Protein AF-Q0W1S3-F1 (afdb_monomer_lite)

Structure (mmCIF, N/CA/C/O backbone):
data_AF-Q0W1S3-F1
#
_entry.id   AF-Q0W1S3-F1
#
loop_
_atom_site.group_PDB
_atom_site.id
_atom_site.type_symbol
_atom_site.label_atom_id
_atom_site.label_alt_id
_atom_site.label_comp_id
_atom_site.label_asym_id
_atom_site.label_entity_id
_atom_site.label_seq_id
_atom_site.pdbx_PDB_ins_code
_atom_site.Cartn_x
_atom_site.Cartn_y
_atom_site.Cartn_z
_atom_site.occupancy
_atom_site.B_iso_or_equiv
_atom_site.auth_seq_id
_atom_site.auth_comp_id
_atom_site.auth_asym_id
_atom_site.auth_atom_id
_atom_site.pdbx_PDB_model_num
ATOM 1 N N . MET A 1 1 ? -18.901 55.691 -12.004 1.00 41.94 1 MET A N 1
ATOM 2 C CA . MET A 1 1 ? -18.559 54.252 -11.962 1.00 41.94 1 MET A CA 1
ATOM 3 C C . MET A 1 1 ? -19.424 53.558 -12.997 1.00 41.94 1 MET A C 1
ATOM 5 O O . MET A 1 1 ? -20.628 53.479 -12.797 1.00 41.94 1 MET A O 1
ATOM 9 N N . ASN A 1 2 ? -18.849 53.166 -14.135 1.00 46.31 2 ASN A N 1
ATOM 10 C CA . ASN A 1 2 ? -19.611 52.540 -15.217 1.00 46.31 2 ASN A CA 1
ATOM 11 C C . ASN A 1 2 ? -19.766 51.050 -14.909 1.00 46.31 2 ASN A C 1
ATOM 13 O O . ASN A 1 2 ? -18.772 50.345 -14.745 1.00 46.31 2 ASN A O 1
ATOM 17 N N . ALA A 1 3 ? -21.011 50.596 -14.773 1.00 45.91 3 ALA A N 1
ATOM 18 C CA . ALA A 1 3 ? -21.324 49.197 -14.535 1.00 45.91 3 ALA A CA 1
ATOM 19 C C . ALA A 1 3 ? -20.846 48.355 -15.726 1.00 45.91 3 ALA A C 1
ATOM 21 O O . ALA A 1 3 ? -21.207 48.631 -16.871 1.00 45.91 3 ALA A O 1
ATOM 22 N N . ILE A 1 4 ? -20.036 47.330 -15.455 1.00 48.75 4 ILE A N 1
ATOM 23 C CA . ILE A 1 4 ? -19.637 46.348 -16.465 1.00 48.75 4 ILE A CA 1
ATOM 24 C C . ILE A 1 4 ? -20.923 45.679 -16.977 1.00 48.75 4 ILE A C 1
ATOM 26 O O . ILE A 1 4 ? -21.700 45.167 -16.164 1.00 48.75 4 ILE A O 1
ATOM 30 N N . PRO A 1 5 ? -21.194 45.674 -18.294 1.00 67.50 5 PRO A N 1
ATOM 31 C CA . PRO A 1 5 ? -22.415 45.088 -18.821 1.00 67.50 5 PRO A CA 1
ATOM 32 C C . PRO A 1 5 ? -22.459 43.596 -18.478 1.00 67.50 5 PRO A C 1
ATOM 34 O O . PRO A 1 5 ? -21.521 42.851 -18.757 1.00 67.50 5 PRO A O 1
ATOM 37 N N . VAL A 1 6 ? -23.580 43.148 -17.904 1.00 69.12 6 VAL A N 1
ATOM 38 C CA . VAL A 1 6 ? -23.821 41.782 -17.384 1.00 69.12 6 VAL A CA 1
ATOM 39 C C . VAL A 1 6 ? -23.435 40.671 -18.378 1.00 69.12 6 VAL A C 1
ATOM 41 O O . VAL A 1 6 ? -23.067 39.566 -17.980 1.00 69.12 6 VAL A O 1
ATOM 44 N N . LYS A 1 7 ? -23.461 40.960 -19.685 1.00 60.62 7 LYS A N 1
ATOM 45 C CA . LYS A 1 7 ? -23.043 40.033 -20.747 1.00 60.62 7 LYS A CA 1
ATOM 46 C C . LYS A 1 7 ? -21.528 39.769 -20.770 1.00 60.62 7 LYS A C 1
ATOM 48 O O . LYS A 1 7 ? -21.136 38.629 -20.992 1.00 60.62 7 LYS A O 1
ATOM 53 N N . ALA A 1 8 ? -20.693 40.770 -20.487 1.00 59.50 8 ALA A N 1
ATOM 54 C CA . ALA A 1 8 ? -19.237 40.613 -20.429 1.00 59.50 8 ALA A CA 1
ATOM 55 C C . ALA A 1 8 ? -18.805 39.799 -19.197 1.00 59.50 8 ALA A C 1
ATOM 57 O O . ALA A 1 8 ? -17.958 38.917 -19.307 1.00 59.50 8 ALA A O 1
ATOM 58 N N . ALA A 1 9 ? -19.462 40.011 -18.051 1.00 60.09 9 ALA A N 1
ATOM 59 C CA . ALA A 1 9 ? -19.211 39.235 -16.835 1.00 60.09 9 ALA A CA 1
ATOM 60 C C . ALA A 1 9 ? -19.561 37.742 -17.004 1.00 60.09 9 ALA A C 1
ATOM 62 O O . ALA A 1 9 ? -18.812 36.876 -16.555 1.00 60.09 9 ALA A O 1
ATOM 63 N N . ARG A 1 10 ? -20.654 37.422 -17.716 1.00 64.38 10 ARG A N 1
ATOM 64 C CA . ARG A 1 10 ? -21.034 36.029 -18.018 1.00 64.38 10 ARG A CA 1
ATOM 65 C C . ARG A 1 10 ? -20.042 35.325 -18.947 1.00 64.38 10 ARG A C 1
ATOM 67 O O . ARG A 1 10 ? -19.766 34.150 -18.735 1.00 64.38 10 ARG A O 1
ATOM 74 N N . LEU A 1 11 ? -19.484 36.023 -19.938 1.00 60.88 11 LEU A N 1
ATOM 75 C CA . LEU A 1 11 ? -18.515 35.433 -20.867 1.00 60.88 11 LEU A CA 1
ATOM 76 C C . LEU A 1 11 ? -17.173 35.132 -20.180 1.00 60.88 11 LEU A C 1
ATOM 78 O O . LEU A 1 11 ? -16.616 34.057 -20.375 1.00 60.88 11 LEU A O 1
ATOM 82 N N . VAL A 1 12 ? -16.691 36.040 -19.323 1.00 63.72 12 VAL A N 1
ATOM 83 C CA . VAL A 1 12 ? -15.467 35.827 -18.529 1.00 63.72 12 VAL A CA 1
ATOM 84 C C . VAL A 1 12 ? -15.634 34.649 -17.565 1.00 63.72 12 VAL A C 1
ATOM 86 O O . VAL A 1 12 ? -14.733 33.823 -17.453 1.00 63.72 12 VAL A O 1
ATOM 89 N N . PHE A 1 13 ? -16.803 34.517 -16.931 1.00 63.50 13 PHE A N 1
ATOM 90 C CA . PHE A 1 13 ? -17.100 33.395 -16.038 1.00 63.50 13 PHE A CA 1
ATOM 91 C C . PHE A 1 13 ? -17.148 32.045 -16.779 1.00 63.50 13 PHE A C 1
ATOM 93 O O . PHE A 1 13 ? -16.580 31.065 -16.307 1.00 63.50 13 PHE A O 1
ATOM 100 N N . ILE A 1 14 ? -17.744 31.998 -17.978 1.00 63.59 14 ILE A N 1
ATOM 101 C CA . ILE A 1 14 ? -17.779 30.785 -18.817 1.00 63.59 14 ILE A CA 1
ATOM 102 C C . ILE A 1 14 ? -16.370 30.398 -19.302 1.00 63.59 14 ILE A C 1
ATOM 104 O O . ILE A 1 14 ? -16.016 29.223 -19.254 1.00 63.59 14 ILE A O 1
ATOM 108 N N . CYS A 1 15 ? -15.537 31.363 -19.708 1.00 54.00 15 CYS A N 1
ATOM 109 C CA . CYS A 1 15 ? -14.150 31.093 -20.107 1.00 54.00 15 CYS A CA 1
ATOM 110 C C . CYS A 1 15 ? -13.270 30.638 -18.932 1.00 54.00 15 CYS A C 1
ATOM 112 O O . CYS A 1 15 ? -12.427 29.766 -19.119 1.00 54.00 15 CYS A O 1
ATOM 114 N N . ALA A 1 16 ? -13.477 31.178 -17.726 1.00 53.22 16 ALA A N 1
ATOM 115 C CA . ALA A 1 16 ? -12.776 30.728 -16.524 1.00 53.22 16 ALA A CA 1
ATOM 116 C C . ALA A 1 16 ? -13.145 29.279 -16.161 1.00 53.22 16 ALA A C 1
ATOM 118 O O . ALA A 1 16 ? -12.262 28.491 -15.835 1.00 53.22 16 ALA A O 1
ATOM 119 N N . ILE A 1 17 ? -14.422 28.901 -16.297 1.00 51.66 17 ILE A N 1
ATOM 120 C CA . ILE A 1 17 ? -14.884 27.518 -16.104 1.00 51.66 17 ILE A CA 1
ATOM 121 C C . ILE A 1 17 ? -14.302 26.582 -17.173 1.00 51.66 17 ILE A C 1
ATOM 123 O O . ILE A 1 17 ? -13.844 25.497 -16.836 1.00 51.66 17 ILE A O 1
ATOM 127 N N . LEU A 1 18 ? -14.254 26.997 -18.443 1.00 42.56 18 LEU A N 1
ATOM 128 C CA . LEU A 1 18 ? -13.644 26.209 -19.524 1.00 42.56 18 LEU A CA 1
ATOM 129 C C . LEU A 1 18 ? -12.130 26.021 -19.338 1.00 42.56 18 LEU A C 1
ATOM 131 O O . LEU A 1 18 ? -11.640 24.917 -19.552 1.00 42.56 18 LEU A O 1
ATOM 135 N N . LEU A 1 19 ? -11.404 27.048 -18.881 1.00 45.22 19 LEU A N 1
ATOM 136 C CA . LEU A 1 19 ? -9.971 26.951 -18.568 1.00 45.22 19 LEU A CA 1
ATOM 137 C C . LEU A 1 19 ? -9.699 26.054 -17.348 1.00 45.22 19 LEU A C 1
ATOM 139 O O . LEU A 1 19 ? -8.757 25.259 -17.374 1.00 45.22 19 LEU A O 1
ATOM 143 N N . LEU A 1 20 ? -10.552 26.116 -16.319 1.00 42.28 20 LEU A N 1
ATOM 144 C CA . LEU A 1 20 ? -10.515 25.197 -15.173 1.00 42.28 20 LEU A CA 1
ATOM 145 C C . LEU A 1 20 ? -10.809 23.746 -15.595 1.00 42.28 20 LEU A C 1
ATOM 147 O O . LEU A 1 20 ? -10.109 22.834 -15.161 1.00 42.28 20 LEU A O 1
ATOM 151 N N . LEU A 1 21 ? -11.771 23.525 -16.496 1.00 36.47 21 LEU A N 1
ATOM 152 C CA . LEU A 1 21 ? -12.093 22.196 -17.030 1.00 36.47 21 LEU A CA 1
ATOM 153 C C . LEU A 1 21 ? -10.964 21.619 -17.903 1.00 36.47 21 LEU A C 1
ATOM 155 O O . LEU A 1 21 ? -10.702 20.421 -17.834 1.00 36.47 21 LEU A O 1
ATOM 159 N N . THR A 1 22 ? -10.241 22.445 -18.671 1.00 39.84 22 THR A N 1
ATOM 160 C CA . THR A 1 22 ? -9.073 21.980 -19.447 1.00 39.84 22 THR A CA 1
ATOM 161 C C . THR A 1 22 ? -7.838 21.705 -18.587 1.00 39.84 22 THR A C 1
ATOM 163 O O . THR A 1 22 ? -7.046 20.835 -18.936 1.00 39.84 22 THR A O 1
ATOM 166 N N . GLY A 1 23 ? -7.677 22.402 -17.454 1.00 35.34 23 GLY A N 1
ATOM 167 C CA . GLY A 1 23 ? -6.577 22.164 -16.512 1.00 35.34 23 GLY A CA 1
ATOM 168 C C . GLY A 1 23 ? -6.738 20.871 -15.708 1.00 35.34 23 GLY A C 1
ATOM 169 O O . GLY A 1 23 ? -5.754 20.186 -15.451 1.00 35.34 23 GLY A O 1
ATOM 170 N N . ILE A 1 24 ? -7.976 20.495 -15.371 1.00 39.50 24 ILE A N 1
ATOM 171 C CA . ILE A 1 24 ? -8.270 19.250 -14.641 1.00 39.50 24 ILE A CA 1
ATOM 172 C C . ILE A 1 24 ? -8.212 18.028 -15.579 1.00 39.50 24 ILE A C 1
ATOM 174 O O . ILE A 1 24 ? -7.788 16.954 -15.164 1.00 39.50 24 ILE A O 1
ATOM 178 N N . ALA A 1 25 ? -8.533 18.192 -16.869 1.00 35.47 25 ALA A N 1
ATOM 179 C CA . ALA A 1 25 ? -8.429 17.117 -17.863 1.00 35.47 25 ALA A CA 1
ATOM 180 C C . ALA A 1 25 ? -6.976 16.743 -18.241 1.00 35.47 25 ALA A C 1
ATOM 182 O O . ALA A 1 25 ? -6.735 15.643 -18.734 1.00 35.47 25 ALA A O 1
ATOM 183 N N . ALA A 1 26 ? -5.996 17.624 -18.004 1.00 37.22 26 ALA A N 1
ATOM 184 C CA . ALA A 1 26 ? -4.592 17.394 -18.368 1.00 37.22 26 ALA A CA 1
ATOM 185 C C . ALA A 1 26 ? -3.793 16.568 -17.338 1.00 37.22 26 ALA A C 1
ATOM 187 O O . ALA A 1 26 ? -2.677 16.152 -17.638 1.00 37.22 26 ALA A O 1
ATOM 188 N N . ALA A 1 27 ? -4.362 16.290 -16.160 1.00 43.94 27 ALA A N 1
ATOM 189 C CA . ALA A 1 27 ? -3.829 15.296 -15.224 1.00 43.94 27 ALA A CA 1
ATOM 190 C C . ALA A 1 27 ? -4.342 13.872 -15.526 1.00 43.94 27 ALA A C 1
ATOM 192 O O . ALA A 1 27 ? -4.097 12.950 -14.751 1.00 43.94 27 ALA A O 1
ATOM 193 N N . GLY A 1 28 ? -5.065 13.687 -16.641 1.00 46.91 28 GLY A N 1
ATOM 194 C CA . GLY A 1 28 ? -5.443 12.372 -17.143 1.00 46.91 28 GLY A CA 1
ATOM 195 C C . GLY A 1 28 ? -4.186 11.560 -17.424 1.00 46.91 28 GLY A C 1
ATOM 196 O O . GLY A 1 28 ? -3.419 11.918 -18.315 1.00 46.91 28 GLY A O 1
ATOM 197 N N . SER A 1 29 ? -3.988 10.516 -16.620 1.00 55.06 29 SER A N 1
ATOM 198 C CA . SER A 1 29 ? -2.902 9.533 -16.633 1.00 55.06 29 SER A CA 1
ATOM 199 C C . SER A 1 29 ? -2.258 9.350 -18.009 1.00 55.06 29 SER A C 1
ATOM 201 O O . SER A 1 29 ? -2.631 8.488 -18.814 1.00 55.06 29 SER A O 1
ATOM 203 N N . THR A 1 30 ? -1.245 10.167 -18.297 1.00 71.94 30 THR A N 1
ATOM 204 C CA . THR A 1 30 ? -0.405 9.931 -19.459 1.00 71.94 30 THR A CA 1
ATOM 205 C C . THR A 1 30 ? 0.297 8.606 -19.213 1.00 71.94 30 THR A C 1
ATOM 207 O O . THR A 1 30 ? 0.869 8.366 -18.149 1.00 71.94 30 THR A O 1
ATOM 210 N N . LEU A 1 31 ? 0.175 7.688 -20.175 1.00 80.62 31 LEU A N 1
ATOM 211 C CA . LEU A 1 31 ? 0.948 6.454 -20.144 1.00 80.62 31 LEU A CA 1
ATOM 212 C C . LEU A 1 31 ? 2.422 6.831 -19.938 1.00 80.62 31 LEU A C 1
ATOM 214 O O . LEU A 1 31 ? 2.885 7.749 -20.627 1.00 80.62 31 LEU A O 1
ATOM 218 N N . PRO A 1 32 ? 3.146 6.154 -19.029 1.00 86.25 32 PRO A N 1
ATOM 219 C CA . PRO A 1 32 ? 4.566 6.412 -18.859 1.00 86.25 32 PRO A CA 1
ATOM 220 C C . PRO A 1 32 ? 5.260 6.305 -20.226 1.00 86.25 32 PRO A C 1
ATOM 222 O O . PRO A 1 32 ? 4.961 5.370 -20.987 1.00 86.25 32 PRO A O 1
ATOM 225 N N . PRO A 1 33 ? 6.133 7.262 -20.592 1.00 87.50 33 PRO A N 1
ATOM 226 C CA . PRO A 1 33 ? 6.851 7.195 -21.851 1.00 87.50 33 PRO A CA 1
ATOM 227 C C . PRO A 1 33 ? 7.681 5.914 -21.873 1.00 87.50 33 PRO A C 1
ATOM 229 O O . PRO A 1 33 ? 8.509 5.672 -21.001 1.00 87.50 33 PRO A O 1
ATOM 232 N N . VAL A 1 34 ? 7.456 5.078 -22.882 1.00 90.88 34 VAL A N 1
ATOM 233 C CA . VAL A 1 34 ? 8.276 3.886 -23.100 1.00 90.88 34 VAL A CA 1
ATOM 234 C C . VAL A 1 34 ? 9.537 4.333 -23.834 1.00 90.88 34 VAL A C 1
ATOM 236 O O . VAL A 1 34 ? 9.415 4.817 -24.965 1.00 90.88 34 VAL A O 1
ATOM 239 N N . PRO A 1 35 ? 10.736 4.175 -23.247 1.00 92.62 35 PRO A N 1
ATOM 240 C CA . PRO A 1 35 ? 11.971 4.511 -23.936 1.00 92.62 35 PRO A CA 1
ATOM 241 C C . PRO A 1 35 ? 12.124 3.732 -25.249 1.00 92.62 35 PRO A C 1
ATOM 243 O O . PRO A 1 35 ? 11.800 2.546 -25.327 1.00 92.62 35 PRO A O 1
ATOM 246 N N . GLY A 1 36 ? 12.639 4.395 -26.289 1.00 94.00 36 GLY A N 1
ATOM 247 C CA . GLY A 1 36 ? 12.736 3.819 -27.636 1.00 94.00 36 GLY A CA 1
ATOM 248 C C . GLY A 1 36 ? 13.683 2.619 -27.755 1.00 94.00 36 GLY A C 1
ATOM 249 O O . GLY A 1 36 ? 13.581 1.868 -28.720 1.00 94.00 36 GLY A O 1
ATOM 250 N N . HIS A 1 37 ? 14.577 2.418 -26.782 1.00 94.31 37 HIS A N 1
ATOM 251 C CA . HIS A 1 37 ? 15.509 1.287 -26.737 1.00 94.31 37 HIS A CA 1
ATOM 252 C C . HIS A 1 37 ? 14.895 -0.003 -26.173 1.00 94.31 37 HIS A C 1
ATOM 254 O O . HIS A 1 37 ? 15.541 -1.049 -26.196 1.00 94.31 37 HIS A O 1
ATOM 260 N N . MET A 1 38 ? 13.664 0.038 -25.656 1.00 97.44 38 MET A N 1
ATOM 261 C CA . MET A 1 38 ? 13.041 -1.142 -25.061 1.00 97.44 38 MET A CA 1
ATOM 262 C C . MET A 1 38 ? 12.510 -2.126 -26.105 1.00 97.44 38 MET A C 1
ATOM 264 O O . MET A 1 38 ? 11.839 -1.758 -27.069 1.00 97.44 38 MET A O 1
ATOM 268 N N . THR A 1 39 ? 12.733 -3.413 -25.849 1.00 97.75 39 THR A N 1
ATOM 269 C CA . THR A 1 39 ? 12.135 -4.530 -26.589 1.00 97.75 39 THR A CA 1
ATOM 270 C C . THR A 1 39 ? 10.865 -5.001 -25.884 1.00 97.75 39 THR A C 1
ATOM 272 O O . THR A 1 39 ? 10.743 -4.870 -24.669 1.00 97.75 39 THR A O 1
ATOM 275 N N . THR A 1 40 ? 9.892 -5.530 -26.637 1.00 98.19 40 THR A N 1
ATOM 276 C CA . THR A 1 40 ? 8.634 -6.058 -26.081 1.00 98.19 40 THR A CA 1
ATOM 277 C C . THR A 1 40 ? 8.561 -7.574 -26.240 1.00 98.19 40 THR A C 1
ATOM 279 O O . THR A 1 40 ? 8.515 -8.081 -27.359 1.00 98.19 40 THR A O 1
ATOM 282 N N . LEU A 1 41 ? 8.473 -8.290 -25.121 1.00 97.69 41 LEU A N 1
ATOM 283 C CA . LEU A 1 41 ? 8.043 -9.683 -25.056 1.00 97.69 41 LEU A CA 1
ATOM 284 C C . LEU A 1 41 ? 6.518 -9.722 -24.894 1.00 97.69 41 LEU A C 1
ATOM 286 O O . LEU A 1 41 ? 5.956 -9.059 -24.024 1.00 97.69 41 LEU A O 1
ATOM 290 N N . THR A 1 42 ? 5.838 -10.500 -25.731 1.00 97.94 42 THR A N 1
ATOM 291 C CA . THR A 1 42 ? 4.376 -10.627 -25.704 1.00 97.94 42 THR A CA 1
ATOM 292 C C . THR A 1 42 ? 3.985 -12.016 -25.220 1.00 97.94 42 THR A C 1
ATOM 294 O O . THR A 1 42 ? 4.436 -13.005 -25.789 1.00 97.94 42 THR A O 1
ATOM 297 N N . THR A 1 43 ? 3.126 -12.087 -24.205 1.00 97.50 43 THR A N 1
ATOM 298 C CA . THR A 1 43 ? 2.511 -13.336 -23.718 1.00 97.50 43 THR A CA 1
ATOM 299 C C . THR A 1 43 ? 0.994 -13.257 -23.841 1.00 97.50 43 THR A C 1
ATOM 301 O O . THR A 1 43 ? 0.489 -12.304 -24.433 1.00 97.50 43 THR A O 1
ATOM 304 N N . ASP A 1 44 ? 0.242 -14.209 -23.294 1.00 96.69 44 ASP A N 1
ATOM 305 C CA . ASP A 1 44 ? -1.223 -14.105 -23.255 1.00 96.69 44 ASP A CA 1
ATOM 306 C C . ASP A 1 44 ? -1.687 -12.969 -22.327 1.00 96.69 44 ASP A C 1
ATOM 308 O O . ASP A 1 44 ? -2.621 -12.236 -22.651 1.00 96.69 44 ASP A O 1
ATOM 312 N N . HIS A 1 45 ? -0.961 -12.747 -21.229 1.00 96.88 45 HIS A N 1
ATOM 313 C CA . HIS A 1 45 ? -1.360 -11.845 -20.145 1.00 96.88 45 HIS A CA 1
ATOM 314 C C . HIS A 1 45 ? -0.600 -10.515 -20.116 1.00 96.88 45 HIS A C 1
ATOM 316 O O . HIS A 1 45 ? -1.074 -9.551 -19.513 1.00 96.88 45 HIS A O 1
ATOM 322 N N . PHE A 1 46 ? 0.556 -10.426 -20.786 1.00 98.00 46 PHE A N 1
ATOM 323 C CA . PHE A 1 46 ? 1.422 -9.250 -20.700 1.00 98.00 46 PHE A CA 1
ATOM 324 C C . PHE A 1 46 ? 1.983 -8.766 -22.040 1.00 98.00 46 PHE A C 1
ATOM 326 O O . PHE A 1 46 ? 2.254 -9.544 -22.960 1.00 98.00 46 PHE A O 1
ATOM 333 N N . TYR A 1 47 ? 2.230 -7.457 -22.094 1.00 97.81 47 TYR A N 1
ATOM 334 C CA . TYR A 1 47 ? 3.263 -6.847 -22.932 1.00 97.81 47 TYR A CA 1
ATOM 335 C C . TYR A 1 47 ? 4.428 -6.435 -22.025 1.00 97.81 47 TYR A C 1
ATOM 337 O O . TYR A 1 47 ? 4.372 -5.381 -21.391 1.00 97.81 47 TYR A O 1
ATOM 345 N N . ILE A 1 48 ? 5.463 -7.270 -21.929 1.00 98.12 48 ILE A N 1
ATOM 346 C CA . ILE A 1 48 ? 6.627 -7.021 -21.073 1.00 98.12 48 ILE A CA 1
ATOM 347 C C . ILE A 1 48 ? 7.659 -6.224 -21.866 1.00 98.12 48 ILE A C 1
ATOM 349 O O . ILE A 1 48 ? 8.252 -6.731 -22.816 1.00 98.12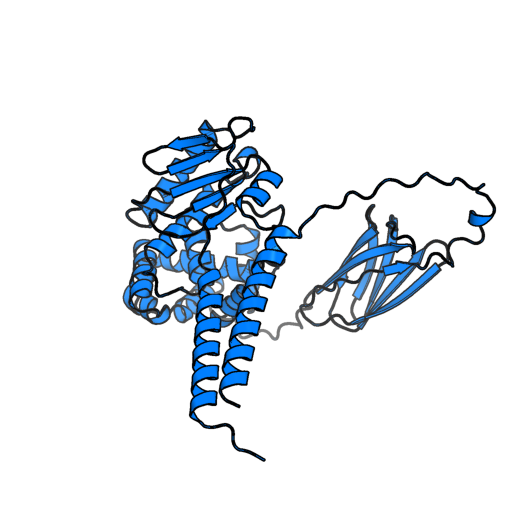 48 ILE A O 1
ATOM 353 N N . LYS A 1 49 ? 7.872 -4.971 -21.480 1.00 98.12 49 LYS A N 1
ATOM 354 C CA . LYS A 1 49 ? 8.857 -4.066 -22.065 1.00 98.12 49 LYS A CA 1
ATOM 355 C C . LYS A 1 49 ? 10.106 -4.037 -21.197 1.00 98.12 49 LYS A C 1
ATOM 357 O O . LYS A 1 49 ? 10.000 -3.817 -19.995 1.00 98.12 49 LYS A O 1
ATOM 362 N N . TYR A 1 50 ? 11.266 -4.267 -21.796 1.00 98.12 50 TYR A N 1
ATOM 363 C CA . TYR A 1 50 ? 12.539 -4.358 -21.082 1.00 98.12 50 TYR A CA 1
ATOM 364 C C . TYR A 1 50 ? 13.694 -3.849 -21.948 1.00 98.12 50 TYR A C 1
ATOM 366 O O . TYR A 1 50 ? 13.600 -3.827 -23.178 1.00 98.12 50 TYR A O 1
ATOM 374 N N . ASN A 1 51 ? 14.794 -3.453 -21.310 1.00 97.31 51 ASN A N 1
ATOM 375 C CA . ASN A 1 51 ? 16.037 -3.123 -21.998 1.00 97.31 51 ASN A CA 1
ATOM 376 C C . ASN A 1 51 ? 16.811 -4.415 -22.341 1.00 97.31 51 ASN A C 1
ATOM 378 O O . ASN A 1 51 ? 17.244 -5.105 -21.415 1.00 97.31 51 ASN A O 1
ATOM 382 N N . PRO A 1 52 ? 17.002 -4.767 -23.629 1.00 96.44 52 PRO A N 1
ATOM 383 C CA . PRO A 1 52 ? 17.705 -5.994 -24.013 1.00 96.44 52 PRO A CA 1
ATOM 384 C C . PRO A 1 52 ? 19.208 -5.971 -23.695 1.00 96.44 52 PRO A C 1
ATOM 386 O O . PRO A 1 52 ? 19.823 -7.031 -23.643 1.00 96.44 52 PRO A O 1
ATOM 389 N N . GLU A 1 53 ? 19.796 -4.791 -23.483 1.00 96.31 53 GLU A N 1
ATOM 390 C CA . GLU A 1 53 ? 21.199 -4.624 -23.075 1.00 96.31 53 GLU A CA 1
ATOM 391 C C . GLU A 1 53 ? 21.369 -4.631 -21.545 1.00 96.31 53 GLU A C 1
ATOM 393 O O . GLU A 1 53 ? 22.492 -4.654 -21.039 1.00 96.31 53 GLU A O 1
ATOM 398 N N . GLY A 1 54 ? 20.255 -4.599 -20.808 1.00 93.12 54 GLY A N 1
ATOM 399 C CA . GLY A 1 54 ? 20.234 -4.609 -19.353 1.00 93.12 54 GLY A CA 1
ATOM 400 C C . GLY A 1 54 ? 20.465 -5.993 -18.740 1.00 93.12 54 GLY A C 1
ATOM 401 O O . GLY A 1 54 ? 20.465 -7.027 -19.405 1.00 93.12 54 GLY A O 1
ATOM 402 N N . LYS A 1 55 ? 20.608 -6.018 -17.418 1.00 90.06 55 LYS A N 1
ATOM 403 C CA . LYS A 1 55 ? 20.711 -7.206 -16.562 1.00 90.06 55 LYS A CA 1
ATOM 404 C C . LYS A 1 55 ? 19.346 -7.739 -16.110 1.00 90.06 55 LYS A C 1
ATOM 406 O O . LYS A 1 55 ? 19.257 -8.395 -15.069 1.00 90.06 55 LYS A O 1
ATOM 411 N N . VAL A 1 56 ? 18.274 -7.488 -16.864 1.00 90.69 56 VAL A N 1
ATOM 412 C CA . VAL A 1 56 ? 16.934 -7.977 -16.518 1.00 90.69 56 VAL A CA 1
ATOM 413 C C . VAL A 1 56 ? 16.911 -9.503 -16.680 1.00 90.69 56 VAL A C 1
ATOM 415 O O . VAL A 1 56 ? 17.062 -9.994 -17.801 1.00 90.69 56 VAL A O 1
ATOM 418 N N . PRO A 1 57 ? 16.704 -10.285 -15.603 1.00 93.19 57 PRO A N 1
ATOM 419 C CA . PRO A 1 57 ? 16.621 -11.739 -15.698 1.00 93.19 57 PRO A CA 1
ATOM 420 C C . PRO A 1 57 ? 15.272 -12.144 -16.313 1.00 93.19 57 PRO A C 1
ATOM 422 O O . PRO A 1 57 ? 14.338 -12.489 -15.595 1.00 93.19 57 PRO A O 1
ATOM 425 N N . LEU A 1 58 ? 15.154 -12.083 -17.646 1.00 95.25 58 LEU A N 1
ATOM 426 C CA . LEU A 1 58 ? 13.871 -12.154 -18.363 1.00 95.25 58 LEU A CA 1
ATOM 427 C C . LEU A 1 58 ? 13.031 -13.395 -18.022 1.00 95.25 58 LEU A C 1
ATOM 429 O O . LEU A 1 58 ? 11.817 -13.273 -17.880 1.00 95.25 58 LEU A O 1
ATOM 433 N N . THR A 1 59 ? 13.658 -14.562 -17.846 1.00 96.56 59 THR A N 1
ATOM 434 C CA . THR A 1 59 ? 12.961 -15.785 -17.414 1.00 96.56 59 THR A CA 1
ATOM 435 C C . THR A 1 59 ? 12.327 -15.602 -16.036 1.00 96.56 59 THR A C 1
ATOM 437 O O . THR A 1 59 ? 11.126 -15.789 -15.893 1.00 96.56 59 THR A O 1
ATOM 440 N N . THR A 1 60 ? 13.098 -15.138 -15.046 1.00 95.69 60 THR A N 1
ATOM 441 C CA . THR A 1 60 ? 12.586 -14.845 -13.698 1.00 95.69 60 THR A CA 1
ATOM 442 C C . THR A 1 60 ? 11.499 -13.776 -13.737 1.00 95.69 60 THR A C 1
ATOM 444 O O . THR A 1 60 ? 10.458 -13.938 -13.116 1.00 95.69 60 THR A O 1
ATOM 447 N N . THR A 1 61 ? 11.695 -12.699 -14.502 1.00 96.56 61 THR A N 1
ATOM 448 C CA . THR A 1 61 ? 10.676 -11.660 -14.692 1.00 96.56 61 THR A CA 1
ATOM 449 C C . THR A 1 61 ? 9.372 -12.248 -15.221 1.00 96.56 61 THR A C 1
ATOM 451 O O . THR A 1 61 ? 8.311 -11.933 -14.687 1.00 96.56 61 THR A O 1
ATOM 454 N N . LEU A 1 62 ? 9.432 -13.095 -16.250 1.00 97.44 62 LEU A N 1
ATOM 455 C CA . LEU A 1 62 ? 8.252 -13.719 -16.836 1.00 97.44 62 LEU A CA 1
ATOM 456 C C . LEU A 1 62 ? 7.553 -14.657 -15.843 1.00 97.44 62 LEU A C 1
ATOM 458 O O . LEU A 1 62 ? 6.347 -14.518 -15.641 1.00 97.44 62 LEU A O 1
ATOM 462 N N . ASP A 1 63 ? 8.300 -15.562 -15.210 1.00 96.81 63 ASP A N 1
ATOM 463 C CA . ASP A 1 63 ? 7.759 -16.550 -14.270 1.00 96.81 63 ASP A CA 1
ATOM 464 C C . ASP A 1 63 ? 7.064 -15.866 -13.084 1.00 96.81 63 ASP A C 1
ATOM 466 O O . ASP A 1 63 ? 5.917 -16.178 -12.756 1.00 96.81 63 ASP A O 1
ATOM 470 N N . GLU A 1 64 ? 7.716 -14.864 -12.487 1.00 97.00 64 GLU A N 1
ATOM 471 C CA . GLU A 1 64 ? 7.154 -14.104 -11.371 1.00 97.00 64 GLU A CA 1
ATOM 472 C C . GLU A 1 64 ? 5.946 -13.252 -11.792 1.00 97.00 64 GLU A C 1
ATOM 474 O O . GLU A 1 64 ? 4.996 -13.100 -11.021 1.00 97.00 64 GLU A O 1
ATOM 479 N N . SER A 1 65 ? 5.933 -12.742 -13.029 1.00 97.75 65 SER A N 1
ATOM 480 C CA . SER A 1 65 ? 4.793 -11.988 -13.569 1.00 97.75 65 SER A CA 1
ATOM 481 C C . SER A 1 65 ? 3.568 -12.863 -13.795 1.00 97.75 65 SER A C 1
ATOM 483 O O . SER A 1 65 ? 2.458 -12.465 -13.446 1.00 97.75 65 SER A O 1
ATOM 485 N N . LEU A 1 66 ? 3.754 -14.064 -14.348 1.00 97.31 66 LEU A N 1
ATOM 486 C CA . LEU A 1 66 ? 2.669 -15.027 -14.534 1.00 97.31 66 LEU A CA 1
ATOM 487 C C . LEU A 1 66 ? 2.125 -15.517 -13.187 1.00 97.31 66 LEU A C 1
ATOM 489 O O . LEU A 1 66 ? 0.910 -15.625 -13.026 1.00 97.31 66 LEU A O 1
ATOM 493 N N . ALA A 1 67 ? 2.998 -15.743 -12.201 1.00 95.25 67 ALA A N 1
ATOM 494 C CA . ALA A 1 67 ? 2.582 -16.102 -10.849 1.00 95.25 67 ALA A CA 1
ATOM 495 C C . ALA A 1 67 ? 1.775 -14.979 -10.172 1.00 95.25 67 ALA A C 1
ATOM 497 O O . ALA A 1 67 ? 0.718 -15.248 -9.602 1.00 95.25 67 ALA A O 1
ATOM 498 N N . ALA A 1 68 ? 2.229 -13.725 -10.270 1.00 97.00 68 ALA A N 1
ATOM 499 C CA . ALA A 1 68 ? 1.495 -12.568 -9.755 1.00 97.00 68 ALA A CA 1
ATOM 500 C C . ALA A 1 68 ? 0.124 -12.409 -10.436 1.00 97.00 68 ALA A C 1
ATOM 502 O O . ALA A 1 68 ? -0.887 -12.205 -9.766 1.00 97.00 68 ALA A O 1
ATOM 503 N N . TYR A 1 69 ? 0.069 -12.569 -11.764 1.00 97.31 69 TYR A N 1
ATOM 504 C CA . TYR A 1 69 ? -1.183 -12.528 -12.518 1.00 97.31 69 TYR A CA 1
ATOM 505 C C . TYR A 1 69 ? -2.172 -13.591 -12.049 1.00 97.31 69 TYR A C 1
ATOM 507 O O . TYR A 1 69 ? -3.329 -13.269 -11.816 1.00 97.31 69 TYR A O 1
ATOM 515 N N . ALA A 1 70 ? -1.722 -14.837 -11.871 1.00 94.50 70 ALA A N 1
ATOM 516 C CA . ALA A 1 70 ? -2.582 -15.937 -11.444 1.00 94.50 70 ALA A CA 1
ATOM 517 C C . ALA A 1 70 ? -3.225 -15.684 -10.067 1.00 94.50 70 ALA A C 1
ATOM 519 O O . ALA A 1 70 ? -4.385 -16.044 -9.861 1.00 94.50 70 ALA A O 1
ATOM 520 N N . ILE A 1 71 ? -2.505 -15.036 -9.140 1.00 94.12 71 ILE A N 1
ATOM 521 C CA . ILE A 1 71 ? -3.050 -14.637 -7.831 1.00 94.12 71 ILE A CA 1
ATOM 522 C C . ILE A 1 71 ? -4.185 -13.621 -8.015 1.00 94.12 71 ILE A C 1
ATOM 524 O O . ILE A 1 71 ? -5.274 -13.816 -7.474 1.00 94.12 71 ILE A O 1
ATOM 528 N N . VAL A 1 72 ? -3.951 -12.568 -8.806 1.00 96.38 72 VAL A N 1
ATOM 529 C CA . VAL A 1 72 ? -4.951 -11.518 -9.070 1.00 96.38 72 VAL A CA 1
ATOM 530 C C . VAL A 1 72 ? -6.155 -12.073 -9.834 1.00 96.38 72 VAL A C 1
ATOM 532 O O . VAL A 1 72 ? -7.289 -11.838 -9.428 1.00 96.38 72 VAL A O 1
ATOM 535 N N . ASP A 1 73 ? -5.926 -12.856 -10.887 1.00 95.25 73 ASP A N 1
ATOM 536 C CA . ASP A 1 73 ? -6.968 -13.521 -11.676 1.00 95.25 73 ASP A CA 1
ATOM 537 C C . ASP A 1 73 ? -7.870 -14.391 -10.792 1.00 95.25 73 ASP A C 1
ATOM 539 O O . ASP A 1 73 ? -9.094 -14.247 -10.810 1.00 95.25 73 ASP A O 1
ATOM 543 N N . THR A 1 74 ? -7.262 -15.215 -9.932 1.00 91.88 74 THR A N 1
ATOM 544 C CA . THR A 1 74 ? -7.997 -16.065 -8.988 1.00 91.88 74 THR A CA 1
ATOM 545 C C . THR A 1 74 ? -8.806 -15.231 -7.996 1.00 91.88 74 THR A C 1
ATOM 547 O O . THR A 1 74 ? -9.980 -15.523 -7.759 1.00 91.88 74 THR A O 1
ATOM 550 N N . PHE A 1 75 ? -8.205 -14.192 -7.406 1.00 95.00 75 PHE A N 1
ATOM 551 C CA . PHE A 1 75 ? -8.867 -13.371 -6.393 1.00 95.00 75 PHE A CA 1
ATOM 552 C C . PHE A 1 75 ? -10.077 -12.617 -6.956 1.00 95.00 75 PHE A C 1
ATOM 554 O O . PHE A 1 75 ? -11.155 -12.638 -6.359 1.00 95.00 75 PHE A O 1
ATOM 561 N N . PHE A 1 76 ? -9.914 -11.983 -8.119 1.00 95.19 76 PHE A N 1
ATOM 562 C CA . PHE A 1 76 ? -10.953 -11.179 -8.761 1.00 95.19 76 PHE A CA 1
ATOM 563 C C . PHE A 1 76 ? -11.906 -11.996 -9.648 1.00 95.19 76 PHE A C 1
ATOM 565 O O . PHE A 1 76 ? -12.758 -11.416 -10.315 1.00 95.19 76 PHE A O 1
ATOM 572 N N . MET A 1 77 ? -11.827 -13.333 -9.598 1.00 93.75 77 MET A N 1
ATOM 573 C CA . MET A 1 77 ? -12.693 -14.259 -10.344 1.00 93.75 77 MET A CA 1
ATOM 574 C C . MET A 1 77 ? -12.626 -14.063 -11.870 1.00 93.75 77 MET A C 1
ATOM 576 O O . MET A 1 77 ? -13.624 -14.260 -12.566 1.00 93.75 77 MET A O 1
ATOM 580 N N . GLY A 1 78 ? -11.454 -13.682 -12.379 1.00 90.69 78 GLY A N 1
ATOM 581 C CA . GLY A 1 78 ? -11.206 -13.418 -13.792 1.00 90.69 78 GLY A CA 1
ATOM 582 C C . GLY A 1 78 ? -10.598 -12.040 -14.032 1.00 90.69 78 GLY A C 1
ATOM 583 O O . GLY A 1 78 ? -11.274 -11.014 -13.975 1.00 90.69 78 GLY A O 1
ATOM 584 N N . PHE A 1 79 ? -9.321 -12.022 -14.386 1.00 87.06 79 PHE A N 1
ATOM 585 C CA . PHE A 1 79 ? -8.625 -10.882 -14.949 1.00 87.06 79 PHE A CA 1
ATOM 586 C C . PHE A 1 79 ? -8.354 -11.199 -16.418 1.00 87.06 79 PHE A C 1
ATOM 588 O O . PHE A 1 79 ? -7.560 -12.068 -16.738 1.00 87.06 79 PHE A O 1
ATOM 595 N N . HIS A 1 80 ? -9.052 -10.535 -17.339 1.00 88.38 80 HIS A N 1
ATOM 596 C CA . HIS A 1 80 ? -8.952 -10.847 -18.777 1.00 88.38 80 HIS A CA 1
ATOM 597 C C . HIS A 1 80 ? -8.143 -9.823 -19.571 1.00 88.38 80 HIS A C 1
ATOM 599 O O . HIS A 1 80 ? -8.016 -9.928 -20.791 1.00 88.38 80 HIS A O 1
ATOM 605 N N . ASN A 1 81 ? -7.607 -8.810 -18.894 1.00 90.75 81 ASN A N 1
ATOM 606 C CA . ASN A 1 81 ? -6.868 -7.754 -19.556 1.00 90.75 81 ASN A CA 1
ATOM 607 C C . ASN A 1 81 ? -5.399 -8.116 -19.696 1.00 90.75 81 ASN A C 1
ATOM 609 O O . ASN A 1 81 ? -4.791 -8.737 -18.821 1.00 90.75 81 ASN A O 1
ATOM 613 N N . LYS A 1 82 ? -4.840 -7.676 -20.820 1.00 96.00 82 LYS A N 1
ATOM 614 C CA . LYS A 1 82 ? -3.417 -7.757 -21.090 1.00 96.00 82 LYS A CA 1
ATOM 615 C C . LYS A 1 82 ? -2.739 -6.503 -20.559 1.00 96.00 82 LYS A C 1
ATOM 617 O O . LYS A 1 82 ? -2.952 -5.417 -21.094 1.00 96.00 82 LYS A O 1
ATOM 622 N N . THR A 1 83 ? -1.939 -6.659 -19.515 1.00 96.81 83 THR A N 1
ATOM 623 C CA . THR A 1 83 ? -1.284 -5.540 -18.829 1.00 96.81 83 THR A CA 1
ATOM 624 C C . THR A 1 83 ? 0.057 -5.228 -19.486 1.00 96.81 83 THR A C 1
ATOM 626 O O . THR A 1 83 ? 0.816 -6.129 -19.851 1.00 96.81 83 THR A O 1
ATOM 629 N N . THR A 1 84 ? 0.389 -3.948 -19.632 1.00 97.88 84 THR A N 1
ATOM 630 C CA . THR A 1 84 ? 1.748 -3.551 -20.023 1.00 97.88 84 THR A CA 1
ATOM 631 C C . THR A 1 84 ? 2.640 -3.541 -18.788 1.00 97.88 84 THR A C 1
ATOM 633 O O . THR A 1 84 ? 2.357 -2.835 -17.828 1.00 97.88 84 THR A O 1
ATOM 636 N N . LEU A 1 85 ? 3.726 -4.305 -18.805 1.00 98.06 85 LEU A N 1
ATOM 637 C CA . LEU A 1 85 ? 4.710 -4.346 -17.728 1.00 98.06 85 LEU A CA 1
ATOM 638 C C . LEU A 1 85 ? 6.016 -3.742 -18.237 1.00 98.06 85 LEU A C 1
ATOM 640 O O . LEU A 1 85 ? 6.648 -4.320 -19.111 1.00 98.06 85 LEU A O 1
ATOM 644 N N . ILE A 1 86 ? 6.420 -2.585 -17.725 1.00 98.00 86 ILE A N 1
ATOM 645 C CA . ILE A 1 86 ? 7.673 -1.920 -18.091 1.00 98.00 86 ILE A CA 1
ATOM 646 C C . ILE A 1 86 ? 8.695 -2.194 -16.989 1.00 98.00 86 ILE A C 1
ATOM 648 O O . ILE A 1 86 ? 8.539 -1.720 -15.865 1.00 98.00 86 ILE A O 1
ATOM 652 N N . VAL A 1 87 ? 9.723 -2.977 -17.307 1.00 98.25 87 VAL A N 1
ATOM 653 C CA . VAL A 1 87 ? 10.719 -3.455 -16.346 1.00 98.25 87 VAL A CA 1
ATOM 654 C C . VAL A 1 87 ? 11.997 -2.643 -16.486 1.00 98.25 87 VAL A C 1
ATOM 656 O O . VAL A 1 87 ? 12.676 -2.712 -17.510 1.00 98.25 87 VAL A O 1
ATOM 659 N N . ALA A 1 88 ? 12.313 -1.877 -15.446 1.00 97.69 88 ALA A N 1
ATOM 660 C CA . ALA A 1 88 ? 13.515 -1.064 -15.366 1.00 97.69 88 ALA A CA 1
ATOM 661 C C . ALA A 1 88 ? 14.697 -1.887 -14.848 1.00 97.69 88 ALA A C 1
ATOM 663 O O . ALA A 1 88 ? 14.614 -2.499 -13.784 1.00 97.69 88 ALA A O 1
ATOM 664 N N . ASP A 1 89 ? 15.819 -1.862 -15.555 1.00 97.06 89 ASP A N 1
ATOM 665 C CA . ASP A 1 89 ? 17.045 -2.558 -15.164 1.00 97.06 89 ASP A CA 1
ATOM 666 C C . ASP A 1 89 ? 17.842 -1.824 -14.075 1.00 97.06 89 ASP A C 1
ATOM 668 O O . ASP A 1 89 ? 18.726 -2.389 -13.441 1.00 97.06 89 ASP A O 1
ATOM 672 N N . SER A 1 90 ? 17.537 -0.547 -13.850 1.00 96.31 90 SER A N 1
ATOM 673 C CA . SER A 1 90 ? 18.191 0.291 -12.847 1.00 96.31 90 SER A CA 1
ATOM 674 C C . SER A 1 90 ? 17.223 1.310 -12.257 1.00 96.31 90 SER A C 1
ATOM 676 O O . SER A 1 90 ? 16.181 1.620 -12.839 1.00 96.31 90 SER A O 1
ATOM 678 N N . TYR A 1 91 ? 17.601 1.897 -11.123 1.00 95.69 91 TYR A N 1
ATOM 679 C CA . TYR A 1 91 ? 16.857 2.999 -10.520 1.00 95.69 91 TYR A CA 1
ATOM 680 C C . TYR A 1 91 ? 16.734 4.225 -11.447 1.00 95.69 91 TYR A C 1
ATOM 682 O O . TYR A 1 91 ? 15.664 4.822 -11.555 1.00 95.69 91 TYR A O 1
ATOM 690 N N . ASN A 1 92 ? 17.797 4.565 -12.181 1.00 95.25 92 ASN A N 1
ATOM 691 C CA . ASN A 1 92 ? 17.769 5.679 -13.133 1.00 95.25 92 ASN A CA 1
ATOM 692 C C . ASN A 1 92 ? 16.827 5.407 -14.309 1.00 95.25 92 ASN A C 1
ATOM 694 O O . ASN A 1 92 ? 16.072 6.290 -14.708 1.00 95.25 92 ASN A O 1
ATOM 698 N N . GLU A 1 93 ? 16.832 4.185 -14.844 1.00 95.25 93 GLU A N 1
ATOM 699 C CA . GLU A 1 93 ? 15.882 3.808 -15.891 1.00 95.25 93 GLU A CA 1
ATOM 700 C C . GLU A 1 93 ? 14.437 3.848 -15.369 1.00 95.25 93 GLU A C 1
ATOM 702 O O . GLU A 1 93 ? 13.553 4.342 -16.065 1.00 95.25 93 GLU A O 1
ATOM 707 N N . PHE A 1 94 ? 14.206 3.435 -14.118 1.00 96.06 94 PHE A N 1
ATOM 708 C CA . PHE A 1 94 ? 12.896 3.528 -13.471 1.00 96.06 94 PHE A CA 1
ATOM 709 C C . PHE A 1 94 ? 12.397 4.978 -13.385 1.00 96.06 94 PHE A C 1
ATOM 711 O O . PHE A 1 94 ? 11.262 5.250 -13.771 1.00 96.06 94 PHE A O 1
ATOM 718 N N . ARG A 1 95 ? 13.249 5.930 -12.977 1.00 93.69 95 ARG A N 1
ATOM 719 C CA . ARG A 1 95 ? 12.930 7.374 -12.990 1.00 93.69 95 ARG A CA 1
ATOM 720 C C . ARG A 1 95 ? 12.579 7.889 -14.386 1.00 93.69 95 ARG A C 1
ATOM 722 O O . ARG A 1 95 ? 11.622 8.642 -14.544 1.00 93.69 95 ARG A O 1
ATOM 729 N N . LEU A 1 96 ? 13.328 7.467 -15.405 1.00 93.44 96 LEU A N 1
ATOM 730 C CA . LEU A 1 96 ? 13.079 7.872 -16.792 1.00 93.44 96 LEU A CA 1
ATOM 731 C C . LEU A 1 96 ? 11.740 7.344 -17.320 1.00 93.44 96 LEU A C 1
ATOM 733 O O . LEU A 1 96 ? 11.009 8.093 -17.961 1.00 93.44 96 LEU A O 1
ATOM 737 N N . ILE A 1 97 ? 11.410 6.080 -17.034 1.00 94.06 97 ILE A N 1
ATOM 738 C CA . ILE A 1 97 ? 10.135 5.463 -17.432 1.00 94.06 97 ILE A CA 1
ATOM 739 C C . ILE A 1 97 ? 8.962 6.170 -16.758 1.00 94.06 97 ILE A C 1
ATOM 741 O O . ILE A 1 97 ? 7.958 6.449 -17.407 1.00 94.06 97 ILE A O 1
ATOM 745 N N . THR A 1 98 ? 9.058 6.437 -15.455 1.00 92.69 98 THR A N 1
ATOM 746 C CA . THR A 1 98 ? 7.944 7.029 -14.700 1.00 92.69 98 THR A CA 1
ATOM 747 C C . THR A 1 98 ? 7.780 8.519 -14.987 1.00 92.69 98 THR A C 1
ATOM 749 O O . THR A 1 98 ? 6.689 9.053 -14.804 1.00 92.69 98 THR A O 1
ATOM 752 N N . GLY A 1 99 ? 8.838 9.194 -15.451 1.00 90.50 99 GLY A N 1
ATOM 753 C CA . GLY A 1 99 ? 8.843 10.638 -15.683 1.00 90.50 99 GLY A CA 1
ATOM 754 C C . GLY A 1 99 ? 8.781 11.458 -14.391 1.00 90.50 99 GLY A C 1
ATOM 755 O O . GLY A 1 99 ? 8.556 12.666 -14.446 1.00 90.50 99 GLY A O 1
ATOM 756 N N . ILE A 1 100 ? 8.971 10.818 -13.233 1.00 85.75 100 ILE A N 1
ATOM 757 C CA . ILE A 1 100 ? 8.939 11.461 -11.921 1.00 85.75 100 ILE A CA 1
ATOM 758 C C . ILE A 1 100 ? 10.371 11.823 -11.536 1.00 85.75 100 ILE A C 1
ATOM 760 O O . ILE A 1 100 ? 11.220 10.949 -11.351 1.00 85.75 100 ILE A O 1
ATOM 764 N N . GLY A 1 101 ? 10.626 13.131 -11.426 1.00 83.94 101 GLY A N 1
ATOM 765 C CA . GLY A 1 101 ? 11.933 13.680 -11.072 1.00 83.94 101 GLY A CA 1
ATOM 766 C C . GLY A 1 101 ? 12.442 13.117 -9.749 1.00 83.94 101 GLY A C 1
ATOM 767 O O . GLY A 1 101 ? 13.456 12.435 -9.748 1.00 83.94 101 GLY A O 1
ATOM 768 N N . ASP A 1 102 ? 11.714 13.307 -8.654 1.00 86.38 102 ASP A N 1
ATOM 769 C CA . ASP A 1 102 ? 12.178 12.949 -7.306 1.00 86.38 102 ASP A CA 1
ATOM 770 C C . ASP A 1 102 ? 11.348 11.816 -6.694 1.00 86.38 102 ASP A C 1
ATOM 772 O O . ASP A 1 102 ? 10.659 11.993 -5.692 1.00 86.38 102 ASP A O 1
ATOM 776 N N . ILE A 1 103 ? 11.395 10.639 -7.321 1.00 87.25 103 ILE A N 1
ATOM 777 C CA . ILE A 1 103 ? 10.887 9.410 -6.699 1.00 87.25 103 ILE A CA 1
ATOM 778 C C . ILE A 1 103 ? 11.880 8.942 -5.619 1.00 87.25 103 ILE A C 1
ATOM 780 O O . ILE A 1 103 ? 13.077 9.135 -5.810 1.00 87.25 103 ILE A O 1
ATOM 784 N N . PRO A 1 104 ? 11.446 8.368 -4.491 1.00 88.69 104 PRO A N 1
ATOM 785 C CA . PRO A 1 104 ? 12.351 7.721 -3.543 1.00 88.69 104 PRO A CA 1
ATOM 786 C C . PRO A 1 104 ? 13.046 6.468 -4.105 1.00 88.69 104 PRO A C 1
ATOM 788 O O . PRO A 1 104 ? 12.518 5.762 -4.972 1.00 88.69 104 PRO A O 1
ATOM 791 N N . GLU A 1 105 ? 14.245 6.159 -3.597 1.00 89.94 105 GLU A N 1
ATOM 792 C CA . GLU A 1 105 ? 15.016 4.985 -4.036 1.00 89.94 105 GLU A CA 1
ATOM 793 C C . GLU A 1 105 ? 14.397 3.658 -3.580 1.00 89.94 105 GLU A C 1
ATOM 795 O O . GLU A 1 105 ? 14.567 2.639 -4.248 1.00 89.94 105 GLU A O 1
ATOM 800 N N . ASP A 1 106 ? 13.613 3.661 -2.509 1.00 90.19 106 ASP A N 1
ATOM 801 C CA . ASP A 1 106 ? 12.872 2.505 -2.007 1.00 90.19 106 ASP A CA 1
ATOM 802 C C . ASP A 1 106 ? 11.555 2.249 -2.760 1.00 90.19 106 ASP A C 1
ATOM 804 O O . ASP A 1 106 ? 11.030 1.139 -2.691 1.00 90.19 106 ASP A O 1
ATOM 808 N N . THR A 1 107 ? 11.056 3.185 -3.582 1.00 91.69 107 THR A N 1
ATOM 809 C CA . THR A 1 107 ? 9.870 2.934 -4.417 1.00 91.69 107 THR A CA 1
ATOM 810 C C . THR A 1 107 ? 10.155 1.840 -5.449 1.00 91.69 107 THR A C 1
ATOM 812 O O . THR A 1 107 ? 10.981 2.008 -6.348 1.00 91.69 107 THR A O 1
ATOM 815 N N . THR A 1 108 ? 9.480 0.698 -5.350 1.00 95.94 108 THR A N 1
ATOM 816 C CA . THR A 1 108 ? 9.777 -0.498 -6.162 1.00 95.94 108 THR A CA 1
ATOM 817 C C . THR A 1 108 ? 9.001 -0.564 -7.479 1.00 95.94 108 THR A C 1
ATOM 819 O O . THR A 1 108 ? 9.508 -1.118 -8.460 1.00 95.94 108 THR A O 1
ATOM 822 N N . GLY A 1 109 ? 7.812 0.037 -7.533 1.00 96.00 109 GLY A N 1
ATOM 823 C CA . GLY A 1 109 ? 6.961 0.074 -8.716 1.00 96.00 109 GLY A CA 1
ATOM 824 C C . GLY A 1 109 ? 5.872 1.141 -8.637 1.00 96.00 109 GLY A C 1
ATOM 825 O O . GLY A 1 109 ? 5.625 1.732 -7.589 1.00 96.00 109 GLY A O 1
ATOM 826 N N . LEU A 1 110 ? 5.229 1.399 -9.774 1.00 95.50 110 LEU A N 1
ATOM 827 C CA . LEU A 1 110 ? 4.071 2.275 -9.933 1.00 95.50 110 LEU A CA 1
ATOM 828 C C . LEU A 1 110 ? 3.088 1.640 -10.917 1.00 95.50 110 LEU A C 1
ATOM 830 O O . LEU A 1 110 ? 3.487 0.939 -11.849 1.00 95.50 110 LEU A O 1
ATOM 834 N N . ASN A 1 111 ? 1.798 1.918 -10.745 1.00 95.81 111 ASN A N 1
ATOM 835 C CA . ASN A 1 111 ? 0.758 1.485 -11.672 1.00 95.81 111 ASN A CA 1
ATOM 836 C C . ASN A 1 111 ? 0.005 2.681 -12.263 1.00 95.81 111 ASN A C 1
ATOM 838 O O . ASN A 1 111 ? -0.104 3.734 -11.645 1.00 95.81 111 ASN A O 1
ATOM 842 N N . PHE A 1 112 ? -0.514 2.493 -13.472 1.00 94.25 112 PHE A N 1
ATOM 843 C CA . PHE A 1 112 ? -1.183 3.512 -14.272 1.00 94.25 112 PHE A CA 1
ATOM 844 C C . PHE A 1 112 ? -2.384 2.894 -14.986 1.00 94.25 112 PHE A C 1
ATOM 846 O O . PHE A 1 112 ? -2.327 1.729 -15.392 1.00 94.25 112 PHE A O 1
ATOM 853 N N . ASN A 1 113 ? -3.424 3.702 -15.211 1.00 92.00 113 ASN A N 1
ATOM 854 C CA . ASN A 1 113 ? -4.630 3.338 -15.965 1.00 92.00 113 ASN A CA 1
ATOM 855 C C . ASN A 1 113 ? -5.328 2.063 -15.442 1.00 92.00 113 ASN A C 1
ATOM 857 O O . ASN A 1 113 ? -5.051 1.560 -14.346 1.00 92.00 113 ASN A O 1
ATOM 861 N N . GLU A 1 114 ? -6.237 1.543 -16.260 1.00 92.12 114 GLU A N 1
ATOM 862 C CA . GLU A 1 114 ? -7.117 0.419 -15.980 1.00 92.12 114 GLU A CA 1
ATOM 863 C C . GLU A 1 114 ? -7.406 -0.387 -17.253 1.00 92.12 114 GLU A C 1
ATOM 865 O O . GLU A 1 114 ? -7.005 -0.027 -18.368 1.00 92.12 114 GLU A O 1
ATOM 870 N N . GLY A 1 115 ? -8.084 -1.520 -17.089 1.00 90.19 115 GLY A N 1
ATOM 871 C CA . GLY A 1 115 ? -8.513 -2.378 -18.182 1.00 90.19 115 GLY A CA 1
ATOM 872 C C . GLY A 1 115 ? -7.351 -2.861 -19.047 1.00 90.19 115 GLY A C 1
ATOM 873 O O . GLY A 1 115 ? -6.252 -3.146 -18.569 1.00 90.19 115 GLY A O 1
ATOM 874 N N . SER A 1 116 ? -7.576 -2.901 -20.360 1.00 91.00 116 SER A N 1
ATOM 875 C CA . SER A 1 116 ? -6.558 -3.259 -21.357 1.00 91.00 116 SER A CA 1
ATOM 876 C C . SER A 1 116 ? -5.442 -2.217 -21.514 1.00 91.00 116 SER A C 1
ATOM 878 O O . SER A 1 116 ? -4.513 -2.427 -22.292 1.00 91.00 116 SER A O 1
ATOM 880 N N . ARG A 1 117 ? -5.550 -1.067 -20.836 1.00 92.69 117 ARG A N 1
ATOM 881 C CA . ARG A 1 117 ? -4.529 -0.008 -20.800 1.00 92.69 117 ARG A CA 1
ATOM 882 C C . ARG A 1 117 ? -3.730 -0.021 -19.498 1.00 92.69 117 ARG A C 1
ATOM 884 O O . ARG A 1 117 ? -2.797 0.777 -19.365 1.00 92.69 117 ARG A O 1
ATOM 891 N N . GLY A 1 118 ? -4.071 -0.917 -18.568 1.00 95.88 118 GLY A N 1
ATOM 892 C CA . GLY A 1 118 ? -3.359 -1.111 -17.315 1.00 95.88 118 GLY A CA 1
ATOM 893 C C . GLY A 1 118 ? -1.862 -1.251 -17.569 1.00 95.88 118 GLY A C 1
ATOM 894 O O . GLY A 1 118 ? -1.429 -2.044 -18.410 1.00 95.88 118 GLY A O 1
ATOM 895 N N . THR A 1 119 ? -1.072 -0.430 -16.885 1.00 97.25 119 THR A N 1
ATOM 896 C CA . THR A 1 119 ? 0.383 -0.404 -17.034 1.00 97.25 119 THR A CA 1
ATOM 897 C C . THR A 1 119 ? 1.041 -0.431 -15.666 1.00 97.25 119 THR A C 1
ATOM 899 O O . THR A 1 119 ? 0.658 0.336 -14.789 1.00 97.25 119 THR A O 1
ATOM 902 N N . VAL A 1 120 ? 2.046 -1.280 -15.486 1.00 97.75 120 VAL A N 1
ATOM 903 C CA . VAL A 1 120 ? 2.915 -1.285 -14.308 1.00 97.75 120 VAL A CA 1
ATOM 904 C C . VAL A 1 120 ? 4.324 -0.936 -14.764 1.00 97.75 120 VAL A C 1
ATOM 906 O O . VAL A 1 120 ? 4.861 -1.606 -15.643 1.00 97.75 120 VAL A O 1
ATOM 909 N N . ALA A 1 121 ? 4.926 0.096 -14.181 1.00 97.69 121 ALA A N 1
ATOM 910 C CA . ALA A 1 121 ? 6.367 0.310 -14.247 1.00 97.69 121 ALA A CA 1
ATOM 911 C C . ALA A 1 121 ? 6.979 -0.271 -12.970 1.00 97.69 121 ALA A C 1
ATOM 913 O O . ALA A 1 121 ? 6.533 0.074 -11.880 1.00 97.69 121 ALA A O 1
ATOM 914 N N . ILE A 1 122 ? 7.971 -1.150 -13.071 1.00 98.06 122 ILE A N 1
ATOM 915 C CA . ILE A 1 122 ? 8.572 -1.821 -11.909 1.00 98.06 122 ILE A CA 1
ATOM 916 C C . ILE A 1 122 ? 10.074 -1.998 -12.114 1.00 98.06 122 ILE A C 1
ATOM 918 O O . ILE A 1 122 ? 10.536 -2.206 -13.237 1.00 98.06 122 ILE A O 1
ATOM 922 N N . LYS A 1 123 ? 10.853 -1.929 -11.036 1.00 97.88 123 LYS A N 1
ATOM 923 C CA . LYS A 1 123 ? 12.272 -2.304 -11.062 1.00 97.88 123 LYS A CA 1
ATOM 924 C C . LYS A 1 123 ? 12.426 -3.810 -11.280 1.00 97.88 123 LYS A C 1
ATOM 926 O O . LYS A 1 123 ? 11.563 -4.588 -10.894 1.00 97.88 123 LYS A O 1
ATOM 931 N N . SER A 1 124 ? 13.515 -4.233 -11.908 1.00 97.81 124 SER A N 1
ATOM 932 C CA . SER A 1 124 ? 13.792 -5.639 -12.211 1.00 97.81 124 SER A CA 1
ATOM 933 C C . SER A 1 124 ? 13.860 -6.520 -10.944 1.00 97.81 124 SER A C 1
ATOM 935 O O . SER A 1 124 ? 14.151 -6.019 -9.855 1.00 97.81 124 SER A O 1
ATOM 937 N N . PRO A 1 125 ? 13.650 -7.848 -11.056 1.00 96.62 125 PRO A N 1
ATOM 938 C CA . PRO A 1 125 ? 13.677 -8.750 -9.899 1.00 96.62 125 PRO A CA 1
ATOM 939 C C . PRO A 1 125 ? 14.973 -8.722 -9.080 1.00 96.62 125 PRO A C 1
ATOM 941 O O . PRO A 1 125 ? 14.941 -8.974 -7.883 1.00 96.62 125 PRO A O 1
ATOM 944 N N . HIS A 1 126 ? 16.117 -8.387 -9.687 1.00 95.12 126 HIS A N 1
ATOM 945 C CA . HIS A 1 126 ? 17.376 -8.289 -8.942 1.00 95.12 126 HIS A CA 1
ATOM 946 C C . HIS A 1 126 ? 17.468 -7.022 -8.067 1.00 95.12 126 HIS A C 1
ATOM 948 O O . HIS A 1 126 ? 18.358 -6.936 -7.225 1.00 95.12 126 HIS A O 1
ATOM 954 N N . LEU A 1 127 ? 16.565 -6.052 -8.257 1.00 95.50 127 LEU A N 1
ATOM 955 C CA . LEU A 1 127 ? 16.434 -4.828 -7.457 1.00 95.50 127 LEU A CA 1
ATOM 956 C C . LEU A 1 127 ? 15.249 -4.877 -6.481 1.00 95.50 127 LEU A C 1
ATOM 958 O O . LEU A 1 127 ? 15.130 -4.004 -5.626 1.00 95.50 127 LEU A O 1
ATOM 962 N N . VAL A 1 128 ? 14.352 -5.860 -6.620 1.00 95.50 128 VAL A N 1
ATOM 963 C CA . VAL A 1 128 ? 13.123 -5.982 -5.824 1.00 95.50 128 VAL A CA 1
ATOM 964 C C . VAL A 1 128 ? 13.054 -7.391 -5.230 1.00 95.50 128 VAL A C 1
ATOM 966 O O . VAL A 1 128 ? 12.557 -8.302 -5.895 1.00 95.50 128 VAL A O 1
ATOM 969 N N . PRO A 1 129 ? 13.511 -7.593 -3.979 1.00 90.44 129 PRO A N 1
ATOM 970 C CA . PRO A 1 129 ? 13.576 -8.919 -3.355 1.00 90.44 129 PRO A CA 1
ATOM 971 C C . PRO A 1 129 ? 12.245 -9.689 -3.358 1.00 90.44 129 PRO A C 1
ATOM 973 O O . PRO A 1 129 ? 12.238 -10.900 -3.551 1.00 90.44 129 PRO A O 1
ATOM 976 N N . ASN A 1 130 ? 11.115 -8.983 -3.231 1.00 93.44 130 ASN A N 1
ATOM 977 C CA . ASN A 1 130 ? 9.765 -9.557 -3.232 1.00 93.44 130 ASN A CA 1
ATOM 978 C C . ASN A 1 130 ? 8.992 -9.219 -4.520 1.00 93.44 130 ASN A C 1
ATOM 980 O O . ASN A 1 130 ? 7.819 -8.848 -4.473 1.00 93.44 130 ASN A O 1
ATOM 984 N N . TYR A 1 131 ? 9.645 -9.324 -5.684 1.00 96.25 131 TYR A N 1
ATOM 985 C CA . TYR A 1 131 ? 9.097 -8.895 -6.980 1.00 96.25 131 TYR A CA 1
ATOM 986 C C . TYR A 1 131 ? 7.655 -9.369 -7.239 1.00 96.25 131 TYR A C 1
ATOM 988 O O . TYR A 1 131 ? 6.808 -8.563 -7.621 1.00 96.25 131 TYR A O 1
ATOM 996 N N . ARG A 1 132 ? 7.343 -10.649 -6.974 1.00 97.31 132 ARG A N 1
ATOM 997 C CA . ARG A 1 132 ? 5.985 -11.209 -7.136 1.00 97.31 132 ARG A CA 1
ATOM 998 C C . ARG A 1 132 ? 4.939 -10.465 -6.324 1.00 97.31 132 ARG A C 1
ATOM 1000 O O . ARG A 1 132 ? 3.873 -10.160 -6.845 1.00 97.31 132 ARG A O 1
ATOM 1007 N N . GLN A 1 133 ? 5.232 -10.220 -5.052 1.00 96.50 133 GLN A N 1
ATOM 1008 C CA . GLN A 1 133 ? 4.317 -9.593 -4.103 1.00 96.50 133 GLN A CA 1
ATOM 1009 C C . GLN A 1 133 ? 4.054 -8.144 -4.515 1.00 96.50 133 GLN A C 1
ATOM 1011 O O . GLN A 1 133 ? 2.900 -7.761 -4.691 1.00 96.50 133 GLN A O 1
ATOM 1016 N N . VAL A 1 134 ? 5.118 -7.386 -4.802 1.00 96.81 134 VAL A N 1
ATOM 1017 C CA . VAL A 1 134 ? 5.026 -6.005 -5.303 1.00 96.81 134 VAL A CA 1
ATOM 1018 C C . VAL A 1 134 ? 4.211 -5.945 -6.599 1.00 96.81 134 VAL A C 1
ATOM 1020 O O . VAL A 1 134 ? 3.307 -5.122 -6.745 1.00 96.81 134 VAL A O 1
ATOM 1023 N N . LEU A 1 135 ? 4.477 -6.848 -7.546 1.00 98.06 135 LEU A N 1
ATOM 1024 C CA . LEU A 1 135 ? 3.731 -6.890 -8.799 1.00 98.06 135 LEU A CA 1
ATOM 1025 C C . LEU A 1 135 ? 2.263 -7.288 -8.582 1.00 98.06 135 LEU A C 1
ATOM 1027 O O . LEU A 1 135 ? 1.383 -6.677 -9.183 1.00 98.06 135 LEU A O 1
ATOM 1031 N N . THR A 1 136 ? 1.984 -8.249 -7.697 1.00 98.19 136 THR A N 1
ATOM 1032 C CA . THR A 1 136 ? 0.612 -8.630 -7.312 1.00 98.19 136 THR A CA 1
ATOM 1033 C C . THR A 1 136 ? -0.151 -7.427 -6.771 1.00 98.19 136 THR A C 1
ATOM 1035 O O . THR A 1 136 ? -1.275 -7.182 -7.206 1.00 98.19 136 THR A O 1
ATOM 1038 N N . TYR A 1 137 ? 0.476 -6.629 -5.900 1.00 97.62 137 TYR A N 1
ATOM 1039 C CA . TYR A 1 137 ? -0.115 -5.405 -5.357 1.00 97.62 137 TYR A CA 1
ATOM 1040 C C . TYR A 1 137 ? -0.483 -4.425 -6.483 1.00 97.62 137 TYR A C 1
ATOM 1042 O O . TYR A 1 137 ? -1.628 -3.982 -6.589 1.00 97.62 137 TYR A O 1
ATOM 1050 N N . HIS A 1 138 ? 0.446 -4.127 -7.397 1.00 97.75 138 HIS A N 1
ATOM 1051 C CA . HIS A 1 138 ? 0.175 -3.181 -8.485 1.00 97.75 138 HIS A CA 1
ATOM 1052 C C . HIS A 1 138 ? -0.869 -3.690 -9.489 1.00 97.75 138 HIS A C 1
ATOM 1054 O O . HIS A 1 138 ? -1.666 -2.893 -9.991 1.00 97.75 138 HIS A O 1
ATOM 1060 N N . LEU A 1 139 ? -0.891 -4.995 -9.773 1.00 97.69 139 LEU A N 1
ATOM 1061 C CA . LEU A 1 139 ? -1.911 -5.619 -10.616 1.00 97.69 139 LEU A CA 1
ATOM 1062 C C . LEU A 1 139 ? -3.291 -5.595 -9.947 1.00 97.69 139 LEU A C 1
ATOM 1064 O O . LEU A 1 139 ? -4.276 -5.314 -10.627 1.00 97.69 139 LEU A O 1
ATOM 1068 N N . ALA A 1 140 ? -3.366 -5.801 -8.628 1.00 97.56 140 ALA A N 1
ATOM 1069 C CA . ALA A 1 140 ? -4.609 -5.663 -7.874 1.00 97.56 140 ALA A CA 1
ATOM 1070 C C . ALA A 1 140 ? -5.167 -4.232 -7.970 1.00 97.56 140 ALA A C 1
ATOM 1072 O O . ALA A 1 140 ? -6.338 -4.074 -8.301 1.00 97.56 140 ALA A O 1
ATOM 1073 N N . ARG A 1 141 ? -4.330 -3.190 -7.837 1.00 96.81 141 ARG A N 1
ATOM 1074 C CA . ARG A 1 141 ? -4.755 -1.782 -8.028 1.00 96.81 141 ARG A CA 1
ATOM 1075 C C . ARG A 1 141 ? -5.291 -1.508 -9.444 1.00 96.81 141 ARG A C 1
ATOM 1077 O O . ARG A 1 141 ? -6.256 -0.763 -9.608 1.00 96.81 141 ARG A O 1
ATOM 1084 N N . ILE A 1 142 ? -4.693 -2.106 -10.481 1.00 96.19 142 ILE A N 1
ATOM 1085 C CA . ILE A 1 142 ? -5.221 -2.022 -11.860 1.00 96.19 142 ILE A CA 1
ATOM 1086 C C . ILE A 1 142 ? -6.581 -2.714 -11.953 1.00 96.19 142 ILE A C 1
ATOM 1088 O O . ILE A 1 142 ? -7.500 -2.177 -12.577 1.00 96.19 142 ILE A O 1
ATOM 1092 N N . MET A 1 143 ? -6.726 -3.892 -11.346 1.00 96.12 143 MET A N 1
ATOM 1093 C CA . MET A 1 143 ? -7.980 -4.638 -11.371 1.00 96.12 143 MET A CA 1
ATOM 1094 C C . MET A 1 143 ? -9.090 -3.910 -10.614 1.00 96.12 143 MET A C 1
ATOM 1096 O O . MET A 1 143 ? -10.209 -3.831 -11.112 1.00 96.12 143 MET A O 1
ATOM 1100 N N . GLU A 1 144 ? -8.770 -3.293 -9.477 1.00 95.88 144 GLU A N 1
ATOM 1101 C CA . GLU A 1 144 ? -9.687 -2.427 -8.741 1.00 95.88 144 GLU A CA 1
ATOM 1102 C C . GLU A 1 144 ? -10.267 -1.353 -9.654 1.00 95.88 144 GLU A C 1
ATOM 1104 O O . GLU A 1 144 ? -11.480 -1.304 -9.851 1.00 95.88 144 GLU A O 1
ATOM 1109 N N . ARG A 1 145 ? -9.399 -0.552 -10.290 1.00 94.00 145 ARG A N 1
ATOM 1110 C CA . ARG A 1 145 ? -9.803 0.484 -11.259 1.00 94.00 145 ARG A CA 1
ATOM 1111 C C . ARG A 1 145 ? -10.530 -0.061 -12.477 1.00 94.00 145 ARG A C 1
ATOM 1113 O O . ARG A 1 145 ? -11.324 0.650 -13.062 1.00 94.00 145 ARG A O 1
ATOM 1120 N N . THR A 1 146 ? -10.289 -1.311 -12.848 1.00 93.00 146 THR A N 1
ATOM 1121 C CA . THR A 1 146 ? -10.997 -1.953 -13.960 1.00 93.00 146 THR A CA 1
ATOM 1122 C C . THR A 1 146 ? -12.431 -2.329 -13.585 1.00 93.00 146 THR A C 1
ATOM 1124 O O . THR A 1 146 ? -13.323 -2.233 -14.423 1.00 93.00 146 THR A O 1
ATOM 1127 N N . LEU A 1 147 ? -12.660 -2.792 -12.350 1.00 91.94 147 LEU A N 1
ATOM 1128 C CA . LEU A 1 147 ? -14.003 -3.133 -11.864 1.00 91.94 147 LEU A CA 1
ATOM 1129 C C . LEU A 1 147 ? -14.835 -1.895 -11.544 1.00 91.94 147 LEU A C 1
ATOM 1131 O O . LEU A 1 14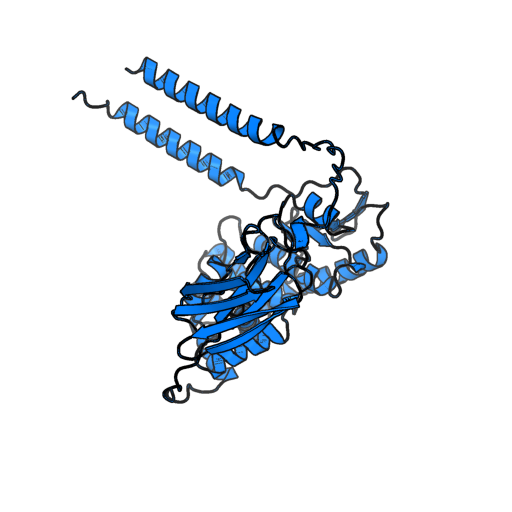7 ? -16.063 -1.937 -11.618 1.00 91.94 147 LEU A O 1
ATOM 1135 N N . MET A 1 148 ? -14.175 -0.800 -11.189 1.00 88.94 148 MET A N 1
ATOM 1136 C CA . MET A 1 148 ? -14.833 0.474 -10.956 1.00 88.94 148 MET A CA 1
ATOM 1137 C C . MET A 1 148 ? -15.064 1.160 -12.297 1.00 88.94 148 MET A C 1
ATOM 1139 O O . MET A 1 148 ? -14.136 1.423 -13.052 1.00 88.94 148 MET A O 1
ATOM 1143 N N . GLN A 1 149 ? -16.324 1.431 -12.621 1.00 74.06 149 GLN A N 1
ATOM 1144 C CA . GLN A 1 149 ? -16.656 2.233 -13.797 1.00 74.06 149 GLN A CA 1
ATOM 1145 C C . GLN A 1 149 ? -16.101 3.660 -13.608 1.00 74.06 149 GLN A C 1
ATOM 1147 O O . GLN A 1 149 ? -15.980 4.110 -12.470 1.00 74.06 149 GLN A O 1
ATOM 1152 N N . GLU A 1 150 ? -15.788 4.367 -14.704 1.00 70.06 150 GLU A N 1
ATOM 1153 C CA . GLU A 1 150 ? -14.985 5.616 -14.776 1.00 70.06 150 GLU A CA 1
ATOM 1154 C C . GLU A 1 150 ? -15.375 6.776 -13.823 1.00 70.06 150 GLU A C 1
ATOM 1156 O O . GLU A 1 150 ? -14.690 7.796 -13.777 1.00 70.06 150 GLU A O 1
ATOM 1161 N N . TYR A 1 151 ? -16.462 6.672 -13.058 1.00 74.19 151 TYR A N 1
ATOM 1162 C CA . TYR A 1 151 ? -17.054 7.781 -12.310 1.00 74.19 151 TYR A CA 1
ATOM 1163 C C . TYR A 1 151 ? -16.779 7.782 -10.803 1.00 74.19 151 TYR A C 1
ATOM 1165 O O . TYR A 1 151 ? -17.097 8.778 -10.145 1.00 74.19 151 TYR A O 1
ATOM 1173 N N . HIS A 1 152 ? -16.203 6.718 -10.233 1.00 88.25 152 HIS A N 1
ATOM 1174 C CA . HIS A 1 152 ? -16.051 6.607 -8.781 1.00 88.25 152 HIS A CA 1
ATOM 1175 C C . HIS A 1 152 ? -14.663 6.122 -8.355 1.00 88.25 152 HIS A C 1
ATOM 1177 O O . HIS A 1 152 ? -14.188 5.085 -8.806 1.00 88.25 152 HIS A O 1
ATOM 1183 N N . ASN A 1 153 ? -14.061 6.848 -7.407 1.00 90.88 153 ASN A N 1
ATOM 1184 C CA . ASN A 1 153 ? -12.859 6.433 -6.687 1.00 90.88 153 ASN A CA 1
ATOM 1185 C C . ASN A 1 153 ? -13.251 6.080 -5.242 1.00 90.88 153 ASN A C 1
ATOM 1187 O O . ASN A 1 153 ? -13.839 6.930 -4.567 1.00 90.88 153 ASN A O 1
ATOM 1191 N N . PRO A 1 154 ? -12.974 4.859 -4.756 1.00 93.44 154 PRO A N 1
ATOM 1192 C CA . PRO A 1 154 ? -13.159 4.506 -3.362 1.00 93.44 154 PRO A CA 1
ATOM 1193 C C . PRO A 1 154 ? -12.201 5.302 -2.488 1.00 93.44 154 PRO A C 1
ATOM 1195 O O . PRO A 1 154 ? -11.208 5.837 -2.986 1.00 93.44 154 PRO A O 1
ATOM 1198 N N . PRO A 1 155 ? -12.454 5.301 -1.173 1.00 96.56 155 PRO A N 1
ATOM 1199 C CA . PRO A 1 155 ? -11.456 5.714 -0.201 1.00 96.56 155 PRO A CA 1
ATOM 1200 C C . PRO A 1 155 ? -10.122 4.993 -0.434 1.00 96.56 155 PRO A C 1
ATOM 1202 O O . PRO A 1 155 ? -10.103 3.773 -0.639 1.00 96.56 155 PRO A O 1
ATOM 1205 N N . GLU A 1 156 ? -9.010 5.725 -0.364 1.00 96.19 156 GLU A N 1
ATOM 1206 C CA . GLU A 1 156 ? -7.681 5.169 -0.657 1.00 96.19 156 GLU A CA 1
ATOM 1207 C C . GLU A 1 156 ? -7.315 4.044 0.323 1.00 96.19 156 GLU A C 1
ATOM 1209 O O . GLU A 1 156 ? -6.689 3.068 -0.075 1.00 96.19 156 GLU A O 1
ATOM 1214 N N . TRP A 1 157 ? -7.780 4.101 1.576 1.00 97.69 157 TRP A N 1
ATOM 1215 C CA . TRP A 1 157 ? -7.555 3.017 2.539 1.00 97.69 157 TRP A CA 1
ATOM 1216 C C . TRP A 1 157 ? -8.195 1.697 2.117 1.00 97.69 157 TRP A C 1
ATOM 1218 O O . TRP A 1 157 ? -7.645 0.632 2.383 1.00 97.69 157 TRP A O 1
ATOM 1228 N N . PHE A 1 158 ? -9.359 1.738 1.463 1.00 98.12 158 PHE A N 1
ATOM 1229 C CA . PHE A 1 158 ? -10.031 0.521 1.016 1.00 98.12 158 PHE A CA 1
ATOM 1230 C C . PHE A 1 158 ? -9.242 -0.109 -0.126 1.00 98.12 158 PHE A C 1
ATOM 1232 O O . PHE A 1 158 ? -8.986 -1.307 -0.125 1.00 98.12 158 PHE A O 1
ATOM 1239 N N . GLN A 1 159 ? -8.827 0.727 -1.070 1.00 97.12 159 GLN A N 1
ATOM 1240 C CA . GLN A 1 159 ? -8.027 0.342 -2.219 1.00 97.12 159 GLN A CA 1
ATOM 1241 C C . GLN A 1 159 ? -6.640 -0.197 -1.836 1.00 97.12 159 GLN A C 1
ATOM 1243 O O . GLN A 1 159 ? -6.266 -1.302 -2.211 1.00 97.12 159 GLN A O 1
ATOM 1248 N N . ASP A 1 160 ? -5.878 0.564 -1.053 1.00 97.12 160 ASP A N 1
ATOM 1249 C CA . ASP A 1 160 ? -4.547 0.164 -0.598 1.00 97.12 160 ASP A CA 1
ATOM 1250 C C . ASP A 1 160 ? -4.620 -1.086 0.288 1.00 97.12 160 ASP A C 1
ATOM 1252 O O . ASP A 1 160 ? -3.855 -2.029 0.093 1.00 97.12 160 ASP A O 1
ATOM 1256 N N . GLY A 1 161 ? -5.593 -1.136 1.206 1.00 98.19 161 GLY A N 1
ATOM 1257 C CA . GLY A 1 161 ? -5.837 -2.298 2.054 1.00 98.19 161 GLY A CA 1
ATOM 1258 C C . GLY A 1 161 ? -6.218 -3.548 1.260 1.00 98.19 161 GLY A C 1
ATOM 1259 O O . GLY A 1 161 ? -5.754 -4.639 1.595 1.00 98.19 161 GLY A O 1
ATOM 1260 N N . LEU A 1 162 ? -7.034 -3.417 0.207 1.00 98.44 162 LEU A N 1
ATOM 1261 C CA . LEU A 1 162 ? -7.459 -4.546 -0.625 1.00 98.44 162 LEU A CA 1
ATOM 1262 C C . LEU A 1 162 ? -6.296 -5.065 -1.465 1.00 98.44 162 LEU A C 1
ATOM 1264 O O . LEU A 1 162 ? -6.012 -6.260 -1.417 1.00 98.44 162 LEU A O 1
ATOM 1268 N N . ALA A 1 163 ? -5.573 -4.188 -2.159 1.00 98.12 163 ALA A N 1
ATOM 1269 C CA . ALA A 1 163 ? -4.388 -4.573 -2.914 1.00 98.12 163 ALA A CA 1
ATOM 1270 C C . ALA A 1 163 ? -3.316 -5.218 -2.021 1.00 98.12 163 ALA A C 1
ATOM 1272 O O . ALA A 1 163 ? -2.753 -6.253 -2.389 1.00 98.12 163 ALA A O 1
ATOM 1273 N N . ALA A 1 164 ? -3.079 -4.664 -0.827 1.00 97.88 164 ALA A N 1
ATOM 1274 C CA . ALA A 1 164 ? -2.172 -5.248 0.155 1.00 97.88 164 ALA A CA 1
ATOM 1275 C C . ALA A 1 164 ? -2.658 -6.628 0.622 1.00 97.88 164 ALA A C 1
ATOM 1277 O O . ALA A 1 164 ? -1.862 -7.560 0.694 1.00 97.88 164 ALA A O 1
ATOM 1278 N N . TYR A 1 165 ? -3.960 -6.803 0.867 1.00 98.00 165 TYR A N 1
ATOM 1279 C CA . TYR A 1 165 ? -4.543 -8.099 1.216 1.00 98.00 165 TYR A CA 1
ATOM 1280 C C . TYR A 1 165 ? -4.352 -9.148 0.111 1.00 98.00 165 TYR A C 1
ATOM 1282 O O . TYR A 1 165 ? -3.862 -10.242 0.390 1.00 98.00 165 TYR A O 1
ATOM 1290 N N . VAL A 1 166 ? -4.650 -8.807 -1.149 1.00 97.44 166 VAL A N 1
ATOM 1291 C CA . VAL A 1 166 ? -4.469 -9.713 -2.302 1.00 97.44 166 VAL A CA 1
ATOM 1292 C C . VAL A 1 166 ? -3.008 -10.120 -2.466 1.00 97.44 166 VAL A C 1
ATOM 1294 O O . VAL A 1 166 ? -2.703 -11.289 -2.697 1.00 97.44 166 VAL A O 1
ATOM 1297 N N . ALA A 1 167 ? -2.097 -9.161 -2.323 1.00 97.00 167 ALA A N 1
ATOM 1298 C CA . ALA A 1 167 ? -0.666 -9.396 -2.443 1.00 97.00 167 ALA A CA 1
ATOM 1299 C C . ALA A 1 167 ? -0.045 -10.061 -1.209 1.00 97.00 167 ALA A C 1
ATOM 1301 O O . ALA A 1 167 ? 1.112 -10.475 -1.261 1.00 97.00 167 ALA A O 1
ATOM 1302 N N . SER A 1 168 ? -0.783 -10.147 -0.095 1.00 95.12 168 SER A N 1
ATOM 1303 C CA . SER A 1 168 ? -0.202 -10.374 1.233 1.00 95.12 168 SER A CA 1
ATOM 1304 C C . SER A 1 168 ? 0.939 -9.385 1.540 1.00 95.12 168 SER A C 1
ATOM 1306 O O . SER A 1 168 ? 1.902 -9.746 2.206 1.00 95.12 168 SER A O 1
ATOM 1308 N N . ASP A 1 169 ? 0.863 -8.160 1.008 1.00 93.56 169 ASP A N 1
ATOM 1309 C CA . ASP A 1 169 ? 1.879 -7.100 1.093 1.00 93.56 169 ASP A CA 1
ATOM 1310 C C . ASP A 1 169 ? 1.695 -6.253 2.358 1.00 93.56 169 ASP A C 1
ATOM 1312 O O . ASP A 1 169 ? 1.288 -5.086 2.319 1.00 93.56 169 ASP A O 1
ATOM 1316 N N . ILE A 1 170 ? 1.959 -6.894 3.496 1.00 93.62 170 ILE A N 1
ATOM 1317 C CA . ILE A 1 170 ? 2.038 -6.262 4.811 1.00 93.62 170 ILE A CA 1
ATOM 1318 C C . ILE A 1 170 ? 3.345 -6.665 5.493 1.00 93.62 170 ILE A C 1
ATOM 1320 O O . ILE A 1 170 ? 3.705 -7.843 5.513 1.00 93.62 170 ILE A O 1
ATOM 1324 N N . THR A 1 171 ? 4.051 -5.696 6.072 1.00 91.12 171 THR A N 1
ATOM 1325 C CA . THR A 1 171 ? 5.242 -5.972 6.886 1.00 91.12 171 THR A CA 1
ATOM 1326 C C . THR A 1 171 ? 4.858 -6.313 8.326 1.00 91.12 171 THR A C 1
ATOM 1328 O O . THR A 1 171 ? 3.814 -5.880 8.827 1.00 91.12 171 THR A O 1
ATOM 1331 N N . ASP A 1 172 ? 5.722 -7.051 9.028 1.00 88.94 172 ASP A N 1
ATOM 1332 C CA . ASP A 1 172 ? 5.539 -7.313 10.462 1.00 88.94 172 ASP A CA 1
ATOM 1333 C C . ASP A 1 172 ? 5.438 -6.001 11.256 1.00 88.94 172 ASP A C 1
ATOM 1335 O O . ASP A 1 172 ? 4.576 -5.874 12.120 1.00 88.94 172 ASP A O 1
ATOM 1339 N N . GLU A 1 173 ? 6.226 -4.987 10.884 1.00 90.62 173 GLU A N 1
ATOM 1340 C CA . GLU A 1 173 ? 6.193 -3.649 11.485 1.00 90.62 173 GLU A CA 1
ATOM 1341 C C . GLU A 1 173 ? 4.837 -2.947 11.301 1.00 90.62 173 GLU A C 1
ATOM 1343 O O . GLU A 1 173 ? 4.303 -2.380 12.253 1.00 90.62 173 GLU A O 1
ATOM 1348 N N . GLN A 1 174 ? 4.233 -2.999 10.109 1.00 92.88 174 GLN A N 1
ATOM 1349 C CA . GLN A 1 174 ? 2.905 -2.416 9.861 1.00 92.88 174 GLN A CA 1
ATOM 1350 C C . GLN A 1 174 ? 1.831 -3.113 10.701 1.00 92.88 174 GLN A C 1
ATOM 1352 O O . GLN A 1 174 ? 0.986 -2.453 11.317 1.00 92.88 174 GLN A O 1
ATOM 1357 N N . ARG A 1 175 ? 1.874 -4.451 10.757 1.00 90.38 175 ARG A N 1
ATOM 1358 C CA . ARG A 1 175 ? 0.942 -5.251 11.559 1.00 90.38 175 ARG A CA 1
ATOM 1359 C C . ARG A 1 175 ? 1.119 -4.968 13.053 1.00 90.38 175 ARG A C 1
ATOM 1361 O O . ARG A 1 175 ? 0.129 -4.763 13.756 1.00 90.38 175 ARG A O 1
ATOM 1368 N N . GLU A 1 176 ? 2.360 -4.919 13.530 1.00 89.00 176 GLU A N 1
ATOM 1369 C CA . GLU A 1 176 ? 2.700 -4.632 14.924 1.00 89.00 176 GLU A CA 1
ATOM 1370 C C . GLU A 1 176 ? 2.310 -3.207 15.321 1.00 89.00 176 GLU A C 1
ATOM 1372 O O . GLU A 1 176 ? 1.703 -3.015 16.373 1.00 89.00 176 GLU A O 1
ATOM 1377 N N . THR A 1 177 ? 2.558 -2.218 14.459 1.00 91.50 177 THR A N 1
ATOM 1378 C CA . THR A 1 177 ? 2.193 -0.817 14.710 1.00 91.50 177 THR A CA 1
ATOM 1379 C C . THR A 1 177 ? 0.676 -0.659 14.826 1.00 91.50 177 THR A C 1
ATOM 1381 O O . THR A 1 177 ? 0.190 -0.032 15.771 1.00 91.50 177 THR A O 1
ATOM 1384 N N . ALA A 1 178 ? -0.101 -1.266 13.922 1.00 91.88 178 ALA A N 1
ATOM 1385 C CA . ALA A 1 178 ? -1.561 -1.259 14.017 1.00 91.88 178 ALA A CA 1
ATOM 1386 C C . ALA A 1 178 ? -2.048 -1.953 15.305 1.00 91.88 178 ALA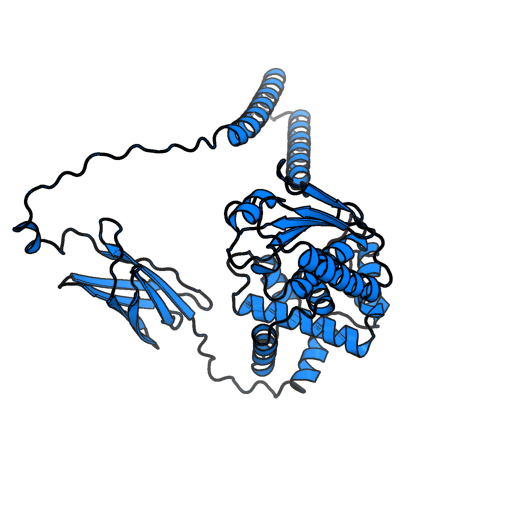 A C 1
ATOM 1388 O O . ALA A 1 178 ? -2.935 -1.442 15.997 1.00 91.88 178 ALA A O 1
ATOM 1389 N N . ALA A 1 179 ? -1.430 -3.079 15.677 1.00 87.50 179 ALA A N 1
ATOM 1390 C CA . ALA A 1 179 ? -1.747 -3.782 16.915 1.00 87.50 179 ALA A CA 1
ATOM 1391 C C . ALA A 1 179 ? -1.391 -2.970 18.176 1.00 87.50 179 ALA A C 1
ATOM 1393 O O . ALA A 1 179 ? -2.170 -2.940 19.127 1.00 87.50 179 ALA A O 1
ATOM 1394 N N . GLU A 1 180 ? -0.253 -2.276 18.201 1.00 88.44 180 GLU A N 1
ATOM 1395 C CA . GLU A 1 180 ? 0.160 -1.390 19.297 1.00 88.44 180 GLU A CA 1
ATOM 1396 C C . GLU A 1 180 ? -0.811 -0.216 19.468 1.00 88.44 180 GLU A C 1
ATOM 1398 O O . GLU A 1 180 ? -1.270 0.062 20.581 1.00 88.44 180 GLU A O 1
ATOM 1403 N N . LYS A 1 181 ? -1.192 0.446 18.366 1.00 89.00 181 LYS A N 1
ATOM 1404 C CA . LYS A 1 181 ? -2.191 1.529 18.383 1.00 89.00 181 LYS A CA 1
ATOM 1405 C C . LYS A 1 181 ? -3.490 1.063 19.014 1.00 89.00 181 LYS A C 1
ATOM 1407 O O . LYS A 1 181 ? -4.067 1.740 19.858 1.00 89.00 181 LYS A O 1
ATOM 1412 N N . ALA A 1 182 ? -3.920 -0.134 18.668 1.00 88.19 182 ALA A N 1
ATOM 1413 C CA . ALA A 1 182 ? -5.127 -0.697 19.219 1.00 88.19 182 ALA A CA 1
ATOM 1414 C C . ALA A 1 182 ? -5.004 -1.096 20.705 1.00 88.19 182 ALA A C 1
ATOM 1416 O O . ALA A 1 182 ? -5.921 -0.798 21.475 1.00 88.19 182 ALA A O 1
ATOM 1417 N N . ARG A 1 183 ? -3.868 -1.678 21.135 1.00 85.69 183 ARG A N 1
ATOM 1418 C CA . ARG A 1 183 ? -3.569 -1.972 22.557 1.00 85.69 183 ARG A CA 1
ATOM 1419 C C . ARG A 1 183 ? -3.572 -0.719 23.424 1.00 85.69 183 ARG A C 1
ATOM 1421 O O . ARG A 1 183 ? -4.031 -0.761 24.561 1.00 85.69 183 ARG A O 1
ATOM 1428 N N . THR A 1 184 ? -3.079 0.391 22.886 1.00 86.56 184 THR A N 1
ATOM 1429 C CA . THR A 1 184 ? -2.949 1.669 23.603 1.00 86.56 184 THR A CA 1
ATOM 1430 C C . THR A 1 184 ? -4.199 2.545 23.543 1.00 86.56 184 THR A C 1
ATOM 1432 O O . THR A 1 184 ? -4.188 3.659 24.062 1.00 86.56 184 THR A O 1
ATOM 1435 N N . GLY A 1 185 ? -5.287 2.063 22.930 1.00 87.94 185 GLY A N 1
ATOM 1436 C CA . GLY A 1 185 ? -6.519 2.838 22.762 1.00 87.94 185 GLY A CA 1
ATOM 1437 C C . GLY A 1 185 ? -6.437 3.927 21.686 1.00 87.94 185 GLY A C 1
ATOM 1438 O O . GLY A 1 185 ? -7.367 4.712 21.554 1.00 87.94 185 GLY A O 1
ATOM 1439 N N . ASN A 1 186 ? -5.367 3.938 20.891 1.00 92.62 186 ASN A N 1
ATOM 1440 C CA . ASN A 1 186 ? -5.124 4.844 19.767 1.00 92.62 186 ASN A CA 1
ATOM 1441 C C . ASN A 1 186 ? -5.531 4.220 18.415 1.00 92.62 186 ASN A C 1
ATOM 1443 O O . ASN A 1 186 ? -4.913 4.501 17.389 1.00 92.62 186 ASN A O 1
ATOM 1447 N N . TRP A 1 187 ? -6.520 3.319 18.411 1.00 94.50 187 TRP A N 1
ATOM 1448 C CA . TRP A 1 187 ? -7.061 2.732 17.182 1.00 94.50 187 TRP A CA 1
ATOM 1449 C C . TRP A 1 187 ? -7.750 3.806 16.348 1.00 94.50 187 TRP A C 1
ATOM 1451 O O . TRP A 1 187 ? -8.627 4.499 16.864 1.00 94.50 187 TRP A O 1
ATOM 1461 N N . MET A 1 188 ? -7.400 3.913 15.068 1.00 97.06 188 MET A N 1
ATOM 1462 C CA . MET A 1 188 ? -7.950 4.968 14.226 1.00 97.06 188 MET A CA 1
ATOM 1463 C C . MET A 1 188 ? -9.407 4.674 13.863 1.00 97.06 188 MET A C 1
ATOM 1465 O O . MET A 1 188 ? -9.812 3.539 13.594 1.00 97.06 188 MET A O 1
ATOM 1469 N N . THR A 1 189 ? -10.220 5.713 13.807 1.00 96.94 189 THR A N 1
ATOM 1470 C CA . THR A 1 189 ? -11.474 5.710 13.058 1.00 96.94 189 THR A CA 1
ATOM 1471 C C . THR A 1 189 ? -11.181 5.701 11.555 1.00 96.94 189 THR A C 1
ATOM 1473 O O . THR A 1 189 ? -10.100 6.088 11.114 1.00 96.94 189 THR A O 1
ATOM 1476 N N . LEU A 1 190 ? -12.156 5.308 10.728 1.00 96.94 190 LEU A N 1
ATOM 1477 C CA . LEU A 1 190 ? -11.978 5.357 9.269 1.00 96.94 190 LEU A CA 1
ATOM 1478 C C . LEU A 1 190 ? -11.761 6.782 8.747 1.00 96.94 190 LEU A C 1
ATOM 1480 O O . LEU A 1 190 ? -11.054 6.966 7.765 1.00 96.94 190 LEU A O 1
ATOM 1484 N N . ALA A 1 191 ? -12.327 7.791 9.414 1.00 96.88 191 ALA A N 1
ATOM 1485 C CA . ALA A 1 191 ? -12.107 9.191 9.061 1.00 96.88 191 ALA A CA 1
ATOM 1486 C C . ALA A 1 191 ? -10.665 9.644 9.352 1.00 96.88 191 ALA A C 1
ATOM 1488 O O . ALA A 1 191 ? -10.101 10.430 8.595 1.00 96.88 191 ALA A O 1
ATOM 1489 N N . GLU A 1 192 ? -10.059 9.145 10.433 1.00 97.75 192 GLU A N 1
ATOM 1490 C CA . GLU A 1 192 ? -8.646 9.394 10.734 1.00 97.75 192 GLU A CA 1
ATOM 1491 C C . GLU A 1 192 ? -7.742 8.686 9.728 1.00 97.75 192 GLU A C 1
ATOM 1493 O O . GLU A 1 192 ? -6.849 9.331 9.188 1.00 97.75 192 GLU A O 1
ATOM 1498 N N . ILE A 1 193 ? -8.025 7.422 9.391 1.00 98.00 193 ILE A N 1
ATOM 1499 C CA . ILE A 1 193 ? -7.301 6.710 8.329 1.00 98.00 193 ILE A CA 1
ATOM 1500 C C . ILE A 1 193 ? -7.379 7.495 7.014 1.00 98.00 193 ILE A C 1
ATOM 1502 O O . ILE A 1 193 ? -6.350 7.758 6.399 1.00 98.00 193 ILE A O 1
ATOM 1506 N N . GLU A 1 194 ? -8.575 7.925 6.603 1.00 96.75 194 GLU A N 1
ATOM 1507 C CA . GLU A 1 194 ? -8.767 8.717 5.383 1.00 96.75 194 GLU A CA 1
ATOM 1508 C C . GLU A 1 194 ? -7.918 9.993 5.397 1.00 96.75 194 GLU A C 1
ATOM 1510 O O . GLU A 1 194 ? -7.274 10.330 4.406 1.00 96.75 194 GLU A O 1
ATOM 1515 N N . LYS A 1 195 ? -7.854 10.685 6.540 1.00 96.56 195 LYS A N 1
ATOM 1516 C CA . LYS A 1 195 ? -7.018 11.877 6.703 1.00 96.56 195 LYS A CA 1
ATOM 1517 C C . LYS A 1 195 ? -5.525 11.560 6.567 1.00 96.56 195 LYS A C 1
ATOM 1519 O O . LYS A 1 195 ? -4.800 12.356 5.973 1.00 96.56 195 LYS A O 1
ATOM 1524 N N . VAL A 1 196 ? -5.061 10.431 7.105 1.00 96.62 196 VAL A N 1
ATOM 1525 C CA . VAL A 1 196 ? -3.665 9.989 6.958 1.00 96.62 196 VAL A CA 1
ATOM 1526 C C . VAL A 1 196 ? -3.347 9.719 5.490 1.00 96.62 196 VAL A C 1
ATOM 1528 O O . VAL A 1 196 ? -2.363 10.249 4.980 1.00 96.62 196 VAL A O 1
ATOM 1531 N N . TYR A 1 197 ? -4.211 8.989 4.779 1.00 96.00 197 TYR A N 1
ATOM 1532 C CA . TYR A 1 197 ? -4.039 8.730 3.346 1.00 96.00 197 TYR A CA 1
ATOM 1533 C C . TYR A 1 197 ? -4.104 10.005 2.498 1.00 96.00 197 TYR A C 1
ATOM 1535 O O . TYR A 1 197 ? -3.293 10.165 1.591 1.00 96.00 197 TYR A O 1
ATOM 1543 N N . ALA A 1 198 ? -4.991 10.950 2.819 1.00 93.69 198 ALA A N 1
ATOM 1544 C CA . ALA A 1 198 ? -5.067 12.237 2.127 1.00 93.69 198 ALA A CA 1
ATOM 1545 C C . ALA A 1 198 ? -3.785 13.080 2.281 1.00 93.69 198 ALA A C 1
ATOM 1547 O O . ALA A 1 198 ? -3.472 13.889 1.410 1.00 93.69 198 ALA A O 1
ATOM 1548 N N . ASN A 1 199 ? -3.038 12.879 3.373 1.00 92.62 199 ASN A N 1
ATOM 1549 C CA . ASN A 1 199 ? -1.750 13.526 3.631 1.00 92.62 199 ASN A CA 1
ATOM 1550 C C . ASN A 1 199 ? -0.546 12.650 3.242 1.00 92.62 199 ASN A C 1
ATOM 1552 O O . ASN A 1 199 ? 0.603 13.061 3.447 1.00 92.62 199 ASN A O 1
ATOM 1556 N N . ARG A 1 200 ? -0.780 11.441 2.713 1.00 92.19 200 ARG A N 1
ATOM 1557 C CA . ARG A 1 200 ? 0.285 10.532 2.298 1.00 92.19 200 ARG A CA 1
ATOM 1558 C C . ARG A 1 200 ? 0.943 11.069 1.033 1.00 92.19 200 ARG A C 1
ATOM 1560 O O . ARG A 1 200 ? 0.305 11.424 0.049 1.00 92.19 200 ARG A O 1
ATOM 1567 N N . THR A 1 201 ? 2.260 11.076 1.065 1.00 87.00 201 THR A N 1
ATOM 1568 C CA . THR A 1 201 ? 3.163 11.393 -0.031 1.00 87.00 201 THR A CA 1
ATOM 1569 C C . THR A 1 201 ? 4.222 10.301 -0.088 1.00 87.00 201 THR A C 1
ATOM 1571 O O . THR A 1 201 ? 4.389 9.531 0.858 1.00 87.00 201 THR A O 1
ATOM 1574 N N . VAL A 1 202 ? 4.996 10.270 -1.167 1.00 79.88 202 VAL A N 1
ATOM 1575 C CA . VAL A 1 202 ? 6.153 9.371 -1.273 1.00 79.88 202 VAL A CA 1
ATOM 1576 C C . VAL A 1 202 ? 7.211 9.626 -0.183 1.00 79.88 202 VAL A C 1
ATOM 1578 O O . VAL A 1 202 ? 7.986 8.740 0.135 1.00 79.88 202 VAL A O 1
ATOM 1581 N N . TYR A 1 203 ? 7.232 10.807 0.447 1.00 80.00 203 TYR A N 1
ATOM 1582 C CA . TYR A 1 203 ? 8.235 11.159 1.463 1.00 80.00 203 TYR A CA 1
ATOM 1583 C C . TYR A 1 203 ? 7.852 10.769 2.894 1.00 80.00 203 TYR A C 1
ATOM 1585 O O . TYR A 1 203 ? 8.716 10.697 3.763 1.00 80.00 203 TYR A O 1
ATOM 1593 N N . ASN A 1 204 ? 6.565 10.550 3.171 1.00 86.56 204 ASN A N 1
ATOM 1594 C CA . ASN A 1 204 ? 6.069 10.214 4.511 1.00 86.56 204 ASN A CA 1
ATOM 1595 C C . ASN A 1 204 ? 5.326 8.871 4.543 1.00 86.56 204 ASN A C 1
ATOM 1597 O O . ASN A 1 204 ? 4.616 8.577 5.511 1.00 86.56 204 ASN A O 1
ATOM 1601 N N . GLU A 1 205 ? 5.481 8.042 3.507 1.00 88.38 205 GLU A N 1
ATOM 1602 C CA . GLU A 1 205 ? 4.821 6.738 3.449 1.00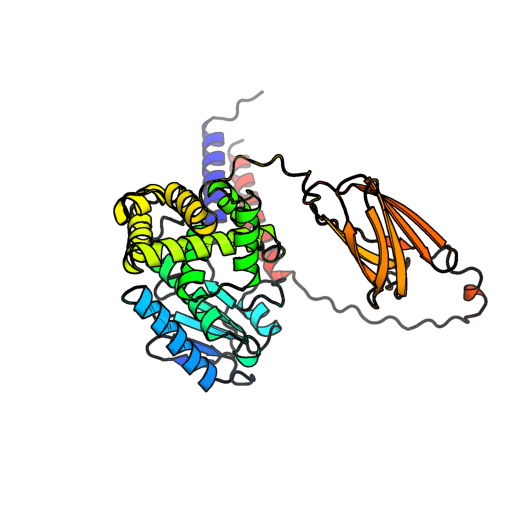 88.38 205 GLU A CA 1
ATOM 1603 C C . GLU A 1 205 ? 5.323 5.754 4.509 1.00 88.38 205 GLU A C 1
ATOM 1605 O O . GLU A 1 205 ? 4.557 4.914 4.975 1.00 88.38 205 GLU A O 1
ATOM 1610 N N . ASN A 1 206 ? 6.561 5.946 4.963 1.00 88.25 206 ASN A N 1
ATOM 1611 C CA . ASN A 1 206 ? 7.181 5.180 6.042 1.00 88.25 206 ASN A CA 1
ATOM 1612 C C . ASN A 1 206 ? 7.023 5.854 7.419 1.00 88.25 206 ASN A C 1
ATOM 1614 O O . ASN A 1 206 ? 7.659 5.443 8.386 1.00 88.25 206 ASN A O 1
ATOM 1618 N N . SER A 1 207 ? 6.209 6.912 7.540 1.00 91.75 207 SER A N 1
ATOM 1619 C CA . SER A 1 207 ? 5.946 7.510 8.854 1.00 91.75 207 SER A CA 1
ATOM 1620 C C . SER A 1 207 ? 5.155 6.535 9.742 1.00 91.75 207 SER A C 1
ATOM 1622 O O . SER A 1 207 ? 4.299 5.812 9.224 1.00 91.75 207 SER A O 1
ATOM 1624 N N . PRO A 1 208 ? 5.350 6.533 11.076 1.00 92.75 208 PRO A N 1
ATOM 1625 C CA . PRO A 1 208 ? 4.617 5.633 11.971 1.00 92.75 208 PRO A CA 1
ATOM 1626 C C . PRO A 1 208 ? 3.090 5.736 11.848 1.00 92.75 208 PRO A C 1
ATOM 1628 O O . PRO A 1 208 ? 2.379 4.748 12.023 1.00 92.75 208 PRO A O 1
ATOM 1631 N N . GLU A 1 209 ? 2.567 6.926 11.541 1.00 94.44 209 GLU A N 1
ATOM 1632 C CA . GLU A 1 209 ? 1.133 7.139 11.335 1.00 94.44 209 GLU A CA 1
ATOM 1633 C C . GLU A 1 209 ? 0.649 6.506 10.022 1.00 94.44 209 GLU A C 1
ATOM 1635 O O . GLU A 1 209 ? -0.358 5.797 10.029 1.00 94.44 209 GLU A O 1
ATOM 1640 N N . THR A 1 210 ? 1.401 6.657 8.926 1.00 95.12 210 THR A N 1
ATOM 1641 C CA . THR A 1 210 ? 1.090 5.990 7.651 1.00 95.12 210 THR A CA 1
ATOM 1642 C C . THR A 1 210 ? 1.208 4.469 7.758 1.00 95.12 210 THR A C 1
ATOM 1644 O O . THR A 1 210 ? 0.322 3.758 7.284 1.00 95.12 210 THR A O 1
ATOM 1647 N N . LEU A 1 211 ? 2.251 3.955 8.422 1.00 94.31 211 LEU A N 1
ATOM 1648 C CA . LEU A 1 211 ? 2.433 2.516 8.648 1.00 94.31 211 LEU A CA 1
ATOM 1649 C C . LEU A 1 211 ? 1.274 1.927 9.460 1.00 94.31 211 LEU A C 1
ATOM 1651 O O . LEU A 1 211 ? 0.749 0.870 9.107 1.00 94.31 211 LEU A O 1
ATOM 1655 N N . ALA A 1 212 ? 0.826 2.634 10.502 1.00 96.06 212 ALA A N 1
ATOM 1656 C CA . ALA A 1 212 ? -0.330 2.239 11.296 1.00 96.06 212 ALA A CA 1
ATOM 1657 C C . ALA A 1 212 ? -1.629 2.235 10.474 1.00 96.06 212 ALA A C 1
ATOM 1659 O O . ALA A 1 212 ? -2.388 1.268 10.539 1.00 96.06 212 ALA A O 1
ATOM 1660 N N . ALA A 1 213 ? -1.878 3.292 9.692 1.00 97.69 213 ALA A N 1
ATOM 1661 C CA . ALA A 1 213 ? -3.067 3.410 8.852 1.00 97.69 213 ALA A CA 1
ATOM 1662 C C . ALA A 1 213 ? -3.121 2.302 7.788 1.00 97.69 213 ALA A C 1
ATOM 1664 O O . ALA A 1 213 ? -4.157 1.653 7.631 1.00 97.69 213 ALA A O 1
ATOM 1665 N N . ARG A 1 214 ? -1.992 2.025 7.121 1.00 97.25 214 ARG A N 1
ATOM 1666 C CA . ARG A 1 214 ? -1.868 0.944 6.134 1.00 97.25 214 ARG A CA 1
ATOM 1667 C C . ARG A 1 214 ? -2.024 -0.438 6.762 1.00 97.25 214 ARG A C 1
ATOM 1669 O O . ARG A 1 214 ? -2.784 -1.258 6.248 1.00 97.25 214 ARG A O 1
ATOM 1676 N N . GLY A 1 215 ? -1.374 -0.684 7.901 1.00 96.81 215 GLY A N 1
ATOM 1677 C CA . GLY A 1 215 ? -1.539 -1.927 8.656 1.00 96.81 215 GLY A CA 1
ATOM 1678 C C . GLY A 1 215 ? -2.996 -2.159 9.067 1.00 96.81 215 GLY A C 1
ATOM 1679 O O . GLY A 1 215 ? -3.532 -3.249 8.883 1.00 96.81 215 GLY A O 1
ATOM 1680 N N . GLN A 1 216 ? -3.681 -1.120 9.551 1.00 97.81 216 GLN A N 1
ATOM 1681 C CA . GLN A 1 216 ? -5.092 -1.195 9.925 1.00 97.81 216 GLN A CA 1
ATOM 1682 C C . GLN A 1 216 ? -6.016 -1.428 8.718 1.00 97.81 216 GLN A C 1
ATOM 1684 O O . GLN A 1 216 ? -6.938 -2.240 8.809 1.00 97.81 216 GLN A O 1
ATOM 1689 N N . ALA A 1 217 ? -5.765 -0.765 7.587 1.00 98.19 217 ALA A N 1
ATOM 1690 C CA . ALA A 1 217 ? -6.521 -0.961 6.353 1.00 98.19 217 ALA A CA 1
ATOM 1691 C C . ALA A 1 217 ? -6.401 -2.399 5.818 1.00 98.19 217 ALA A C 1
ATOM 1693 O O . ALA A 1 217 ? -7.412 -3.018 5.479 1.00 98.19 217 ALA A O 1
ATOM 1694 N N . PHE A 1 218 ? -5.189 -2.965 5.826 1.00 97.69 218 PHE A N 1
ATOM 1695 C CA . PHE A 1 218 ? -4.960 -4.376 5.508 1.00 97.69 218 PHE A CA 1
ATOM 1696 C C . PHE A 1 218 ? -5.731 -5.299 6.461 1.00 97.69 218 PHE A C 1
ATOM 1698 O O . PHE A 1 218 ? -6.463 -6.177 6.006 1.00 97.69 218 PHE A O 1
ATOM 1705 N N . LEU A 1 219 ? -5.609 -5.094 7.781 1.00 96.56 219 LEU A N 1
ATOM 1706 C CA . LEU A 1 219 ? -6.263 -5.943 8.786 1.00 96.56 219 LEU A CA 1
ATOM 1707 C C . LEU A 1 219 ? -7.790 -5.909 8.650 1.00 96.56 219 LEU A C 1
ATOM 1709 O O . LEU A 1 219 ? -8.459 -6.911 8.893 1.00 96.56 219 LEU A O 1
ATOM 1713 N N . LEU A 1 220 ? -8.350 -4.772 8.229 1.00 97.69 220 LEU A N 1
ATOM 1714 C CA . LEU A 1 220 ? -9.774 -4.639 7.944 1.00 97.69 220 LEU A CA 1
ATOM 1715 C C . LEU A 1 220 ? -10.199 -5.499 6.747 1.00 97.69 220 LEU A C 1
ATOM 1717 O O . LEU A 1 220 ? -11.218 -6.187 6.833 1.00 97.69 220 LEU A O 1
ATOM 1721 N N . MET A 1 221 ? -9.423 -5.505 5.658 1.00 98.12 221 MET A N 1
ATOM 1722 C CA . MET A 1 221 ? -9.702 -6.368 4.503 1.00 98.12 221 MET A CA 1
ATOM 1723 C C . MET A 1 221 ? -9.508 -7.844 4.841 1.00 98.12 221 MET A C 1
ATOM 1725 O O . MET A 1 221 ? -10.352 -8.662 4.480 1.00 98.12 221 MET A O 1
ATOM 1729 N N . GLU A 1 222 ? -8.458 -8.176 5.595 1.00 95.81 222 GLU A N 1
ATOM 1730 C CA . GLU A 1 222 ? -8.207 -9.526 6.101 1.00 95.81 222 GLU A CA 1
ATOM 1731 C C . GLU A 1 222 ? -9.385 -10.019 6.951 1.00 95.81 222 GLU A C 1
ATOM 1733 O O . GLU A 1 222 ? -9.896 -11.113 6.717 1.00 95.81 222 GLU A O 1
ATOM 1738 N N . TYR A 1 223 ? -9.891 -9.190 7.868 1.00 95.88 223 TYR A N 1
ATOM 1739 C CA . TYR A 1 223 ? -11.036 -9.530 8.712 1.00 95.88 223 TYR A CA 1
ATOM 1740 C C . TYR A 1 223 ? -12.313 -9.782 7.903 1.00 95.88 223 TYR A C 1
ATOM 1742 O O . TYR A 1 223 ? -13.009 -10.776 8.128 1.00 95.88 223 TYR A O 1
ATOM 1750 N N . VAL A 1 224 ? -12.619 -8.918 6.931 1.00 95.81 224 VAL A N 1
ATOM 1751 C CA . VAL A 1 224 ? -13.790 -9.084 6.057 1.00 95.81 224 VAL A CA 1
ATOM 1752 C C . VAL A 1 224 ? -13.635 -10.322 5.171 1.00 95.81 224 VAL A C 1
ATOM 1754 O O . VAL A 1 224 ? -14.572 -11.115 5.073 1.00 95.81 224 VAL A O 1
ATOM 1757 N N . GLY A 1 225 ? -12.457 -10.532 4.579 1.00 93.25 225 GLY A N 1
ATOM 1758 C CA . GLY A 1 225 ? -12.148 -11.697 3.749 1.00 93.25 225 GLY A CA 1
ATOM 1759 C C . GLY A 1 225 ? -12.233 -13.013 4.523 1.00 93.25 225 GLY A C 1
ATOM 1760 O O . GLY A 1 225 ? -12.835 -13.969 4.042 1.00 93.25 225 GLY A O 1
ATOM 1761 N N . GLN A 1 226 ? -11.729 -13.060 5.757 1.00 90.44 226 GLN A N 1
ATOM 1762 C CA . GLN A 1 226 ? -11.828 -14.242 6.621 1.00 90.44 226 GLN A CA 1
ATOM 1763 C C . GLN A 1 226 ? -13.261 -14.506 7.102 1.00 90.44 226 GLN A C 1
ATOM 1765 O O . GLN A 1 226 ? -13.666 -15.661 7.213 1.00 90.44 226 GLN A O 1
ATOM 1770 N N . THR A 1 227 ? -14.038 -13.454 7.377 1.00 91.56 227 THR A N 1
ATOM 1771 C CA . THR A 1 227 ? -15.391 -13.594 7.941 1.00 91.56 227 THR A CA 1
ATOM 1772 C C . THR A 1 227 ? -16.446 -13.887 6.869 1.00 91.56 227 THR A C 1
ATOM 1774 O O . THR A 1 227 ? -17.348 -14.689 7.100 1.00 91.56 227 THR A O 1
ATOM 1777 N N . TYR A 1 228 ? -16.341 -13.260 5.693 1.00 94.62 228 TYR A N 1
ATOM 1778 C CA . TYR A 1 228 ? -17.359 -13.316 4.631 1.00 94.62 228 TYR A CA 1
ATOM 1779 C C . TYR A 1 228 ? -16.837 -13.882 3.301 1.00 94.62 228 TYR A C 1
ATOM 1781 O O . TYR A 1 228 ? -17.604 -14.000 2.343 1.00 94.62 228 TYR A O 1
ATOM 1789 N N . GLY A 1 229 ? -15.553 -14.230 3.211 1.00 92.12 229 GLY A N 1
ATOM 1790 C CA . GLY A 1 229 ? -14.909 -14.740 2.000 1.00 92.12 229 GLY A CA 1
ATOM 1791 C C . GLY A 1 229 ? -14.482 -13.649 1.011 1.00 92.12 229 GLY A C 1
ATOM 1792 O O . GLY A 1 229 ? -15.103 -12.593 0.902 1.00 92.12 229 GLY A O 1
ATOM 1793 N N . ASN A 1 230 ? -13.454 -13.941 0.208 1.00 92.44 230 ASN A N 1
ATOM 1794 C CA . ASN A 1 230 ? -12.877 -13.006 -0.775 1.00 92.44 230 ASN A CA 1
ATOM 1795 C C . ASN A 1 230 ? -13.897 -12.481 -1.793 1.00 92.44 230 ASN A C 1
ATOM 1797 O O . ASN A 1 230 ? -13.847 -11.318 -2.187 1.00 92.44 230 ASN A O 1
ATOM 1801 N N . ARG A 1 231 ? -14.881 -13.308 -2.173 1.00 94.44 231 ARG A N 1
ATOM 1802 C CA . ARG A 1 231 ? -15.964 -12.897 -3.079 1.00 94.44 231 ARG A CA 1
ATOM 1803 C C . ARG A 1 231 ? -16.744 -11.694 -2.544 1.00 94.44 231 ARG A C 1
ATOM 1805 O O . ARG A 1 231 ? -17.197 -10.869 -3.330 1.00 94.44 231 ARG A O 1
ATOM 1812 N N . THR A 1 232 ? -16.872 -11.568 -1.226 1.00 96.62 232 THR A N 1
ATOM 1813 C CA . THR A 1 232 ? -17.542 -10.430 -0.593 1.00 96.62 232 THR A CA 1
ATOM 1814 C C . THR A 1 232 ? -16.762 -9.134 -0.806 1.00 96.62 232 THR A C 1
ATOM 1816 O O . THR A 1 232 ? -17.376 -8.119 -1.116 1.00 96.62 232 THR A O 1
ATOM 1819 N N . LEU A 1 233 ? -15.426 -9.156 -0.739 1.00 97.69 233 LEU A N 1
ATOM 1820 C CA . LEU A 1 233 ? -14.593 -7.979 -1.029 1.00 97.69 233 LEU A CA 1
ATOM 1821 C C . LEU A 1 233 ? -14.756 -7.512 -2.484 1.00 97.69 233 LEU A C 1
ATOM 1823 O O . LEU A 1 233 ? -14.931 -6.321 -2.737 1.00 97.69 233 LEU A O 1
ATOM 1827 N N . VAL A 1 234 ? -14.792 -8.453 -3.433 1.00 96.75 234 VAL A N 1
ATOM 1828 C CA . VAL A 1 234 ? -15.039 -8.144 -4.852 1.00 96.75 234 VAL A CA 1
ATOM 1829 C C . VAL A 1 234 ? -16.451 -7.588 -5.069 1.00 96.75 234 VAL A C 1
ATOM 1831 O O . VAL A 1 234 ? -16.627 -6.641 -5.837 1.00 96.75 234 VAL A O 1
ATOM 1834 N N . ASN A 1 235 ? -17.458 -8.121 -4.367 1.00 96.81 235 ASN A N 1
ATOM 1835 C CA . ASN A 1 235 ? -18.827 -7.601 -4.422 1.00 96.81 235 ASN A CA 1
ATOM 1836 C C . ASN A 1 235 ? -18.919 -6.170 -3.872 1.00 96.81 235 ASN A C 1
ATOM 1838 O O . ASN A 1 235 ? -19.579 -5.344 -4.493 1.00 96.81 235 ASN A O 1
ATOM 1842 N N . ILE A 1 236 ? -18.232 -5.859 -2.764 1.00 97.50 236 ILE A N 1
ATOM 1843 C CA . ILE A 1 236 ? -18.172 -4.499 -2.202 1.00 97.50 236 ILE A CA 1
ATOM 1844 C C . ILE A 1 236 ? -17.586 -3.530 -3.228 1.00 97.50 236 ILE A C 1
ATOM 1846 O O . ILE A 1 236 ? -18.171 -2.484 -3.487 1.00 97.50 236 ILE A O 1
ATOM 1850 N N . LEU A 1 237 ? -16.452 -3.885 -3.832 1.00 96.75 237 LEU A N 1
ATOM 1851 C CA . LEU A 1 237 ? -15.799 -3.064 -4.849 1.00 96.75 237 LEU A CA 1
ATOM 1852 C C . LEU A 1 237 ? -16.694 -2.861 -6.085 1.00 96.75 237 LEU A C 1
ATOM 1854 O O . LEU A 1 237 ? -16.809 -1.750 -6.598 1.00 96.75 237 LEU A O 1
ATOM 1858 N N . THR A 1 238 ? -17.356 -3.924 -6.543 1.00 95.12 238 THR A N 1
ATOM 1859 C CA . THR A 1 238 ? -18.261 -3.877 -7.700 1.00 95.12 238 THR A CA 1
ATOM 1860 C C . THR A 1 238 ? -19.483 -3.003 -7.412 1.00 95.12 238 THR A C 1
ATOM 1862 O O . THR A 1 238 ? -19.812 -2.131 -8.211 1.00 95.12 238 THR A O 1
ATOM 1865 N N . ASP A 1 239 ? -20.135 -3.187 -6.261 1.00 96.00 239 ASP A N 1
ATOM 1866 C CA . ASP A 1 239 ? -21.287 -2.378 -5.841 1.00 96.00 239 ASP A CA 1
ATOM 1867 C C . ASP A 1 239 ? -20.900 -0.910 -5.611 1.00 96.00 239 ASP A C 1
ATOM 1869 O O . ASP A 1 239 ? -21.667 0.001 -5.935 1.00 96.00 239 ASP A O 1
ATOM 1873 N N . PHE A 1 240 ? -19.672 -0.654 -5.149 1.00 96.38 240 PHE A N 1
ATOM 1874 C CA . PHE A 1 240 ? -19.126 0.697 -5.069 1.00 96.38 240 PHE A CA 1
ATOM 1875 C C . PHE A 1 240 ? -18.997 1.329 -6.456 1.00 96.38 240 PHE A C 1
ATOM 1877 O O . PHE A 1 240 ? -19.399 2.476 -6.638 1.00 96.38 240 PHE A O 1
ATOM 1884 N N . GLY A 1 241 ? -18.515 0.575 -7.447 1.00 94.00 241 GLY A N 1
ATOM 1885 C CA . GLY A 1 241 ? -18.437 1.025 -8.838 1.00 94.00 241 GLY A CA 1
ATOM 1886 C C . GLY A 1 241 ? -19.785 1.459 -9.428 1.00 94.00 241 GLY A C 1
ATOM 1887 O O . GLY A 1 241 ? -19.803 2.314 -10.307 1.00 94.00 241 GLY A O 1
ATOM 1888 N N . TYR A 1 242 ? -20.906 0.925 -8.928 1.00 93.62 242 TYR A N 1
ATOM 1889 C CA . TYR A 1 242 ? -22.257 1.340 -9.329 1.00 93.62 242 TYR A CA 1
ATOM 1890 C C . TYR A 1 242 ? -22.843 2.463 -8.466 1.00 93.62 242 TYR A C 1
ATOM 1892 O O . TYR A 1 242 ? -23.580 3.307 -8.972 1.00 93.62 242 TYR A O 1
ATOM 1900 N N . SER A 1 243 ? -22.585 2.444 -7.158 1.00 94.62 243 SER A N 1
ATOM 1901 C CA . SER A 1 243 ? -23.257 3.324 -6.194 1.00 94.62 243 SER A CA 1
ATOM 1902 C C . SER A 1 243 ? -22.471 4.587 -5.842 1.00 94.62 243 SER A C 1
ATOM 1904 O O . SER A 1 243 ? -23.060 5.553 -5.352 1.00 94.62 243 SER A O 1
ATOM 1906 N N . GLY A 1 244 ? -21.145 4.561 -5.997 1.00 94.88 244 GLY A N 1
ATOM 1907 C CA . GLY A 1 244 ? -20.228 5.575 -5.478 1.00 94.88 244 GLY A CA 1
ATOM 1908 C C . GLY A 1 244 ? -20.239 5.701 -3.949 1.00 94.88 244 GLY A C 1
ATOM 1909 O O . GLY A 1 244 ? -19.736 6.688 -3.415 1.00 94.88 244 GLY A O 1
ATOM 1910 N N . ASN A 1 245 ? -20.835 4.745 -3.221 1.00 96.19 245 ASN A N 1
ATOM 1911 C CA . ASN A 1 245 ? -21.026 4.820 -1.774 1.00 96.19 245 ASN A CA 1
ATOM 1912 C C . ASN A 1 245 ? -20.488 3.568 -1.075 1.00 96.19 245 ASN A C 1
ATOM 1914 O O . ASN A 1 245 ? -21.122 2.510 -1.055 1.00 96.19 245 ASN A O 1
ATOM 1918 N N . ILE A 1 246 ? -19.317 3.707 -0.450 1.00 96.50 246 ILE A N 1
ATOM 1919 C CA . ILE A 1 246 ? -18.612 2.579 0.165 1.00 96.50 246 ILE A CA 1
ATOM 1920 C C . ILE A 1 246 ? -19.394 1.995 1.345 1.00 96.50 246 ILE A C 1
ATOM 1922 O O . ILE A 1 246 ? -19.539 0.780 1.447 1.00 96.50 246 ILE A O 1
ATOM 1926 N N . SER A 1 247 ? -19.999 2.833 2.192 1.00 97.31 247 SER A N 1
ATOM 1927 C CA . SER A 1 247 ? -20.775 2.362 3.340 1.00 97.31 247 SER A CA 1
ATOM 1928 C C . SER A 1 247 ? -22.013 1.579 2.903 1.00 97.31 247 SER A C 1
ATOM 1930 O O . SER A 1 247 ? -22.348 0.573 3.529 1.00 97.31 247 SER A O 1
ATOM 1932 N N . GLN A 1 248 ? -22.679 2.004 1.824 1.00 97.56 248 GLN A N 1
ATOM 1933 C CA . GLN A 1 248 ? -23.790 1.256 1.235 1.00 97.56 248 GLN A CA 1
ATOM 1934 C C . GLN A 1 248 ? -23.315 -0.069 0.628 1.00 97.56 248 GLN A C 1
ATOM 1936 O O . GLN A 1 248 ? -23.977 -1.085 0.819 1.00 97.56 248 GLN A O 1
ATOM 1941 N N . SER A 1 249 ? -22.146 -0.076 -0.011 1.00 97.50 249 SER A N 1
ATOM 1942 C CA . SER A 1 249 ? -21.579 -1.267 -0.653 1.00 97.50 249 SER A CA 1
ATOM 1943 C C . SER A 1 249 ? -21.221 -2.368 0.340 1.00 97.50 249 SER A C 1
ATOM 1945 O O . SER A 1 249 ? -21.550 -3.544 0.149 1.00 97.50 249 SER A O 1
ATOM 1947 N N . PHE A 1 250 ? -20.638 -1.973 1.472 1.00 98.19 250 PHE A N 1
ATOM 1948 C CA . PHE A 1 250 ? -20.442 -2.851 2.622 1.00 98.19 250 PHE A CA 1
ATOM 1949 C C . PHE A 1 250 ? -21.774 -3.383 3.161 1.00 98.19 250 PHE A C 1
ATOM 1951 O O . PHE A 1 250 ? -21.909 -4.596 3.336 1.00 98.19 250 PHE A O 1
ATOM 1958 N N . LYS A 1 251 ? -22.780 -2.518 3.363 1.00 98.12 251 LYS A N 1
ATOM 1959 C CA . LYS A 1 251 ? -24.099 -2.946 3.863 1.00 98.12 251 LYS A CA 1
ATOM 1960 C C . LYS A 1 251 ? -24.771 -3.943 2.926 1.00 98.12 251 LYS A C 1
ATOM 1962 O O . LYS A 1 251 ? -25.301 -4.940 3.403 1.00 98.12 251 LYS A O 1
ATOM 1967 N N . ASN A 1 252 ? -24.730 -3.697 1.620 1.00 98.00 252 ASN A N 1
ATOM 1968 C CA . ASN A 1 252 ? -25.315 -4.579 0.614 1.00 98.00 252 ASN A CA 1
ATOM 1969 C C . ASN A 1 252 ? -24.647 -5.959 0.609 1.00 98.00 252 ASN A C 1
ATOM 1971 O O . ASN A 1 252 ? -25.330 -6.971 0.479 1.00 98.00 252 ASN A O 1
ATOM 1975 N N . SER A 1 253 ? -23.326 -6.002 0.794 1.00 97.62 253 SER A N 1
ATOM 1976 C CA . SER A 1 253 ? -22.558 -7.247 0.710 1.00 97.62 253 SER A CA 1
ATOM 1977 C C . SER A 1 253 ? -22.497 -8.032 2.025 1.00 97.62 253 SER A C 1
ATOM 1979 O O . SER A 1 253 ? -22.343 -9.248 1.999 1.00 97.62 253 SER A O 1
ATOM 1981 N N . THR A 1 254 ? -22.594 -7.358 3.175 1.00 97.19 254 THR A N 1
ATOM 1982 C CA . THR A 1 254 ? -22.319 -7.964 4.497 1.00 97.19 254 THR A CA 1
ATOM 1983 C C . THR A 1 254 ? -23.409 -7.725 5.545 1.00 97.19 254 THR A C 1
ATOM 1985 O O . THR A 1 254 ? -23.384 -8.344 6.604 1.00 97.19 254 THR A O 1
ATOM 1988 N N . GLY A 1 255 ? -24.341 -6.798 5.304 1.00 97.50 255 GLY A N 1
ATOM 1989 C CA . GLY A 1 255 ? -25.292 -6.312 6.310 1.00 97.50 255 GLY A CA 1
ATOM 1990 C C . GLY A 1 255 ? -24.725 -5.274 7.292 1.00 97.50 255 GLY A C 1
ATOM 1991 O O . GLY A 1 255 ? -25.470 -4.762 8.128 1.00 97.50 255 GLY A O 1
ATOM 1992 N N . HIS A 1 256 ? -23.440 -4.917 7.193 1.00 97.44 256 HIS A N 1
ATOM 1993 C CA . HIS A 1 256 ? -22.752 -4.016 8.123 1.00 97.44 256 HIS A CA 1
ATOM 1994 C C . HIS A 1 256 ? -22.054 -2.854 7.407 1.00 97.44 256 HIS A C 1
ATOM 1996 O O . HIS A 1 256 ? -21.820 -2.901 6.206 1.00 97.44 256 HIS A O 1
ATOM 2002 N N . THR A 1 257 ? -21.739 -1.783 8.139 1.00 97.81 257 THR A N 1
ATOM 2003 C CA . THR A 1 257 ? -20.939 -0.661 7.621 1.00 97.81 257 THR A CA 1
ATOM 2004 C C . THR A 1 257 ? -19.446 -0.909 7.821 1.00 97.81 257 THR A C 1
ATOM 2006 O O . THR A 1 257 ? -19.079 -1.691 8.703 1.00 97.81 257 THR A O 1
ATOM 2009 N N . PRO A 1 258 ? -18.560 -0.226 7.074 1.00 97.00 258 PRO A N 1
ATOM 2010 C CA . PRO A 1 258 ? -17.128 -0.341 7.317 1.00 97.00 258 PRO A CA 1
ATOM 2011 C C . PRO A 1 258 ? -16.750 0.152 8.727 1.00 97.00 258 PRO A C 1
ATOM 2013 O O . PRO A 1 258 ? -15.867 -0.431 9.351 1.00 97.00 258 PRO A O 1
ATOM 2016 N N . GLU A 1 259 ? -17.459 1.134 9.303 1.00 97.00 259 GLU A N 1
ATOM 2017 C CA . GLU A 1 259 ? -17.224 1.587 10.685 1.00 97.00 259 GLU A CA 1
ATOM 2018 C C . GLU A 1 259 ? -17.500 0.473 11.699 1.00 97.00 259 GLU A C 1
ATOM 2020 O O . GLU A 1 259 ? -16.727 0.280 12.637 1.00 97.00 259 GLU A O 1
ATOM 2025 N N . LYS A 1 260 ? -18.566 -0.309 11.483 1.00 95.44 260 LYS A N 1
ATOM 2026 C CA . LYS A 1 260 ? -18.897 -1.455 12.333 1.00 95.44 260 LYS A CA 1
ATOM 2027 C C . LYS A 1 260 ? -17.799 -2.517 12.281 1.00 95.44 260 LYS A C 1
ATOM 2029 O O . LYS A 1 260 ? -17.428 -3.045 13.327 1.00 95.44 260 LYS A O 1
ATOM 2034 N N . PHE A 1 261 ? -17.247 -2.790 11.098 1.00 94.62 261 PHE A N 1
ATOM 2035 C CA . PHE A 1 261 ? -16.108 -3.698 10.960 1.00 94.62 261 PHE A CA 1
ATOM 2036 C C . PHE A 1 261 ? -14.857 -3.174 11.646 1.00 94.62 261 PHE A C 1
ATOM 2038 O O . PHE A 1 261 ? -14.187 -3.936 12.335 1.00 94.62 261 PHE A O 1
ATOM 2045 N N . ASN A 1 262 ? -14.572 -1.880 11.517 1.00 95.44 262 ASN A N 1
ATOM 2046 C CA . ASN A 1 262 ? -13.440 -1.263 12.191 1.00 95.44 262 ASN A CA 1
ATOM 2047 C C . ASN A 1 262 ? -13.547 -1.395 13.722 1.00 95.44 262 ASN A C 1
ATOM 2049 O O . ASN A 1 262 ? -12.569 -1.709 14.399 1.00 95.44 262 ASN A O 1
ATOM 2053 N N . GLU A 1 263 ? -14.746 -1.207 14.279 1.00 92.88 263 GLU A N 1
ATOM 2054 C CA . GLU A 1 263 ? -15.006 -1.420 15.704 1.00 92.88 263 GLU A CA 1
ATOM 2055 C C . GLU A 1 263 ? -14.910 -2.888 16.130 1.00 92.88 263 GLU A C 1
ATOM 2057 O O . GLU A 1 263 ? -14.402 -3.179 17.215 1.00 92.88 263 GLU A O 1
ATOM 2062 N N . ASP A 1 264 ? -15.435 -3.809 15.323 1.00 92.75 264 ASP A N 1
ATOM 2063 C CA . ASP A 1 264 ? -15.429 -5.235 15.644 1.00 92.75 264 ASP A CA 1
ATOM 2064 C C . ASP A 1 264 ? -14.031 -5.826 15.550 1.00 92.75 264 ASP A C 1
ATOM 2066 O O . ASP A 1 264 ? -13.623 -6.529 16.470 1.00 92.75 264 ASP A O 1
ATOM 2070 N N . LEU A 1 265 ? -13.257 -5.461 14.529 1.00 92.81 265 LEU A N 1
ATOM 2071 C CA . LEU A 1 265 ? -11.847 -5.817 14.419 1.00 92.81 265 LEU A CA 1
ATOM 2072 C C . LEU A 1 265 ? -11.066 -5.351 15.655 1.00 92.81 265 LEU A C 1
ATOM 2074 O O . LEU A 1 265 ? -10.346 -6.139 16.272 1.00 92.81 265 LEU A O 1
ATOM 2078 N N . ARG A 1 266 ? -11.278 -4.102 16.092 1.00 91.69 266 ARG A N 1
ATOM 2079 C CA . ARG A 1 266 ? -10.672 -3.584 17.325 1.00 91.69 266 ARG A CA 1
ATOM 2080 C C . ARG A 1 266 ? -11.025 -4.445 18.545 1.00 91.69 266 ARG A C 1
ATOM 2082 O O . ARG A 1 266 ? -10.164 -4.696 19.385 1.00 91.69 266 ARG A O 1
ATOM 2089 N N . LYS A 1 267 ? -12.275 -4.912 18.655 1.00 89.06 267 LYS A N 1
ATOM 2090 C CA . LYS A 1 267 ? -12.717 -5.802 19.747 1.00 89.06 267 LYS A CA 1
ATOM 2091 C C . LYS A 1 267 ? -12.149 -7.213 19.627 1.00 89.06 267 LYS A C 1
ATOM 2093 O O . LYS A 1 267 ? -11.823 -7.804 20.647 1.00 89.06 267 LYS A O 1
ATOM 2098 N N . VAL A 1 268 ? -12.048 -7.766 18.419 1.00 87.06 268 VAL A N 1
ATOM 2099 C CA . VAL A 1 268 ? -11.493 -9.108 18.183 1.00 87.06 268 VAL A CA 1
ATOM 2100 C C . VAL A 1 268 ? -10.029 -9.147 18.591 1.00 87.06 268 VAL A C 1
ATOM 2102 O O . VAL A 1 268 ? -9.606 -10.083 19.262 1.00 87.06 268 VAL A O 1
ATOM 2105 N N . MET A 1 269 ? -9.268 -8.114 18.240 1.00 84.62 269 MET A N 1
ATOM 2106 C CA . MET A 1 269 ? -7.844 -8.099 18.540 1.00 84.62 269 MET A CA 1
ATOM 2107 C C . MET A 1 269 ? -7.527 -7.785 20.014 1.00 84.62 269 MET A C 1
ATOM 2109 O O . MET A 1 269 ? -6.509 -8.256 20.514 1.00 84.62 269 MET A O 1
ATOM 2113 N N . PHE A 1 270 ? -8.373 -7.023 20.728 1.00 80.06 270 PHE A N 1
ATOM 2114 C CA . PHE A 1 270 ? -8.022 -6.502 22.069 1.00 80.06 270 PHE A CA 1
ATOM 2115 C C . PHE A 1 270 ? -9.088 -6.684 23.151 1.00 80.06 270 PHE A C 1
ATOM 2117 O O . PHE A 1 270 ? -8.920 -6.211 24.273 1.00 80.06 270 PHE A O 1
ATOM 2124 N N . GLY A 1 271 ? -10.177 -7.385 22.845 1.00 67.94 271 GLY A N 1
ATOM 2125 C CA . GLY A 1 271 ? -11.315 -7.527 23.744 1.00 67.94 271 GLY A CA 1
ATOM 2126 C C . GLY A 1 271 ? -12.149 -6.241 23.877 1.00 67.94 271 GLY A C 1
ATOM 2127 O O . GLY A 1 271 ? -11.955 -5.260 23.148 1.00 67.94 271 GLY A O 1
ATOM 2128 N N . PRO A 1 272 ? -13.142 -6.222 24.788 1.00 61.66 272 PRO A N 1
ATOM 2129 C CA . PRO A 1 272 ? -13.831 -4.986 25.147 1.00 61.66 272 PRO A CA 1
ATOM 2130 C C . PRO A 1 272 ? -12.811 -3.970 25.673 1.00 61.66 272 PRO A C 1
ATOM 2132 O O . PRO A 1 272 ? -11.886 -4.349 26.385 1.00 61.66 272 PRO A O 1
ATOM 2135 N N . VAL A 1 273 ? -12.986 -2.686 25.330 1.00 53.53 273 VAL A N 1
ATOM 2136 C CA . VAL A 1 273 ? -12.149 -1.591 25.856 1.00 53.53 273 VAL A CA 1
ATOM 2137 C C . VAL A 1 273 ? -12.128 -1.739 27.369 1.00 53.53 273 VAL A C 1
ATOM 2139 O O . VAL A 1 273 ? -13.161 -1.531 28.008 1.00 53.53 273 VAL A O 1
ATOM 2142 N N . ALA A 1 274 ? -10.988 -2.127 27.944 1.00 49.06 274 ALA A N 1
ATOM 2143 C CA . ALA A 1 274 ? -10.793 -1.951 29.370 1.00 49.06 274 ALA A CA 1
ATOM 2144 C C . ALA A 1 274 ? -11.052 -0.465 29.620 1.00 49.06 274 ALA A C 1
ATOM 2146 O O . ALA A 1 274 ? -10.448 0.364 28.936 1.00 49.06 274 ALA A O 1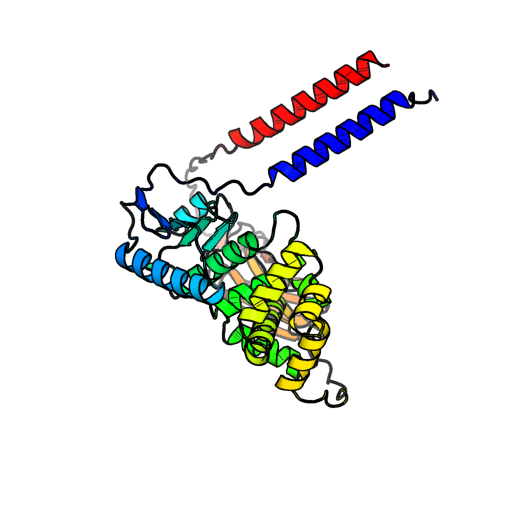
ATOM 2147 N N . THR A 1 275 ? -12.020 -0.146 30.492 1.00 46.84 275 THR A N 1
ATOM 2148 C CA . THR A 1 275 ? -12.346 1.232 30.900 1.00 46.84 275 THR A CA 1
ATOM 2149 C C . THR A 1 275 ? -11.059 2.030 30.930 1.00 46.84 275 THR A C 1
ATOM 2151 O O . THR A 1 275 ? -10.149 1.535 31.602 1.00 46.84 275 THR A O 1
ATOM 2154 N N . PRO A 1 276 ? -10.953 3.149 30.184 1.00 44.03 276 PRO A N 1
ATOM 2155 C CA . PRO A 1 276 ? -9.685 3.813 29.935 1.00 44.03 276 PRO A CA 1
ATOM 2156 C C . PRO A 1 276 ? -8.982 3.977 31.272 1.00 44.03 276 PRO A C 1
ATOM 2158 O O . PRO A 1 276 ? -9.395 4.778 32.112 1.00 44.03 276 PRO A O 1
ATOM 2161 N N . VAL A 1 277 ? -7.979 3.128 31.504 1.00 42.03 277 VAL A N 1
ATOM 2162 C CA . VAL A 1 277 ? -7.047 3.331 32.600 1.00 42.03 277 VAL A CA 1
ATOM 2163 C C . VAL A 1 277 ? -6.486 4.701 32.272 1.00 42.03 277 VAL A C 1
ATOM 2165 O O . VAL A 1 277 ? -6.052 4.853 31.130 1.00 42.03 277 VAL A O 1
ATOM 2168 N N . PRO A 1 278 ? -6.589 5.709 33.158 1.00 39.75 278 PRO A N 1
ATOM 2169 C CA . PRO A 1 278 ? -6.044 7.025 32.881 1.00 39.75 278 PRO A CA 1
ATOM 2170 C C . PRO A 1 278 ? -4.592 6.809 32.497 1.00 39.75 278 PRO A C 1
ATOM 2172 O O . PRO A 1 278 ? -3.765 6.449 33.337 1.00 39.75 278 PRO A O 1
ATOM 2175 N N . THR A 1 279 ? -4.335 6.880 31.194 1.00 39.28 279 THR A N 1
ATOM 2176 C CA . THR A 1 279 ? -3.054 6.494 30.646 1.00 39.28 279 THR A CA 1
ATOM 2177 C C . THR A 1 279 ? -2.090 7.496 31.256 1.00 39.28 279 THR A C 1
ATOM 2179 O O . THR A 1 279 ? -2.341 8.703 31.137 1.00 39.28 279 THR A O 1
ATOM 2182 N N . PRO A 1 280 ? -1.030 7.053 31.960 1.00 45.41 280 PRO A N 1
ATOM 2183 C CA . PRO A 1 280 ? 0.054 7.962 32.288 1.00 45.41 280 PRO A CA 1
ATOM 2184 C C . PRO A 1 280 ? 0.395 8.693 30.987 1.00 45.41 280 PRO A C 1
ATOM 2186 O O . PRO A 1 280 ? 0.426 8.020 29.953 1.00 45.41 280 PRO A O 1
ATOM 2189 N N . PRO A 1 281 ? 0.535 10.031 30.994 1.00 48.62 281 PRO A N 1
ATOM 2190 C CA . PRO A 1 281 ? 0.668 10.813 29.773 1.00 48.62 281 PRO A CA 1
ATOM 2191 C C . PRO A 1 281 ? 1.700 10.144 28.875 1.00 48.62 281 PRO A C 1
ATOM 2193 O O . PRO A 1 281 ? 2.872 10.053 29.246 1.00 48.62 281 PRO A O 1
ATOM 2196 N N . VAL A 1 282 ? 1.226 9.595 27.752 1.00 47.72 282 VAL A N 1
ATOM 2197 C CA . VAL A 1 282 ? 2.075 8.904 26.789 1.00 47.72 282 VAL A CA 1
ATOM 2198 C C . VAL A 1 282 ? 3.076 9.949 26.334 1.00 47.72 282 VAL A C 1
ATOM 2200 O O . VAL A 1 282 ? 2.699 10.959 25.738 1.00 47.72 282 VAL A O 1
ATOM 2203 N N . ILE A 1 283 ? 4.341 9.760 26.700 1.00 56.75 283 ILE A N 1
ATOM 2204 C CA . ILE A 1 283 ? 5.419 10.601 26.201 1.00 56.75 283 ILE A CA 1
ATOM 2205 C C . ILE A 1 283 ? 5.581 10.190 24.741 1.00 56.75 283 ILE A C 1
ATOM 2207 O O . ILE A 1 283 ? 6.227 9.187 24.445 1.00 56.75 283 ILE A O 1
ATOM 2211 N N . VAL A 1 284 ? 4.906 10.906 23.843 1.00 63.50 284 VAL A N 1
ATOM 2212 C CA . VAL A 1 284 ? 5.121 10.762 22.404 1.00 63.50 284 VAL A CA 1
ATOM 2213 C C . VAL A 1 284 ? 6.566 11.181 22.150 1.00 63.50 284 VAL A C 1
ATOM 2215 O O . VAL A 1 284 ? 6.964 12.295 22.499 1.00 63.50 284 VAL A O 1
ATOM 2218 N N . LYS A 1 285 ? 7.369 10.236 21.659 1.00 76.50 285 LYS A N 1
ATOM 2219 C CA . LYS A 1 285 ? 8.736 10.504 21.223 1.00 76.50 285 LYS A CA 1
ATOM 2220 C C . LYS A 1 285 ? 8.655 11.220 19.880 1.00 76.50 285 LYS A C 1
ATOM 2222 O O . LYS A 1 285 ? 8.108 10.666 18.932 1.00 76.50 285 LYS A O 1
ATOM 2227 N N . GLU A 1 286 ? 9.179 12.432 19.836 1.00 87.62 286 GLU A N 1
ATOM 2228 C CA . GLU A 1 286 ? 9.366 13.225 18.622 1.00 87.62 286 GLU A CA 1
ATOM 2229 C C . GLU A 1 286 ? 10.799 13.041 18.112 1.00 87.62 286 GLU A C 1
ATOM 2231 O O . GLU A 1 286 ? 11.649 12.486 18.815 1.00 87.62 286 GLU A O 1
ATOM 2236 N N . TYR A 1 287 ? 11.104 13.550 16.921 1.00 91.81 287 TYR A N 1
ATOM 2237 C CA . TYR A 1 287 ? 12.461 13.518 16.377 1.00 91.81 287 TYR A CA 1
ATOM 2238 C C . TYR A 1 287 ? 12.931 14.910 15.979 1.00 91.81 287 TYR A C 1
ATOM 2240 O O . TYR A 1 287 ? 12.183 15.686 15.389 1.00 91.81 287 TYR A O 1
ATOM 2248 N N . ILE A 1 288 ? 14.199 15.209 16.253 1.00 96.94 288 ILE A N 1
ATOM 2249 C CA . ILE A 1 288 ? 14.921 16.318 15.626 1.00 96.94 288 ILE A CA 1
ATOM 2250 C C . ILE A 1 288 ? 16.105 15.750 14.849 1.00 96.94 288 ILE A C 1
ATOM 2252 O O . ILE A 1 288 ? 16.832 14.893 15.349 1.00 96.94 288 ILE A O 1
ATOM 2256 N N . SER A 1 289 ? 16.293 16.207 13.618 1.00 96.94 289 SER A N 1
ATOM 2257 C CA . SER A 1 289 ? 17.398 15.790 12.754 1.00 96.94 289 SER A CA 1
ATOM 2258 C C . SER A 1 289 ? 17.878 16.942 11.886 1.00 96.94 289 SER A C 1
ATOM 2260 O O . SER A 1 289 ? 17.161 17.925 11.718 1.00 96.94 289 SER A O 1
ATOM 2262 N N . GLY A 1 290 ? 19.077 16.839 11.332 1.00 97.12 290 GLY A N 1
ATOM 2263 C CA . GLY A 1 290 ? 19.608 17.856 10.433 1.00 97.12 290 GLY A CA 1
ATOM 2264 C C . GLY A 1 290 ? 21.067 17.622 10.094 1.00 97.12 290 GLY A C 1
ATOM 2265 O O . GLY A 1 290 ? 21.654 16.603 10.464 1.00 97.12 290 GLY A O 1
ATOM 2266 N N . TYR A 1 291 ? 21.650 18.579 9.383 1.00 97.56 291 TYR A N 1
ATOM 2267 C CA . TYR A 1 291 ? 23.059 18.586 9.020 1.00 97.56 291 TYR A CA 1
ATOM 2268 C C . TYR A 1 291 ? 23.797 19.718 9.722 1.00 97.56 291 TYR A C 1
ATOM 2270 O O . TYR A 1 291 ? 23.319 20.850 9.785 1.00 97.56 291 TYR A O 1
ATOM 2278 N N . VAL A 1 292 ? 25.007 19.425 10.188 1.00 96.94 292 VAL A N 1
ATOM 2279 C CA . VAL A 1 292 ? 25.963 20.428 10.646 1.00 96.94 292 VAL A CA 1
ATOM 2280 C C . VAL A 1 292 ? 26.952 20.715 9.525 1.00 96.94 292 VAL A C 1
ATOM 2282 O O . VAL A 1 292 ? 27.643 19.811 9.046 1.00 96.94 292 VAL A O 1
ATOM 2285 N N . ARG A 1 293 ? 27.021 21.979 9.106 1.00 95.69 293 ARG A N 1
ATOM 2286 C CA . ARG A 1 293 ? 27.920 22.452 8.049 1.00 95.69 293 ARG A CA 1
ATOM 2287 C C . ARG A 1 293 ? 28.722 23.663 8.501 1.00 95.69 293 ARG A C 1
ATOM 2289 O O . ARG A 1 293 ? 28.255 24.446 9.325 1.00 95.69 293 ARG A O 1
ATOM 2296 N N . ASP A 1 294 ? 29.919 23.823 7.953 1.00 94.38 294 ASP A N 1
ATOM 2297 C CA . ASP A 1 294 ? 30.690 25.059 8.091 1.00 94.38 294 ASP A CA 1
ATOM 2298 C C . ASP A 1 294 ? 30.153 26.163 7.154 1.00 94.38 294 ASP A C 1
ATOM 2300 O O . ASP A 1 294 ? 29.230 25.951 6.360 1.00 94.38 294 ASP A O 1
ATOM 2304 N N . GLY A 1 295 ? 30.733 27.362 7.237 1.00 88.88 295 GLY A N 1
ATOM 2305 C CA . GLY A 1 295 ? 30.347 28.501 6.399 1.00 88.88 295 GLY A CA 1
ATOM 2306 C C . GLY A 1 295 ? 30.677 28.326 4.911 1.00 88.88 295 GLY A C 1
ATOM 2307 O O . GLY A 1 295 ? 30.167 29.088 4.092 1.00 88.88 295 GLY A O 1
ATOM 2308 N N . ALA A 1 296 ? 31.488 27.327 4.552 1.00 89.56 296 ALA A N 1
ATOM 2309 C CA . ALA A 1 296 ? 31.778 26.932 3.176 1.00 89.56 296 ALA A CA 1
ATOM 2310 C C . ALA A 1 296 ? 30.849 25.805 2.673 1.00 89.56 296 ALA A C 1
ATOM 2312 O O . ALA A 1 296 ? 30.913 25.427 1.503 1.00 89.56 296 ALA A O 1
ATOM 2313 N N . GLY A 1 297 ? 29.958 25.290 3.527 1.00 90.81 297 GLY A N 1
ATOM 2314 C CA . GLY A 1 297 ? 29.014 24.221 3.213 1.00 90.81 297 GLY A CA 1
ATOM 2315 C C . GLY A 1 297 ? 29.571 22.804 3.383 1.00 90.81 297 GLY A C 1
ATOM 2316 O O . GLY A 1 297 ? 28.844 21.842 3.099 1.00 90.81 297 GLY A O 1
ATOM 2317 N N . ASN A 1 298 ? 30.810 22.641 3.860 1.00 93.88 298 ASN A N 1
ATOM 2318 C CA . ASN A 1 298 ? 31.389 21.325 4.126 1.00 93.88 298 ASN A CA 1
ATOM 2319 C C . ASN A 1 298 ? 30.768 20.706 5.388 1.00 93.88 298 ASN A C 1
ATOM 2321 O O . ASN A 1 298 ? 30.409 21.432 6.318 1.00 93.88 298 ASN A O 1
ATOM 2325 N N . PRO A 1 299 ? 30.630 19.371 5.445 1.00 94.44 299 PRO A N 1
ATOM 2326 C CA . PRO A 1 299 ? 30.079 18.694 6.612 1.00 94.44 299 PRO A CA 1
ATOM 2327 C C . PRO A 1 299 ? 31.023 18.757 7.821 1.00 94.44 299 PRO A C 1
ATOM 2329 O O . PRO A 1 299 ? 32.228 18.543 7.695 1.00 94.44 299 PRO A O 1
ATOM 2332 N N . VAL A 1 300 ? 30.458 18.977 9.010 1.00 95.56 300 VAL A N 1
ATOM 2333 C CA . VAL A 1 300 ? 31.188 18.946 10.288 1.00 95.56 300 VAL A CA 1
ATOM 2334 C C . VAL A 1 300 ? 30.930 17.605 10.978 1.00 95.56 300 VAL A C 1
ATOM 2336 O O . VAL A 1 300 ? 29.960 17.435 11.717 1.00 95.56 300 VAL A O 1
ATOM 2339 N N . ALA A 1 301 ? 31.785 16.624 10.694 1.00 96.38 301 ALA A N 1
ATOM 2340 C CA . ALA A 1 301 ? 31.662 15.249 11.183 1.00 96.38 301 ALA A CA 1
ATOM 2341 C C . ALA A 1 301 ? 32.295 15.037 12.570 1.00 96.38 301 ALA A C 1
ATOM 2343 O O . ALA A 1 301 ? 33.231 15.744 12.942 1.00 96.38 301 ALA A O 1
ATOM 2344 N N . GLY A 1 302 ? 31.822 14.033 13.315 1.00 96.06 302 GLY A N 1
ATOM 2345 C CA . GLY A 1 302 ? 32.434 13.563 14.562 1.00 96.06 302 GLY A CA 1
ATOM 2346 C C . GLY A 1 302 ? 32.234 14.464 15.785 1.00 96.06 302 GLY A C 1
ATOM 2347 O O . GLY A 1 302 ? 32.916 14.264 16.786 1.00 96.06 302 GLY A O 1
ATOM 2348 N N . HIS A 1 303 ? 31.329 15.442 15.721 1.00 97.19 303 HIS A N 1
ATOM 2349 C CA . HIS A 1 303 ? 31.089 16.398 16.806 1.00 97.19 303 HIS A CA 1
ATOM 2350 C C . HIS A 1 303 ? 29.775 16.111 17.532 1.00 97.19 303 HIS A C 1
ATOM 2352 O O . HIS A 1 303 ? 28.811 15.628 16.938 1.00 97.19 303 HIS A O 1
ATOM 2358 N N . GLU A 1 304 ? 29.742 16.401 18.832 1.00 98.06 304 GLU A N 1
ATOM 2359 C CA . GLU A 1 304 ? 28.576 16.172 19.683 1.00 98.06 304 GLU A CA 1
ATOM 2360 C C . GLU A 1 304 ? 27.564 17.322 19.591 1.00 98.06 304 GLU A C 1
ATOM 2362 O O . GLU A 1 304 ? 27.880 18.480 19.865 1.00 98.06 304 GLU A O 1
ATOM 2367 N N . VAL A 1 305 ? 26.317 16.979 19.273 1.00 97.94 305 VAL A N 1
ATOM 2368 C CA . VAL A 1 305 ? 25.144 17.852 19.342 1.00 97.94 305 VAL A CA 1
ATOM 2369 C C . VAL A 1 305 ? 24.338 17.454 20.574 1.00 97.94 305 VAL A C 1
ATOM 2371 O O . VAL A 1 305 ? 23.804 16.348 20.654 1.00 97.94 305 VAL A O 1
ATOM 2374 N N . THR A 1 306 ? 24.254 18.355 21.548 1.00 98.06 306 THR A N 1
ATOM 2375 C CA . THR A 1 306 ? 23.514 18.162 22.799 1.00 98.06 306 THR A CA 1
ATOM 2376 C C . THR A 1 306 ? 22.177 18.886 22.738 1.00 98.06 306 THR A C 1
ATOM 2378 O O . THR A 1 306 ? 22.119 20.097 22.538 1.00 98.06 306 THR A O 1
ATOM 2381 N N . ILE A 1 307 ? 21.089 18.150 22.944 1.00 98.06 307 ILE A N 1
ATOM 2382 C CA . ILE A 1 307 ? 19.720 18.654 22.892 1.00 98.06 307 ILE A CA 1
ATOM 2383 C C . ILE A 1 307 ? 19.100 18.533 24.281 1.00 98.06 307 ILE A C 1
ATOM 2385 O O . ILE A 1 307 ? 18.982 17.440 24.838 1.00 98.06 307 ILE A O 1
ATOM 2389 N N . THR A 1 308 ? 18.691 19.671 24.837 1.00 97.62 308 THR A N 1
ATOM 2390 C CA . THR A 1 308 ? 18.110 19.766 26.181 1.00 97.62 308 THR A CA 1
ATOM 2391 C C . THR A 1 308 ? 16.733 20.415 26.150 1.00 97.62 308 THR A C 1
ATOM 2393 O O . THR A 1 308 ? 16.493 21.367 25.418 1.00 97.62 308 THR A O 1
ATOM 2396 N N . GLY A 1 309 ? 15.816 19.917 26.967 1.00 94.38 309 GLY A N 1
ATOM 2397 C CA . GLY A 1 309 ? 14.476 20.458 27.170 1.00 94.38 309 GLY A CA 1
ATOM 2398 C C . GLY A 1 309 ? 13.923 19.993 28.515 1.00 94.38 309 GLY A C 1
ATOM 2399 O O . GLY A 1 309 ? 14.603 19.284 29.254 1.00 94.38 309 GLY A O 1
ATOM 2400 N N . ASP A 1 310 ? 12.679 20.347 28.833 1.00 88.31 310 ASP A N 1
ATOM 2401 C CA . ASP A 1 310 ? 12.075 20.065 30.149 1.00 88.31 310 ASP A CA 1
ATOM 2402 C C . ASP A 1 310 ? 12.100 18.577 30.544 1.00 88.31 310 ASP A C 1
ATOM 2404 O O . ASP A 1 310 ? 12.128 18.241 31.728 1.00 88.31 310 ASP A O 1
ATOM 2408 N N . LYS A 1 311 ? 12.068 17.676 29.552 1.00 88.06 311 LYS A N 1
ATOM 2409 C CA . LYS A 1 311 ? 12.024 16.215 29.739 1.00 88.06 311 LYS A CA 1
ATOM 2410 C C . LYS A 1 311 ? 13.048 15.448 28.901 1.00 88.06 311 LYS A C 1
ATOM 2412 O O . LYS A 1 311 ? 12.990 14.223 28.858 1.00 88.06 311 LYS A O 1
ATOM 2417 N N . VAL A 1 312 ? 13.966 16.144 28.232 1.00 91.62 312 VAL A N 1
ATOM 2418 C CA . VAL A 1 312 ? 14.975 15.524 27.366 1.00 91.62 312 VAL A CA 1
ATOM 2419 C C . VAL A 1 312 ? 16.350 16.115 27.648 1.00 91.62 312 VAL A C 1
ATOM 2421 O O . VAL A 1 312 ? 16.502 17.323 27.799 1.00 91.62 312 VAL A O 1
ATOM 2424 N N . ASN A 1 313 ? 17.352 15.249 27.726 1.00 96.31 313 ASN A N 1
ATOM 2425 C CA . ASN A 1 313 ? 18.762 15.611 27.716 1.00 96.31 313 ASN A CA 1
ATOM 2426 C C . ASN A 1 313 ? 19.499 14.490 26.986 1.00 96.31 313 ASN A C 1
ATOM 2428 O O . ASN A 1 313 ? 19.668 13.404 27.541 1.00 96.31 313 ASN A O 1
ATOM 2432 N N . THR A 1 314 ? 19.833 14.722 25.723 1.00 96.12 314 THR A N 1
ATOM 2433 C CA . THR A 1 314 ? 20.454 13.720 24.857 1.00 96.12 314 THR A CA 1
ATOM 2434 C C . THR A 1 314 ? 21.604 14.338 24.081 1.00 96.12 314 THR A C 1
ATOM 2436 O O . THR A 1 314 ? 21.559 15.518 23.736 1.00 96.12 314 THR A O 1
ATOM 2439 N N . THR A 1 315 ? 22.619 13.533 23.797 1.00 97.38 315 THR A N 1
ATOM 2440 C CA . THR A 1 315 ? 23.795 13.935 23.029 1.00 97.38 315 THR A CA 1
ATOM 2441 C C . THR A 1 315 ? 23.995 12.932 21.907 1.00 97.38 315 THR A C 1
ATOM 2443 O O . THR A 1 315 ? 23.989 11.724 22.142 1.00 97.38 315 THR A O 1
ATOM 2446 N N . VAL A 1 316 ? 24.144 13.432 20.683 1.00 97.25 316 VAL A N 1
ATOM 2447 C CA . VAL A 1 316 ? 24.345 12.617 19.480 1.00 97.25 316 VAL A CA 1
ATOM 2448 C C . VAL A 1 316 ? 25.561 13.112 18.715 1.00 97.25 316 VAL A C 1
ATOM 2450 O O . VAL A 1 316 ? 25.844 14.305 18.703 1.00 97.25 316 VAL A O 1
ATOM 2453 N N . THR A 1 317 ? 26.293 12.205 18.078 1.00 97.62 317 THR A N 1
ATOM 2454 C CA . THR A 1 317 ? 27.495 12.548 17.307 1.00 97.62 317 THR A CA 1
ATOM 2455 C C . THR A 1 317 ? 27.160 12.646 15.824 1.00 97.62 317 THR A C 1
ATOM 2457 O O . THR A 1 317 ? 26.497 11.760 15.281 1.00 97.62 317 THR A O 1
ATOM 2460 N N . THR A 1 318 ? 27.627 13.700 15.153 1.00 96.50 318 THR A N 1
ATOM 2461 C CA . THR A 1 318 ? 27.463 13.845 13.703 1.00 96.50 318 THR A CA 1
ATOM 2462 C C . THR A 1 318 ? 28.246 12.775 12.941 1.00 96.50 318 THR A C 1
ATOM 2464 O O . THR A 1 318 ? 29.387 12.453 13.281 1.00 96.50 318 THR A O 1
ATOM 2467 N N . ASN A 1 319 ? 27.654 12.226 11.879 1.00 93.44 319 ASN A N 1
ATOM 2468 C CA . ASN A 1 319 ? 28.337 11.269 11.003 1.00 93.44 319 ASN A CA 1
ATOM 2469 C C . ASN A 1 319 ? 29.245 11.970 9.967 1.00 93.44 319 ASN A C 1
ATOM 2471 O O . ASN A 1 319 ? 29.372 13.192 9.965 1.00 93.44 319 ASN A O 1
ATOM 2475 N N . GLU A 1 320 ? 29.851 11.209 9.047 1.00 93.31 320 GLU A N 1
ATOM 2476 C CA . GLU A 1 320 ? 30.751 11.727 7.995 1.00 93.31 320 GLU A CA 1
ATOM 2477 C C . GLU A 1 320 ? 30.112 12.794 7.087 1.00 93.31 320 GLU A C 1
ATOM 2479 O O . GLU A 1 320 ? 30.798 13.677 6.580 1.00 93.31 320 GLU A O 1
ATOM 2484 N N . SER A 1 321 ? 28.789 12.747 6.910 1.00 87.69 321 SER A N 1
ATOM 2485 C CA . SER A 1 321 ? 28.031 13.739 6.137 1.00 87.69 321 SER A CA 1
ATOM 2486 C C . SER A 1 321 ? 27.595 14.957 6.960 1.00 87.69 321 SER A C 1
ATOM 2488 O O . SER A 1 321 ? 26.907 15.832 6.437 1.00 87.69 321 SER A O 1
ATOM 2490 N N . GLY A 1 322 ? 27.968 15.020 8.243 1.00 95.69 322 GLY A N 1
ATOM 2491 C CA . GLY A 1 322 ? 27.514 16.038 9.190 1.00 95.69 322 GLY A CA 1
ATOM 2492 C C . GLY A 1 322 ? 26.090 15.805 9.704 1.00 95.69 322 GLY A C 1
ATOM 2493 O O . GLY A 1 322 ? 25.551 16.664 10.394 1.00 95.69 322 GLY A O 1
ATOM 2494 N N . TYR A 1 323 ? 25.460 14.676 9.372 1.00 95.69 323 TYR A N 1
ATOM 2495 C CA . TYR A 1 323 ? 24.086 14.381 9.771 1.00 95.69 323 TYR A CA 1
ATOM 2496 C C . TYR A 1 323 ? 24.002 13.973 11.241 1.00 95.69 323 TYR A C 1
ATOM 2498 O O . TYR A 1 323 ? 24.833 13.195 11.721 1.00 95.69 323 TYR A O 1
ATOM 2506 N N . TYR A 1 324 ? 22.960 14.446 11.920 1.00 97.44 324 TYR A N 1
ATOM 2507 C CA . TYR A 1 324 ? 22.574 14.019 13.259 1.00 97.44 324 TYR A CA 1
ATOM 2508 C C . TYR A 1 324 ? 21.060 13.780 13.342 1.00 97.44 324 TYR A C 1
ATOM 2510 O O . TYR A 1 324 ? 20.274 14.394 12.618 1.00 97.44 324 TYR A O 1
ATOM 2518 N N . ALA A 1 325 ? 20.649 12.904 14.260 1.00 94.81 325 ALA A N 1
ATOM 2519 C CA . ALA A 1 325 ? 19.251 12.673 14.603 1.00 94.81 325 ALA A CA 1
ATOM 2520 C C . ALA A 1 325 ? 19.129 12.250 16.067 1.00 94.81 325 ALA A C 1
ATOM 2522 O O . ALA A 1 325 ? 19.945 11.466 16.547 1.00 94.81 325 ALA A O 1
ATOM 2523 N N . ALA A 1 326 ? 18.112 12.753 16.762 1.00 95.69 326 ALA A N 1
ATOM 2524 C CA . ALA A 1 326 ? 17.845 12.429 18.156 1.00 95.69 326 ALA A CA 1
ATOM 2525 C C . ALA A 1 326 ? 16.341 12.311 18.431 1.00 95.69 326 ALA A C 1
ATOM 2527 O O . ALA A 1 326 ? 15.545 13.116 17.942 1.00 95.69 326 ALA A O 1
ATOM 2528 N N . GLU A 1 327 ? 15.974 11.338 19.267 1.00 92.44 327 GLU A N 1
ATOM 2529 C CA . GLU A 1 327 ? 14.648 11.265 19.883 1.00 92.44 327 GLU A CA 1
ATOM 2530 C C . GLU A 1 327 ? 14.509 12.365 20.945 1.00 92.44 327 GLU A C 1
ATOM 2532 O O . GLU A 1 327 ? 15.367 12.516 21.821 1.00 92.44 327 GLU A O 1
ATOM 2537 N N . VAL A 1 328 ? 13.421 13.127 20.886 1.00 94.31 328 VAL A N 1
ATOM 2538 C CA . VAL A 1 328 ? 13.142 14.254 21.782 1.00 94.31 328 VAL A CA 1
ATOM 2539 C C . VAL A 1 328 ? 11.682 14.266 22.230 1.00 94.31 328 VAL A C 1
ATOM 2541 O O . VAL A 1 328 ? 10.875 13.430 21.834 1.00 94.31 328 VAL A O 1
ATOM 2544 N N . THR A 1 329 ? 11.329 15.210 23.097 1.00 90.56 329 THR A N 1
ATOM 2545 C CA . THR A 1 329 ? 9.932 15.527 23.415 1.00 90.56 329 THR A CA 1
ATOM 2546 C C . THR A 1 329 ? 9.541 16.837 22.745 1.00 90.56 329 THR A C 1
ATOM 2548 O O . THR A 1 329 ? 10.399 17.696 22.537 1.00 90.56 329 THR A O 1
ATOM 2551 N N . PHE A 1 330 ? 8.251 17.043 22.484 1.00 89.94 330 PHE A N 1
ATOM 2552 C CA . PHE A 1 330 ? 7.760 18.354 22.063 1.00 89.94 330 PHE A CA 1
ATOM 2553 C C . PHE A 1 330 ? 8.043 19.427 23.128 1.00 89.94 330 PHE A C 1
ATOM 2555 O O . PHE A 1 330 ? 8.158 19.142 24.324 1.00 89.94 330 PHE A O 1
ATOM 2562 N N . GLY A 1 331 ? 8.125 20.676 22.688 1.00 92.81 331 GLY A N 1
ATOM 2563 C CA . GLY A 1 331 ? 8.424 21.830 23.519 1.00 92.81 331 GLY A CA 1
ATOM 2564 C C . GLY A 1 331 ? 9.565 22.665 22.957 1.00 92.81 331 GLY A C 1
ATOM 2565 O O . GLY A 1 331 ? 9.945 22.563 21.792 1.00 92.81 331 GLY A O 1
ATOM 2566 N N . LEU A 1 332 ? 10.086 23.542 23.806 1.00 96.25 332 LEU A N 1
ATOM 2567 C CA . LEU A 1 332 ? 11.170 24.442 23.461 1.00 96.25 332 LEU A CA 1
ATOM 2568 C C . LEU A 1 332 ? 12.507 23.765 23.797 1.00 96.25 332 LEU A C 1
ATOM 2570 O O . LEU A 1 332 ? 12.844 23.610 24.970 1.00 96.25 332 LEU A O 1
ATOM 2574 N N . LEU A 1 333 ? 13.243 23.332 22.775 1.00 97.25 333 LEU A N 1
ATOM 2575 C CA . LEU A 1 333 ? 14.497 22.596 22.927 1.00 97.25 333 LEU A CA 1
ATOM 2576 C C . LEU A 1 333 ? 15.695 23.526 22.746 1.00 97.25 333 LEU A C 1
ATOM 2578 O O . LEU A 1 333 ? 15.713 24.330 21.822 1.00 97.25 333 LEU A O 1
ATOM 2582 N N . LYS A 1 334 ? 16.721 23.401 23.584 1.00 97.94 334 LYS A N 1
ATOM 2583 C CA . LYS A 1 334 ? 18.027 24.035 23.385 1.00 97.94 334 LYS A CA 1
ATOM 2584 C C . LYS A 1 334 ? 18.964 23.057 22.695 1.00 97.94 334 LYS A C 1
ATOM 2586 O O . LYS A 1 334 ? 19.194 21.965 23.213 1.00 97.94 334 LYS A O 1
ATOM 2591 N N . VAL A 1 335 ? 19.505 23.469 21.559 1.00 97.75 335 VAL A N 1
ATOM 2592 C CA . VAL A 1 335 ? 20.479 22.726 20.763 1.00 97.75 335 VAL A CA 1
ATOM 2593 C C . VAL A 1 335 ? 21.837 23.388 20.953 1.00 97.75 335 VAL A C 1
ATOM 2595 O O . VAL A 1 335 ? 22.031 24.539 20.560 1.00 97.75 335 VAL A O 1
ATOM 2598 N N . ASN A 1 336 ? 22.753 22.651 21.574 1.00 97.38 336 ASN A N 1
ATOM 2599 C CA . ASN A 1 336 ? 24.105 23.087 21.884 1.00 97.38 336 ASN A CA 1
ATOM 2600 C C . ASN A 1 336 ? 25.119 22.214 21.156 1.00 97.38 336 ASN A C 1
ATOM 2602 O O . ASN A 1 336 ? 24.951 20.999 21.067 1.00 97.38 336 ASN A O 1
ATOM 2606 N N . MET A 1 337 ? 26.199 22.814 20.685 1.00 96.38 337 MET A N 1
ATOM 2607 C CA . MET A 1 337 ? 27.307 22.090 20.072 1.00 96.38 337 MET A CA 1
ATOM 2608 C C . MET A 1 337 ? 28.590 22.884 20.285 1.00 96.38 337 MET A C 1
ATOM 2610 O O . MET A 1 337 ? 28.577 24.111 20.193 1.00 96.38 337 MET A O 1
ATOM 2614 N N . GLN A 1 338 ? 29.695 22.188 20.543 1.00 94.19 338 GLN A N 1
ATOM 2615 C CA . GLN A 1 338 ? 31.013 22.804 20.647 1.00 94.19 338 GLN A CA 1
ATOM 2616 C C . GLN A 1 338 ? 31.956 22.207 19.601 1.00 94.19 338 GLN A C 1
ATOM 2618 O O . GLN A 1 338 ? 32.117 20.992 19.524 1.00 94.19 338 GLN A O 1
ATOM 2623 N N . VAL A 1 339 ? 32.577 23.065 18.793 1.00 92.88 339 VAL A N 1
ATOM 2624 C CA . VAL A 1 339 ? 33.480 22.667 17.702 1.00 92.88 339 VAL A CA 1
ATOM 2625 C C . VAL A 1 339 ? 34.714 23.549 17.770 1.00 92.88 339 VAL A C 1
ATOM 2627 O O . VAL A 1 339 ? 34.618 24.747 17.536 1.00 92.88 339 VAL A O 1
ATOM 2630 N N . ASN A 1 340 ? 35.873 22.982 18.113 1.00 88.81 340 ASN A N 1
ATOM 2631 C CA . ASN A 1 340 ? 37.158 23.700 18.147 1.00 88.81 340 ASN A CA 1
ATOM 2632 C C . ASN A 1 340 ? 37.112 25.055 18.890 1.00 88.81 340 ASN A C 1
ATOM 2634 O O . ASN A 1 340 ? 37.666 26.047 18.430 1.00 88.81 340 ASN A O 1
ATOM 2638 N N . GLY A 1 341 ? 36.419 25.110 20.031 1.00 86.25 341 GLY A N 1
ATOM 2639 C CA . GLY A 1 341 ? 36.267 26.335 20.828 1.00 86.25 341 GLY A CA 1
ATOM 2640 C C . GLY A 1 341 ? 35.106 27.247 20.413 1.00 86.25 341 GLY A C 1
ATOM 2641 O O . GLY A 1 341 ? 34.733 28.113 21.199 1.00 86.25 341 GLY A O 1
ATOM 2642 N N . TYR A 1 342 ? 34.479 27.021 19.256 1.00 86.25 342 TYR A N 1
ATOM 2643 C CA . TYR A 1 342 ? 33.215 27.659 18.894 1.00 86.25 342 TYR A CA 1
ATOM 2644 C C . TYR A 1 342 ? 32.053 27.012 19.648 1.00 86.25 342 TYR A C 1
ATOM 2646 O O . TYR A 1 342 ? 31.934 25.785 19.666 1.00 86.25 342 TYR A O 1
ATOM 2654 N N . GLU A 1 343 ? 31.182 27.830 20.234 1.00 93.25 343 GLU A N 1
ATOM 2655 C CA . GLU A 1 343 ? 29.959 27.388 20.901 1.00 93.25 343 GLU A CA 1
ATOM 2656 C C . GLU A 1 343 ? 28.737 27.804 20.073 1.00 93.25 343 GLU A C 1
ATOM 2658 O O . GLU A 1 343 ? 28.459 28.989 19.886 1.00 93.25 343 GLU A O 1
ATOM 2663 N N . TYR A 1 344 ? 27.988 26.815 19.590 1.00 94.69 344 TYR A N 1
ATOM 2664 C CA . TYR A 1 344 ? 26.653 27.006 19.044 1.00 94.69 344 TYR A CA 1
ATOM 2665 C C . TYR A 1 344 ? 25.627 26.774 20.149 1.00 94.69 344 TYR A C 1
ATOM 2667 O O . TYR A 1 344 ? 25.649 25.726 20.793 1.00 94.69 344 TYR A O 1
ATOM 2675 N N . ASN A 1 345 ? 24.707 27.718 20.336 1.00 96.19 345 ASN A N 1
ATOM 2676 C CA . ASN A 1 345 ? 23.630 27.611 21.314 1.00 96.19 345 ASN A CA 1
ATOM 2677 C C . ASN A 1 345 ? 22.381 28.301 20.765 1.00 96.19 345 ASN A C 1
ATOM 2679 O O . ASN A 1 345 ? 22.340 29.527 20.638 1.00 96.19 345 ASN A O 1
ATOM 2683 N N . ASN A 1 346 ? 21.372 27.514 20.399 1.00 97.50 346 ASN A N 1
ATOM 2684 C CA . ASN A 1 346 ? 20.119 28.044 19.879 1.00 97.50 346 ASN A CA 1
ATOM 2685 C C . ASN A 1 346 ? 18.918 27.278 20.425 1.00 97.50 346 ASN A C 1
ATOM 2687 O O . ASN A 1 346 ? 19.032 26.171 20.945 1.00 97.50 346 ASN A O 1
ATOM 2691 N N . THR A 1 347 ? 17.745 27.890 20.325 1.00 97.00 347 THR A N 1
ATOM 2692 C CA . THR A 1 347 ? 16.495 27.335 20.825 1.00 97.00 347 THR A CA 1
ATOM 2693 C C . THR A 1 347 ? 15.537 27.049 19.672 1.00 97.00 347 THR A C 1
ATOM 2695 O O . THR A 1 347 ? 15.286 27.911 18.833 1.00 97.00 347 THR A O 1
ATOM 2698 N N . VAL A 1 348 ? 14.974 25.842 19.649 1.00 96.69 348 VAL A N 1
ATOM 2699 C CA . VAL A 1 348 ? 14.136 25.313 18.571 1.00 96.69 348 VAL A CA 1
ATOM 2700 C C . VAL A 1 348 ? 12.796 24.844 19.143 1.00 96.69 348 VAL A C 1
ATOM 2702 O O . VAL A 1 348 ? 12.780 23.976 20.016 1.00 96.69 348 VAL A O 1
ATOM 2705 N N . PRO A 1 349 ? 11.656 25.385 18.679 1.00 96.12 349 PRO A N 1
ATOM 2706 C CA . PRO A 1 349 ? 10.352 24.842 19.030 1.00 96.12 349 PRO A CA 1
ATOM 2707 C C . PRO A 1 349 ? 10.074 23.564 18.227 1.00 96.12 349 PRO A C 1
ATOM 2709 O O . PRO A 1 349 ? 10.205 23.555 17.000 1.00 96.12 349 PRO A O 1
ATOM 2712 N N . VAL A 1 350 ? 9.657 22.511 18.928 1.00 93.62 350 VAL A N 1
ATOM 2713 C CA . VAL A 1 350 ? 9.146 21.258 18.359 1.00 93.62 350 VAL A CA 1
ATOM 2714 C C . VAL A 1 350 ? 7.702 21.089 18.811 1.00 93.62 350 VAL A C 1
ATOM 2716 O O . VAL A 1 350 ? 7.422 21.074 20.011 1.00 93.62 350 VAL A O 1
ATOM 2719 N N . ASN A 1 351 ? 6.770 21.005 17.870 1.00 88.44 351 ASN A N 1
ATOM 2720 C CA . ASN A 1 351 ? 5.360 20.797 18.183 1.00 88.44 351 ASN A CA 1
ATOM 2721 C C . ASN A 1 351 ? 5.062 19.306 18.439 1.00 88.44 351 ASN A C 1
ATOM 2723 O O . ASN A 1 351 ? 5.812 18.445 17.983 1.00 88.44 351 ASN A O 1
ATOM 2727 N N . PRO A 1 352 ? 3.972 18.974 19.156 1.00 83.06 352 PRO A N 1
ATOM 2728 C CA . PRO A 1 352 ? 3.532 17.587 19.297 1.00 83.06 352 PRO A CA 1
ATOM 2729 C C . PRO A 1 352 ? 3.298 16.922 17.930 1.00 83.06 352 PRO A C 1
ATOM 2731 O O . PRO A 1 352 ? 2.588 17.482 17.093 1.00 83.06 352 PRO A O 1
ATOM 2734 N N . GLY A 1 353 ? 3.869 15.736 17.727 1.00 77.62 353 GLY A N 1
ATOM 2735 C CA . GLY A 1 353 ? 3.843 14.964 16.482 1.00 77.62 353 GLY A CA 1
ATOM 2736 C C . GLY A 1 353 ? 4.773 15.470 15.370 1.00 77.62 353 GLY A C 1
ATOM 2737 O O . GLY A 1 353 ? 4.663 14.997 14.239 1.00 77.62 353 GLY A O 1
ATOM 2738 N N . GLU A 1 354 ? 5.635 16.461 15.626 1.00 85.50 354 GLU A N 1
ATOM 2739 C CA . GLU A 1 354 ? 6.521 17.048 14.612 1.00 85.50 354 GLU A CA 1
ATOM 2740 C C . GLU A 1 354 ? 7.879 16.331 14.558 1.00 85.50 354 GLU A C 1
ATOM 2742 O O . GLU A 1 354 ? 8.659 16.369 15.508 1.00 85.50 354 GLU A O 1
ATOM 2747 N N . ASN A 1 355 ? 8.228 15.795 13.385 1.00 88.38 355 ASN A N 1
ATOM 2748 C CA . ASN A 1 355 ? 9.617 15.478 13.052 1.00 88.38 355 ASN A CA 1
ATOM 2749 C C . ASN A 1 355 ? 10.314 16.755 12.569 1.00 88.38 355 ASN A C 1
ATOM 2751 O O . ASN A 1 355 ? 10.084 17.222 11.450 1.00 88.38 355 ASN A O 1
ATOM 2755 N N . LYS A 1 356 ? 11.156 17.344 13.418 1.00 95.31 356 LYS A N 1
ATOM 2756 C CA . LYS A 1 356 ? 11.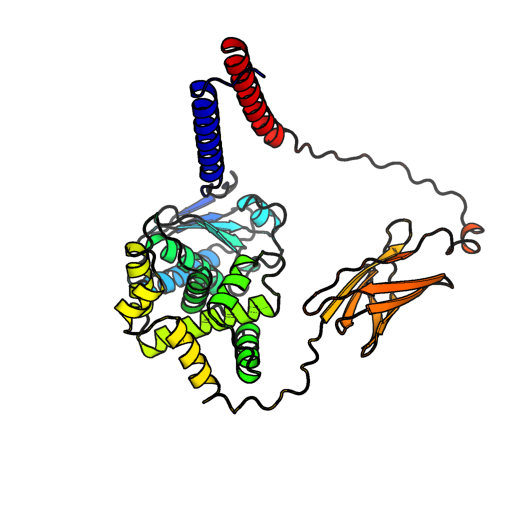825 18.614 13.146 1.00 95.31 356 LYS A CA 1
ATOM 2757 C C . LYS A 1 356 ? 13.099 18.415 12.331 1.00 95.31 356 LYS A C 1
ATOM 2759 O O . LYS A 1 356 ? 14.023 17.745 12.785 1.00 95.31 356 LYS A O 1
ATOM 2764 N N . VAL A 1 357 ? 13.192 19.073 11.177 1.00 94.19 357 VAL A N 1
ATOM 2765 C CA . VAL A 1 357 ? 14.471 19.263 10.475 1.00 94.19 357 VAL A CA 1
ATOM 2766 C C . VAL A 1 357 ? 15.089 20.590 10.917 1.00 94.19 357 VAL A C 1
ATOM 2768 O O . VAL A 1 357 ? 14.421 21.627 10.883 1.00 94.19 357 VAL A O 1
ATOM 2771 N N . TYR A 1 358 ? 16.339 20.556 11.372 1.00 97.19 358 TYR A N 1
ATOM 2772 C CA . TYR A 1 358 ? 17.068 21.708 11.886 1.00 97.19 358 TYR A CA 1
ATOM 2773 C C . TYR A 1 358 ? 18.544 21.644 11.493 1.00 97.19 358 TYR A C 1
ATOM 2775 O O . TYR A 1 358 ? 19.336 20.945 12.116 1.00 97.19 358 TYR A O 1
ATOM 2783 N N . ASP A 1 359 ? 18.920 22.388 10.459 1.00 97.19 359 ASP A N 1
ATOM 2784 C CA . ASP A 1 359 ? 20.312 22.460 10.023 1.00 97.19 359 ASP A CA 1
ATOM 2785 C C . ASP A 1 359 ? 21.093 23.501 10.836 1.00 97.19 359 ASP A C 1
ATOM 2787 O O . ASP A 1 359 ? 20.597 24.588 11.146 1.00 97.19 359 ASP A O 1
ATOM 2791 N N . ILE A 1 360 ? 22.341 23.169 11.161 1.00 96.69 360 ILE A N 1
ATOM 2792 C CA . ILE A 1 360 ? 23.265 24.023 11.905 1.00 96.69 360 ILE A CA 1
ATOM 2793 C C . ILE A 1 360 ? 24.358 24.489 10.943 1.00 96.69 360 ILE A C 1
ATOM 2795 O O . ILE A 1 360 ? 25.055 23.676 10.338 1.00 96.69 360 ILE A O 1
ATOM 2799 N N . THR A 1 361 ? 24.541 25.803 10.824 1.00 95.06 361 THR A N 1
ATOM 2800 C CA . THR A 1 361 ? 25.666 26.395 10.089 1.00 95.06 361 THR A CA 1
ATOM 2801 C C . THR A 1 361 ? 26.619 27.067 11.065 1.00 95.06 361 THR A C 1
ATOM 2803 O O . THR A 1 361 ? 26.225 27.981 11.791 1.00 95.06 361 THR A O 1
ATOM 2806 N N . ILE A 1 362 ? 27.873 26.621 11.077 1.00 91.50 362 ILE A N 1
ATOM 2807 C CA . ILE A 1 362 ? 28.953 27.231 11.849 1.00 91.50 362 ILE A CA 1
ATOM 2808 C C . ILE A 1 362 ? 29.622 28.273 10.963 1.00 91.50 362 ILE A C 1
ATOM 2810 O O . ILE A 1 362 ? 30.240 27.931 9.958 1.00 91.50 362 ILE A O 1
ATOM 2814 N N . ASN A 1 363 ? 29.499 29.552 11.309 1.00 84.06 363 ASN A N 1
ATOM 2815 C CA . ASN A 1 363 ? 30.130 30.600 10.517 1.00 84.06 363 ASN A CA 1
ATOM 2816 C C . ASN A 1 363 ? 31.660 30.510 10.632 1.00 84.06 363 ASN A C 1
ATOM 2818 O O . ASN A 1 363 ? 32.234 30.611 11.711 1.00 84.06 363 ASN A O 1
ATOM 2822 N N . ASP A 1 364 ? 32.309 30.375 9.477 1.00 63.03 364 ASP A N 1
ATOM 2823 C CA . ASP A 1 364 ? 33.741 30.093 9.284 1.00 63.03 364 ASP A CA 1
ATOM 2824 C C . ASP A 1 364 ? 34.689 31.237 9.729 1.00 63.03 364 ASP A C 1
ATOM 2826 O O . ASP A 1 364 ? 35.908 31.169 9.575 1.00 63.03 364 ASP A O 1
ATOM 2830 N N . LEU A 1 365 ? 34.139 32.327 10.278 1.00 55.59 365 LEU A N 1
ATOM 2831 C CA . LEU A 1 365 ? 34.913 33.477 10.755 1.00 55.59 365 LEU A CA 1
ATOM 2832 C C . LEU A 1 365 ? 35.549 33.260 12.136 1.00 55.59 365 LEU A C 1
ATOM 2834 O O . LEU A 1 365 ? 36.511 33.958 12.439 1.00 55.59 365 LEU A O 1
ATOM 2838 N N . ASP A 1 366 ? 35.097 32.268 12.910 1.00 52.69 366 ASP A N 1
ATOM 2839 C CA . ASP A 1 366 ? 35.584 32.026 14.280 1.00 52.69 366 ASP A CA 1
ATOM 2840 C C . ASP A 1 366 ? 36.447 30.757 14.429 1.00 52.69 366 ASP A C 1
ATOM 2842 O O . ASP A 1 366 ? 37.041 30.534 15.480 1.00 52.69 366 ASP A O 1
ATOM 2846 N N . LEU A 1 367 ? 36.570 29.927 13.385 1.00 54.62 367 LEU A N 1
ATOM 2847 C CA . LEU A 1 367 ? 37.307 28.651 13.441 1.00 54.62 367 LEU A CA 1
ATOM 2848 C C . LEU A 1 367 ? 38.788 28.754 13.018 1.00 54.62 367 LEU A C 1
ATOM 2850 O O . LEU A 1 367 ? 39.486 27.743 12.989 1.00 54.62 367 LEU A O 1
ATOM 2854 N N . ASN A 1 368 ? 39.280 29.946 12.652 1.00 49.84 368 ASN A N 1
ATOM 2855 C CA . ASN A 1 368 ? 40.437 30.056 11.753 1.00 49.84 368 ASN A CA 1
ATOM 2856 C C . ASN A 1 368 ? 41.460 31.183 12.038 1.00 49.84 368 ASN A C 1
ATOM 2858 O O . ASN A 1 368 ? 42.175 31.571 11.112 1.00 49.84 368 ASN A O 1
ATOM 2862 N N . GLU A 1 369 ? 41.627 31.696 13.266 1.00 52.16 369 GLU A N 1
ATOM 2863 C CA . GLU A 1 369 ? 42.812 32.547 13.541 1.00 52.16 369 GLU A CA 1
ATOM 2864 C C . GLU A 1 369 ? 44.121 31.736 13.611 1.00 52.16 369 GLU A C 1
ATOM 2866 O O . GLU A 1 369 ? 45.158 32.209 13.147 1.00 52.16 369 GLU A O 1
ATOM 2871 N N . GLU A 1 370 ? 44.086 30.484 14.075 1.00 52.41 370 GLU A N 1
ATOM 2872 C CA . GLU A 1 370 ? 45.305 29.670 14.209 1.00 52.41 370 GLU A CA 1
ATOM 2873 C C . GLU A 1 370 ? 45.717 28.986 12.887 1.00 52.41 370 GLU A C 1
ATOM 2875 O O . GLU A 1 370 ? 46.899 28.970 12.529 1.00 52.41 370 GLU A O 1
ATOM 2880 N N . ALA A 1 371 ? 44.754 28.512 12.083 1.00 49.16 371 ALA A N 1
ATOM 2881 C CA . ALA A 1 371 ? 45.044 27.793 10.836 1.00 49.16 371 ALA A CA 1
ATOM 2882 C C . ALA A 1 371 ? 45.339 28.709 9.628 1.00 49.16 371 ALA A C 1
ATOM 2884 O O . ALA A 1 371 ? 46.020 28.288 8.688 1.00 49.16 371 ALA A O 1
ATOM 2885 N N . ARG A 1 372 ? 44.916 29.986 9.651 1.00 47.38 372 ARG A N 1
ATOM 2886 C CA . ARG A 1 372 ? 45.242 30.958 8.583 1.00 47.38 372 ARG A CA 1
ATOM 2887 C C . ARG A 1 372 ? 46.715 31.382 8.554 1.00 47.38 372 ARG A C 1
ATOM 2889 O O . ARG A 1 372 ? 47.143 31.949 7.552 1.00 47.38 372 ARG A O 1
ATOM 2896 N N . SER A 1 373 ? 47.511 31.083 9.587 1.00 47.25 373 SER A N 1
ATOM 2897 C CA . SER A 1 373 ? 48.944 31.426 9.607 1.00 47.25 373 SER A CA 1
ATOM 2898 C C . SER A 1 373 ? 49.856 30.426 8.873 1.00 47.25 373 SER A C 1
ATOM 2900 O O . SER A 1 373 ? 51.039 30.716 8.697 1.00 47.25 373 SER A O 1
ATOM 2902 N N . ILE A 1 374 ? 49.333 29.277 8.407 1.00 46.59 374 ILE A N 1
ATOM 2903 C CA . ILE A 1 374 ? 50.174 28.140 7.973 1.00 46.59 374 ILE A CA 1
ATOM 2904 C C . ILE A 1 374 ? 49.949 27.665 6.525 1.00 46.59 374 ILE A C 1
ATOM 2906 O O . ILE A 1 374 ? 50.614 26.727 6.091 1.00 46.59 374 ILE A O 1
ATOM 2910 N N . LEU A 1 375 ? 49.077 28.293 5.725 1.00 38.47 375 LEU A N 1
ATOM 2911 C CA . LEU A 1 375 ? 48.824 27.830 4.350 1.00 38.47 375 LEU A CA 1
ATOM 2912 C C . LEU A 1 375 ? 49.182 28.879 3.281 1.00 38.47 375 LEU A C 1
ATOM 2914 O O . LEU A 1 375 ? 48.506 29.904 3.174 1.00 38.47 375 LEU A O 1
ATOM 2918 N N . PRO A 1 376 ? 50.217 28.640 2.446 1.00 43.16 376 PRO A N 1
ATOM 2919 C CA . PRO A 1 376 ? 50.466 29.447 1.261 1.00 43.16 376 PRO A CA 1
ATOM 2920 C C . PRO A 1 376 ? 49.387 29.183 0.200 1.00 43.16 376 PRO A C 1
ATOM 2922 O O . PRO A 1 376 ? 48.950 28.054 -0.015 1.00 43.16 376 PRO A O 1
ATOM 2925 N N . ALA A 1 377 ? 48.975 30.262 -0.463 1.00 46.56 377 ALA A N 1
ATOM 2926 C CA . ALA A 1 377 ? 47.905 30.315 -1.450 1.00 46.56 377 ALA A CA 1
ATOM 2927 C C . ALA A 1 377 ? 48.021 29.243 -2.552 1.00 46.56 377 ALA A C 1
ATOM 2929 O O . ALA A 1 377 ? 48.847 29.352 -3.458 1.00 46.56 377 ALA A O 1
ATOM 2930 N N . LEU A 1 378 ? 47.119 28.262 -2.528 1.00 32.84 378 LEU A N 1
ATOM 2931 C CA . LEU A 1 378 ? 46.838 27.375 -3.654 1.00 32.84 378 LEU A CA 1
ATOM 2932 C C . LEU A 1 378 ? 45.483 27.763 -4.247 1.00 32.84 378 LEU A C 1
ATOM 2934 O O . LEU A 1 378 ? 44.427 27.404 -3.734 1.00 32.84 378 LEU A O 1
ATOM 2938 N N . ARG A 1 379 ? 45.522 28.538 -5.336 1.00 36.28 379 ARG A N 1
ATOM 2939 C CA . ARG A 1 379 ? 44.369 28.722 -6.224 1.00 36.28 379 ARG A CA 1
ATOM 2940 C C . ARG A 1 379 ? 44.227 27.467 -7.078 1.00 36.28 379 ARG A C 1
ATOM 2942 O O . ARG A 1 379 ? 45.125 27.170 -7.865 1.00 36.28 379 ARG A O 1
ATOM 2949 N N . LEU A 1 380 ? 43.114 26.756 -6.936 1.00 32.22 380 LEU A N 1
ATOM 2950 C CA . LEU A 1 380 ? 42.700 25.757 -7.919 1.00 32.22 380 LEU A CA 1
ATOM 2951 C C . LEU A 1 380 ? 42.001 26.455 -9.101 1.00 32.22 380 LEU A C 1
ATOM 2953 O O . LEU A 1 380 ? 41.359 27.485 -8.893 1.00 32.22 380 LEU A O 1
ATOM 2957 N N . PRO A 1 381 ? 42.168 25.944 -10.334 1.00 38.88 381 PRO A N 1
ATOM 2958 C CA . PRO A 1 381 ? 41.579 26.530 -11.532 1.00 38.88 381 PRO A CA 1
ATOM 2959 C C . PRO A 1 381 ? 40.074 26.253 -11.617 1.00 38.88 381 PRO A C 1
ATOM 2961 O O . PRO A 1 381 ? 39.616 25.169 -11.255 1.00 38.88 381 PRO A O 1
ATOM 2964 N N . ASP A 1 382 ? 39.335 27.233 -12.137 1.00 36.88 382 ASP A N 1
ATOM 2965 C CA . ASP A 1 382 ? 37.889 27.167 -12.349 1.00 36.88 382 ASP A CA 1
ATOM 2966 C C . ASP A 1 382 ? 37.510 25.968 -13.231 1.00 36.88 382 ASP A C 1
ATOM 2968 O O . ASP A 1 382 ? 38.020 25.806 -14.345 1.00 36.88 382 ASP A O 1
ATOM 2972 N N . MET A 1 383 ? 36.595 25.130 -12.739 1.00 30.27 383 MET A N 1
ATOM 2973 C CA . MET A 1 383 ? 35.956 24.096 -13.552 1.00 30.27 383 MET A CA 1
ATOM 2974 C C . MET A 1 383 ? 34.713 24.652 -14.263 1.00 30.27 383 MET A C 1
ATOM 2976 O O . MET A 1 383 ? 33.996 25.472 -13.689 1.00 30.27 383 MET A O 1
ATOM 2980 N N . PRO A 1 384 ? 34.437 24.210 -15.505 1.00 38.78 384 PRO A N 1
ATOM 2981 C CA . PRO A 1 384 ? 33.345 24.743 -16.310 1.00 38.78 384 PRO A CA 1
ATOM 2982 C C . PRO A 1 384 ? 31.973 24.257 -15.822 1.00 38.78 384 PRO A C 1
ATOM 2984 O O . PRO A 1 384 ? 31.757 23.064 -15.606 1.00 38.78 384 PRO A O 1
ATOM 2987 N N . GLU A 1 385 ? 31.030 25.195 -15.715 1.00 32.84 385 GLU A N 1
ATOM 2988 C CA . GLU A 1 385 ? 29.606 24.927 -15.499 1.00 32.84 385 GLU A CA 1
ATOM 2989 C C . GLU A 1 385 ? 29.026 24.062 -16.628 1.00 32.84 385 GLU A C 1
ATOM 2991 O O . GLU A 1 385 ? 29.107 24.405 -17.810 1.00 32.84 385 GLU A O 1
ATOM 2996 N N . ILE A 1 386 ? 28.367 22.961 -16.263 1.00 34.56 386 ILE A N 1
ATOM 2997 C CA . ILE A 1 386 ? 27.528 22.184 -17.179 1.00 34.56 386 ILE A CA 1
ATOM 2998 C C . ILE A 1 386 ? 26.081 22.654 -16.998 1.00 34.56 386 ILE A C 1
ATOM 3000 O O . ILE A 1 386 ? 25.400 22.264 -16.052 1.00 34.56 386 ILE A O 1
ATOM 3004 N N . SER A 1 387 ? 25.600 23.494 -17.919 1.00 32.81 387 SER A N 1
ATOM 3005 C CA . SER A 1 387 ? 24.197 23.917 -17.975 1.00 32.81 387 SER A CA 1
ATOM 3006 C C . SER A 1 387 ? 23.331 22.829 -18.617 1.00 32.81 387 SER A C 1
ATOM 3008 O O . SER A 1 387 ? 23.508 22.512 -19.797 1.00 32.81 387 SER A O 1
ATOM 3010 N N . VAL A 1 388 ? 22.354 22.290 -17.891 1.00 36.97 388 VAL A N 1
ATOM 3011 C CA . VAL A 1 388 ? 21.336 21.397 -18.464 1.00 36.97 388 VAL A CA 1
ATOM 3012 C C . VAL A 1 388 ? 20.106 22.241 -18.811 1.00 36.97 388 VAL A C 1
ATOM 3014 O O . VAL A 1 388 ? 19.466 22.815 -17.934 1.00 36.97 388 VAL A O 1
ATOM 3017 N N . ASN A 1 389 ? 19.801 22.377 -20.104 1.00 43.56 389 ASN A N 1
ATOM 3018 C CA . ASN A 1 389 ? 18.730 23.243 -20.610 1.00 43.56 389 ASN A CA 1
ATOM 3019 C C . ASN A 1 389 ? 17.347 22.582 -20.422 1.00 43.56 389 ASN A C 1
ATOM 3021 O O . ASN A 1 389 ? 16.906 21.788 -21.249 1.00 43.56 389 ASN A O 1
ATOM 3025 N N . SER A 1 390 ? 16.639 22.938 -19.347 1.00 42.03 390 SER A N 1
ATOM 3026 C CA . SER A 1 390 ? 15.244 22.552 -19.051 1.00 42.03 390 SER A CA 1
ATOM 3027 C C . SER A 1 390 ? 14.189 23.458 -19.721 1.00 42.03 390 SER A C 1
ATOM 3029 O O . SER A 1 390 ? 12.997 23.401 -19.420 1.00 42.03 390 SER A O 1
ATOM 3031 N N . THR A 1 391 ? 14.603 24.303 -20.666 1.00 49.03 391 THR A N 1
ATOM 3032 C CA . THR A 1 391 ? 13.821 25.419 -21.223 1.00 49.03 391 THR A CA 1
ATOM 3033 C C . THR A 1 391 ? 12.706 25.019 -22.194 1.00 49.03 391 THR A C 1
ATOM 3035 O O . THR A 1 391 ? 11.771 25.796 -22.383 1.00 49.03 391 THR A O 1
ATOM 3038 N N . LEU A 1 392 ? 12.744 23.830 -22.807 1.00 44.81 392 LEU A N 1
ATOM 3039 C CA . LEU A 1 392 ? 11.832 23.529 -23.920 1.00 44.81 392 LEU A CA 1
ATOM 3040 C C . LEU A 1 392 ? 10.397 23.191 -23.477 1.00 44.81 392 LEU A C 1
ATOM 3042 O O . LEU A 1 392 ? 9.445 23.652 -24.106 1.00 44.81 392 LEU A O 1
ATOM 3046 N N . ALA A 1 393 ? 10.227 22.456 -22.373 1.00 44.66 393 ALA A N 1
ATOM 3047 C CA . ALA A 1 393 ? 8.900 22.071 -21.878 1.00 44.66 393 ALA A CA 1
ATOM 3048 C C . ALA A 1 393 ? 8.166 23.245 -21.199 1.00 44.66 393 ALA A C 1
ATOM 3050 O O . ALA A 1 393 ? 6.969 23.445 -21.412 1.00 44.66 393 ALA A O 1
ATOM 3051 N N . GLY A 1 394 ? 8.893 24.089 -20.457 1.00 45.59 394 GLY A N 1
ATOM 3052 C CA . GLY A 1 394 ? 8.333 25.302 -19.849 1.00 45.59 394 GLY A CA 1
ATOM 3053 C C . GLY A 1 394 ? 7.920 26.359 -20.882 1.00 45.59 394 GLY A C 1
ATOM 3054 O O . GLY A 1 394 ? 6.891 27.018 -20.721 1.00 45.59 394 GLY A O 1
ATOM 3055 N N . ALA A 1 395 ? 8.667 26.482 -21.987 1.00 52.78 395 ALA A N 1
ATOM 3056 C CA . ALA A 1 395 ? 8.375 27.454 -23.040 1.00 52.78 395 ALA A CA 1
ATOM 3057 C C . ALA A 1 395 ? 7.063 27.160 -23.785 1.00 52.78 395 ALA A C 1
ATOM 3059 O O . ALA A 1 395 ? 6.359 28.094 -24.171 1.00 52.78 395 ALA A O 1
ATOM 3060 N N . THR A 1 396 ? 6.694 25.886 -23.962 1.00 53.16 396 THR A N 1
ATOM 3061 C CA . THR A 1 396 ? 5.462 25.535 -24.688 1.00 53.16 396 THR A CA 1
ATOM 3062 C C . THR A 1 396 ? 4.214 25.879 -23.871 1.00 53.16 396 THR A C 1
ATOM 3064 O O . THR A 1 396 ? 3.283 26.489 -24.395 1.00 53.16 396 THR A O 1
ATOM 3067 N N . VAL A 1 397 ? 4.223 25.579 -22.568 1.00 57.91 397 VAL A N 1
ATOM 3068 C CA . VAL A 1 397 ? 3.126 25.935 -21.648 1.00 57.91 397 VAL A CA 1
ATOM 3069 C C . VAL A 1 397 ? 3.030 27.456 -21.474 1.00 57.91 397 VAL A C 1
ATOM 3071 O O . VAL A 1 397 ? 1.934 28.020 -21.505 1.00 57.91 397 VAL A O 1
ATOM 3074 N N . GLY A 1 398 ? 4.175 28.143 -21.383 1.00 68.62 398 GLY A N 1
ATOM 3075 C CA . GLY A 1 398 ? 4.233 29.605 -21.333 1.00 68.62 398 GLY A CA 1
ATOM 3076 C C . GLY A 1 398 ? 3.626 30.275 -22.571 1.00 68.62 398 GLY A C 1
ATOM 3077 O O . GLY A 1 398 ? 2.854 31.224 -22.436 1.00 68.62 398 GLY A O 1
ATOM 3078 N N . LEU A 1 399 ? 3.907 29.758 -23.773 1.00 69.81 399 LEU A N 1
ATOM 3079 C CA . LEU A 1 399 ? 3.391 30.309 -25.030 1.00 69.81 399 LEU A CA 1
ATOM 3080 C C . LEU A 1 399 ? 1.868 30.148 -25.157 1.00 69.81 399 LEU A C 1
ATOM 3082 O O . LEU A 1 399 ? 1.186 31.088 -25.566 1.00 69.81 399 LEU A O 1
ATOM 3086 N N . VAL A 1 400 ? 1.320 28.989 -24.776 1.00 68.50 400 VAL A N 1
ATOM 3087 C CA . VAL A 1 400 ? -0.132 28.737 -24.815 1.00 68.50 400 VAL A CA 1
ATOM 3088 C C . VAL A 1 400 ? -0.873 29.679 -23.863 1.00 68.50 400 VAL A C 1
ATOM 3090 O O . VAL A 1 400 ? -1.858 30.307 -24.260 1.00 68.50 400 VAL A O 1
ATOM 3093 N N . ASN A 1 401 ? -0.355 29.862 -22.645 1.00 65.25 401 ASN A N 1
ATOM 3094 C CA . ASN A 1 401 ? -0.929 30.794 -21.674 1.00 65.25 401 ASN A CA 1
ATOM 3095 C C . ASN A 1 401 ? -0.840 32.252 -22.149 1.00 65.25 401 ASN A C 1
ATOM 3097 O O . ASN A 1 401 ? -1.798 33.011 -21.996 1.00 65.25 401 ASN A O 1
ATOM 3101 N N . LEU A 1 402 ? 0.271 32.643 -22.784 1.00 75.56 402 LEU A N 1
ATOM 3102 C CA . LEU A 1 402 ? 0.440 33.984 -23.344 1.00 75.56 402 LEU A CA 1
ATOM 3103 C C . LEU A 1 402 ? -0.561 34.256 -24.479 1.00 75.56 402 LEU A C 1
ATOM 3105 O O . LEU A 1 402 ? -1.192 35.313 -24.503 1.00 75.56 402 LEU A O 1
ATOM 3109 N N . LEU A 1 403 ? -0.750 33.302 -25.396 1.00 77.06 403 LEU A N 1
ATOM 3110 C CA . LEU A 1 403 ? -1.708 33.426 -26.501 1.00 77.06 403 LEU A CA 1
ATOM 3111 C C . LEU A 1 403 ? -3.155 33.510 -25.997 1.00 77.06 403 LEU A C 1
ATOM 3113 O O . LEU A 1 403 ? -3.927 34.336 -26.493 1.00 77.06 403 LEU A O 1
ATOM 3117 N N . ALA A 1 404 ? -3.510 32.724 -24.976 1.00 69.88 404 ALA A N 1
ATOM 3118 C CA . ALA A 1 404 ? -4.813 32.811 -24.321 1.00 69.88 404 ALA A CA 1
ATOM 3119 C C . ALA A 1 404 ? -5.037 34.197 -23.690 1.00 69.88 404 ALA A C 1
ATOM 3121 O O . ALA A 1 404 ? -6.096 34.803 -23.874 1.00 69.88 404 ALA A O 1
ATOM 3122 N N . LEU A 1 405 ? -4.018 34.747 -23.021 1.00 72.75 405 LEU A N 1
ATOM 3123 C CA . LEU A 1 405 ? -4.080 36.077 -22.415 1.00 72.75 405 LEU A CA 1
ATOM 3124 C C . LEU A 1 405 ? -4.248 37.183 -23.472 1.00 72.75 405 LEU A C 1
ATOM 3126 O O . LEU A 1 405 ? -5.096 38.063 -23.321 1.00 72.75 405 LEU A O 1
ATOM 3130 N N . VAL A 1 406 ? -3.489 37.119 -24.573 1.00 79.12 406 VAL A N 1
ATOM 3131 C CA . VAL A 1 406 ? -3.585 38.072 -25.696 1.00 79.12 406 VAL A CA 1
ATOM 3132 C C . VAL A 1 406 ? -4.975 38.041 -26.330 1.00 79.12 406 VAL A C 1
ATOM 3134 O O . VAL A 1 406 ? -5.533 39.095 -26.656 1.00 79.12 406 VAL A O 1
ATOM 3137 N N . TRP A 1 407 ? -5.566 36.855 -26.478 1.00 79.12 407 TRP A N 1
ATOM 3138 C CA . TRP A 1 407 ? -6.920 36.713 -27.004 1.00 79.12 407 TRP A CA 1
ATOM 3139 C C . TRP A 1 407 ? -7.967 37.324 -26.061 1.00 79.12 407 TRP A C 1
ATOM 3141 O O . TRP A 1 407 ? -8.793 38.121 -26.510 1.00 79.12 407 TRP A O 1
ATOM 3151 N N . ILE A 1 408 ? -7.875 37.057 -24.751 1.00 72.81 408 ILE A N 1
ATOM 3152 C CA . ILE A 1 408 ? -8.755 37.654 -23.730 1.00 72.81 408 ILE A CA 1
ATOM 3153 C C . ILE A 1 408 ? -8.665 39.184 -23.761 1.00 72.81 408 ILE A C 1
ATOM 3155 O O . ILE A 1 408 ? -9.690 39.864 -23.835 1.00 72.81 408 ILE A O 1
ATOM 3159 N N . VAL A 1 409 ? -7.450 39.741 -23.774 1.00 73.19 409 VAL A N 1
ATOM 3160 C CA . VAL A 1 409 ? -7.234 41.196 -23.842 1.00 73.19 409 VAL A CA 1
ATOM 3161 C C . VAL A 1 409 ? -7.812 41.781 -25.132 1.00 73.19 409 VAL A C 1
ATOM 3163 O O . VAL A 1 409 ? -8.442 42.837 -25.095 1.00 73.19 409 VAL A O 1
ATOM 3166 N N . SER A 1 410 ? -7.664 41.092 -26.265 1.00 73.88 410 SER A N 1
ATOM 3167 C CA . SER A 1 410 ? -8.199 41.539 -27.558 1.00 73.88 410 SER A CA 1
ATOM 3168 C C . SER A 1 410 ? -9.730 41.560 -27.586 1.00 73.88 410 SER A C 1
ATOM 3170 O O . SER A 1 410 ? -10.323 42.486 -28.142 1.00 73.88 410 SER A O 1
ATOM 3172 N N . VAL A 1 411 ? -10.382 40.576 -26.961 1.00 68.94 411 VAL A N 1
ATOM 3173 C CA . VAL A 1 411 ? -11.846 40.527 -26.827 1.00 68.94 411 VAL A CA 1
ATOM 3174 C C . VAL A 1 411 ? -12.350 41.617 -25.878 1.00 68.94 411 VAL A C 1
ATOM 3176 O O . VAL A 1 411 ? -13.350 42.269 -26.181 1.00 68.94 411 VAL A O 1
ATOM 3179 N N . LEU A 1 412 ? -11.651 41.868 -24.767 1.00 67.25 412 LEU A N 1
ATOM 3180 C CA . LEU A 1 412 ? -12.000 42.942 -23.831 1.00 67.25 412 LEU A CA 1
ATOM 3181 C C . LEU A 1 412 ? -11.842 44.329 -24.469 1.00 67.25 412 LEU A C 1
ATOM 3183 O O . LEU A 1 412 ? -12.722 45.169 -24.312 1.00 67.25 412 LEU A O 1
ATOM 3187 N N . ARG A 1 413 ? -10.784 44.553 -25.263 1.00 74.88 413 ARG A N 1
ATOM 3188 C CA . ARG A 1 413 ? -10.549 45.823 -25.977 1.00 74.88 413 ARG A CA 1
ATOM 3189 C C . ARG A 1 413 ? -11.585 46.152 -27.050 1.00 74.88 413 ARG A C 1
ATOM 3191 O O . ARG A 1 413 ? -11.700 47.311 -27.413 1.00 74.88 413 ARG A O 1
ATOM 3198 N N . ARG A 1 414 ? -12.278 45.153 -27.602 1.00 71.44 414 ARG A N 1
ATOM 3199 C CA . ARG A 1 414 ? -13.331 45.363 -28.613 1.00 71.44 414 ARG A CA 1
ATOM 3200 C C . ARG A 1 414 ? -14.707 45.648 -28.007 1.00 71.44 414 ARG A C 1
ATOM 3202 O O . ARG A 1 414 ? -15.604 46.033 -28.746 1.00 71.44 414 ARG A O 1
ATOM 3209 N N . ASN A 1 415 ? -14.883 45.404 -26.707 1.00 53.62 415 ASN A N 1
ATOM 3210 C CA . ASN A 1 415 ? -16.164 45.543 -26.005 1.00 53.62 415 ASN A CA 1
ATOM 3211 C C . ASN A 1 415 ? -16.166 46.654 -24.935 1.00 53.62 415 ASN A C 1
ATOM 3213 O O . ASN A 1 415 ? -17.191 46.855 -24.281 1.00 53.62 415 ASN A O 1
ATOM 3217 N N . LEU A 1 416 ? -15.032 47.336 -24.750 1.00 58.41 416 LEU A N 1
ATOM 3218 C CA . LEU A 1 416 ? -14.907 48.657 -24.123 1.00 58.41 416 LEU A CA 1
ATOM 3219 C C . LEU A 1 416 ? -14.912 49.710 -25.231 1.00 58.41 416 LEU A C 1
ATOM 3221 O O . LEU A 1 416 ? -15.513 50.781 -24.997 1.00 58.41 416 LEU A O 1
#

Radius of gyration: 27.93 Å; chains: 1; bounding box: 76×71×62 Å

Foldseek 3Di:
DDDDPPVLVVVVVVVVVVVVVVVVCVVQFDQQDQDPQWDFDDDQAEGETERPVAPFPVVVVVVLLVLLVVLLCVLLVGDRAREYEYEARDPVSLCNRRVPPDFDPPPAKDWTEAGNHTYIYGYGCVSPVLSSLVSSLRVQLRHLRHLADPPADDQVLLSLLLSCLSSVVADPLLLVLLLVCLQLVNHDQVVLLSVLVVPDDSVCCPPSSNSNSNNLSNLLLVQCCVPQNSVLSSQLSNVCSVPSDSQVSNCVSPVGGSRVSSVVSSCVSHNPPPPPPVPPPPQPWEKEKEAEAEQVRAGDFQWWKWKDDPPDTDIWGQHNRRIDMDTDGFDWIWIWTDDQNDIDTDIDGDHVPDHHYDYHYHYPPPNDPVPVVPDDDDDDDDDDDDDDDPPPVVVVVVVVVVVVVVVSVVVVVVVD

pLDDT: mean 84.31, std 18.95, range [30.27, 98.44]

InterPro domains:
  IPR008969 Carboxypeptidase-like, regulatory domain superfamily [SSF49464] (288-366)

Organism: Methanocella arvoryzae (strain DSM 22066 / NBRC 105507 / MRE50) (NCBI:txid351160)

Sequence (416 aa):
MNAIPVKAARLVFICAILLLLTGIAAAGSTLPPVPGHMTTLTTDHFYIKYNPEGKVPLTTTLDESLAAYAIVDTFFMGFHNKTTLIVADSYNEFRLITGIGDIPEDTTGLNFNEGSRGTVAIKSPHLVPNYRQVLTYHLARIMERTLMQEYHNPPEWFQDGLAAYVASDITDEQRETAAEKARTGNWMTLAEIEKVYANRTVYNENSPETLAARGQAFLLMEYVGQTYGNRTLVNILTDFGYSGNISQSFKNSTGHTPEKFNEDLRKVMFGPVATPVPTPPVIVKEYISGYVRDGAGNPVAGHEVTITGDKVNTTVTTNESGYYAAEVTFGLLKVNMQVNGYEYNNTVPVNPGENKVYDITINDLDLNEEARSILPALRLPDMPEISVNSTLAGATVGLVNLLALVWIVSVLRRNL

Secondary structure (DSSP, 8-state):
-PPPPHHHHHHHHHHHHHHHHHHHHTTS-PPPPPPTT-EEEE-SSEEEEE-TTS---HHHHHHHHHHHHHHHHHHTT-----EEEEEESSHHHHHHHHT-TT--TT--EEEE--GGG-EEEEE-TTT-TTHHHHHHHHHHHHHHHHHS-TT----HHHHHHHHHHHHT---HHHHHHHHHHHHTT-PPPHHHHHHHHHT--TTTTTSHHHHHHHHHHHHHHHHHHHHH-HHHHHHHHHHHHHHS-HHHHHHHHHSS-HHHHHHHHHHHHH-S-----------PPEEEEEEEEETTS-B--S-EEEEEETTEEEEEE--TTSEEEEEE-SEEEEEEEEETTEEEEEEEEE-TT-EEE--EEE-TTSS-TTGGGS----PPPPPPP-----HHHHHHHHHHHHHHHHHHHHHHHHH-